Protein AF-A0A5D8YT07-F1 (afdb_monomer)

Secondary structure (DSSP, 8-state):
---------------------EEEEEEEEE--BHHHHHHHHHHHHTT--EEEE-SSS---BT----SSS---TTHHHHHHHHHHHHT-SS-S---HHHHHHHHHHHHTTSTTEEEE-S--EEEEEEETTEEEEEETTS-EEEEEEEEE--TT-HHHHHTT--GGGBS-S--SBSSTTSSGGGGGEEEEEEETTEEEEEEGGGGBBTTSTTEEE--SS-TTSTTHHHHHHHHHHHHHHHHHHT--GGG--HHHHHHHHHHTT--SS-BTT--TTSTTHHHHHHHHTTTSS--EEETTEEE--TTSB-BHHHHHHHHHHH-TTHHHHHHHTTT--B-BHHHHHHHHHHHHT--THHHHHHHHHTTTTT---S---TTSBPBHHHHHHHHHHHT-GGGS-B-TTSPBP-

Radius of gyration: 26.23 Å; Cα contacts (8 Å, |Δi|>4): 842; chains: 1; bounding box: 82×56×104 Å

Solvent-accessible surface area (backbone atoms only — not comparable to full-atom values): 21678 Å² total; per-residue (Å²): 139,88,84,82,86,81,83,78,81,80,77,81,76,76,76,75,74,78,73,65,52,71,47,79,38,27,27,35,26,37,33,32,26,18,20,17,44,28,15,33,53,33,12,12,71,64,70,21,41,23,36,34,32,17,61,46,90,69,40,33,52,30,48,65,95,70,86,92,60,80,76,33,35,66,56,52,54,50,55,56,43,39,27,63,71,70,71,31,91,81,60,89,78,74,51,70,68,54,38,21,52,33,46,48,59,52,50,76,69,41,61,53,48,44,82,39,62,63,38,46,80,66,47,51,41,85,45,88,76,24,34,37,35,32,32,67,90,56,38,33,38,39,23,42,19,41,37,35,38,45,96,81,41,57,61,46,48,60,60,77,36,58,78,92,38,24,68,32,76,71,54,56,35,77,61,44,68,83,53,52,38,42,50,27,22,42,8,35,43,71,57,96,72,32,53,30,26,26,31,54,24,30,27,31,34,67,86,36,68,29,38,30,34,36,48,95,51,65,46,68,32,55,49,17,26,37,27,4,29,40,38,10,40,51,34,14,49,22,43,69,72,73,46,47,61,89,68,68,53,53,58,62,46,39,51,54,40,47,74,58,46,37,54,46,58,76,40,74,79,61,55,78,85,43,92,56,38,64,32,47,44,39,35,53,40,57,48,40,54,72,78,44,75,54,95,62,34,38,39,70,57,50,80,42,70,43,39,41,74,55,30,49,68,40,42,40,74,77,34,68,66,41,49,59,61,52,59,83,43,65,92,54,55,76,28,28,38,47,53,53,54,49,51,45,23,66,57,58,74,48,63,78,65,54,60,57,51,50,56,69,28,34,54,83,72,65,66,47,81,84,76,89,52,54,82,40,71,29,26,39,45,58,49,27,44,52,40,43,73,65,64,37,61,56,77,56,50,47,45,82,66,28,47,77,54,134

Nearest PDB structures (foldseek):
  4k22-assembly1_A-2  TM=6.857E-01  e=3.420E-06  Escherichia coli K-12
  3i6d-assembly1_A  TM=6.743E-01  e=2.033E-05  Bacillus subtilis
  5j5z-assembly1_A  TM=6.014E-01  e=6.416E-06  Homo sapiens
  5nhg-assembly3_F  TM=5.864E-01  e=1.028E-05  Homo sapiens
  7zyt-assembly1_B  TM=5.323E-01  e=2.258E-05  Homo sapiens

Structure (mmCIF, N/CA/C/O backbone):
data_AF-A0A5D8YT07-F1
#
_entry.id   AF-A0A5D8YT07-F1
#
loop_
_atom_site.group_PDB
_atom_site.id
_atom_site.type_symbol
_atom_site.label_atom_id
_atom_site.label_alt_id
_atom_site.label_comp_id
_atom_site.label_asym_id
_atom_site.label_entity_id
_atom_site.label_seq_id
_atom_site.pdbx_PDB_ins_code
_atom_site.Cartn_x
_atom_site.Cartn_y
_atom_site.Cartn_z
_atom_site.occupancy
_atom_site.B_iso_or_equiv
_atom_site.auth_seq_id
_atom_site.auth_comp_id
_atom_site.auth_asym_id
_atom_site.auth_atom_id
_atom_site.pdbx_PDB_model_num
ATOM 1 N N . MET A 1 1 ? -50.003 -30.506 72.556 1.00 40.31 1 MET A N 1
ATOM 2 C CA . MET A 1 1 ? -49.216 -30.945 71.383 1.00 40.31 1 MET A CA 1
ATOM 3 C C . MET A 1 1 ? -49.607 -30.081 70.192 1.00 40.31 1 MET A C 1
ATOM 5 O O . MET A 1 1 ? -50.732 -30.173 69.727 1.00 40.31 1 MET A O 1
ATOM 9 N N . LYS A 1 2 ? -48.719 -29.161 69.796 1.00 39.41 2 LYS A N 1
ATOM 10 C CA . LYS A 1 2 ? -48.886 -28.226 68.672 1.00 39.41 2 LYS A CA 1
ATOM 11 C C . LYS A 1 2 ? -48.333 -28.885 67.403 1.00 39.41 2 LYS A C 1
ATOM 13 O O . LYS A 1 2 ? -47.237 -29.435 67.458 1.00 39.41 2 LYS A O 1
ATOM 18 N N . ARG A 1 3 ? -49.027 -28.785 66.268 1.00 39.03 3 ARG A N 1
ATOM 19 C CA . ARG A 1 3 ? -48.411 -28.959 64.944 1.00 39.03 3 ARG A CA 1
ATOM 20 C C . ARG A 1 3 ? -48.722 -27.727 64.106 1.00 39.03 3 ARG A C 1
ATOM 22 O O . ARG A 1 3 ? -49.841 -27.530 63.651 1.00 39.03 3 ARG A O 1
ATOM 29 N N . LEU A 1 4 ? -47.708 -26.875 64.015 1.00 40.88 4 LEU A N 1
ATOM 30 C CA . LEU A 1 4 ? -47.649 -25.671 63.205 1.00 40.88 4 LEU A CA 1
ATOM 31 C C . LEU A 1 4 ? -47.221 -26.108 61.797 1.00 40.88 4 LEU A C 1
ATOM 33 O O . LEU A 1 4 ? -46.135 -26.661 61.637 1.00 40.88 4 LEU A O 1
ATOM 37 N N . ILE A 1 5 ? -48.079 -25.916 60.797 1.00 45.16 5 ILE A N 1
ATOM 38 C CA . ILE A 1 5 ? -47.724 -26.126 59.390 1.00 45.16 5 ILE A CA 1
ATOM 39 C C . ILE A 1 5 ? -47.014 -24.854 58.925 1.00 45.16 5 ILE A C 1
ATOM 41 O O . ILE A 1 5 ? -47.633 -23.802 58.784 1.00 45.16 5 ILE A O 1
ATOM 45 N N . ILE A 1 6 ? -45.698 -24.948 58.747 1.00 43.75 6 ILE A N 1
ATOM 46 C CA . ILE A 1 6 ? -44.870 -23.897 58.156 1.00 43.75 6 ILE A CA 1
ATOM 47 C C . ILE A 1 6 ? -44.987 -24.041 56.637 1.00 43.75 6 ILE A C 1
ATOM 49 O O . ILE A 1 6 ? -44.482 -24.997 56.054 1.00 43.75 6 ILE A O 1
ATOM 53 N N . VAL A 1 7 ? -45.685 -23.100 56.004 1.00 45.66 7 VAL A N 1
ATOM 54 C CA . VAL A 1 7 ? -45.684 -22.929 54.548 1.00 45.66 7 VAL A CA 1
ATOM 55 C C . VAL A 1 7 ? -44.410 -22.172 54.187 1.00 45.66 7 VAL A C 1
ATOM 57 O O . VAL A 1 7 ? -44.325 -20.956 54.348 1.00 45.66 7 VAL A O 1
ATOM 60 N N . THR A 1 8 ? -43.387 -22.897 53.744 1.00 48.66 8 THR A N 1
ATOM 61 C CA . THR A 1 8 ? -42.140 -22.303 53.256 1.00 48.66 8 THR A CA 1
ATOM 62 C C . THR A 1 8 ? -42.370 -21.763 51.846 1.00 48.66 8 THR A C 1
ATOM 64 O O . THR A 1 8 ? -42.444 -22.518 50.878 1.00 48.66 8 THR A O 1
ATOM 67 N N . LEU A 1 9 ? -42.501 -20.441 51.739 1.00 46.09 9 LEU A N 1
ATOM 68 C CA . LEU A 1 9 ? -42.548 -19.700 50.481 1.00 46.09 9 LEU A CA 1
ATOM 69 C C . LEU A 1 9 ? -41.158 -19.771 49.816 1.00 46.09 9 LEU A C 1
ATOM 71 O O . LEU A 1 9 ? -40.279 -18.955 50.088 1.00 46.09 9 LEU A O 1
ATOM 75 N N . LEU A 1 10 ? -40.925 -20.787 48.983 1.00 47.12 10 LEU A N 1
ATOM 76 C CA . LEU A 1 10 ? -39.697 -20.910 48.197 1.00 47.12 10 LEU A CA 1
ATOM 77 C C . LEU A 1 10 ? -39.785 -19.942 47.008 1.00 47.12 10 LEU A C 1
ATOM 79 O O . LEU A 1 10 ? -40.243 -20.289 45.921 1.00 47.12 10 LEU A O 1
ATOM 83 N N . GLY A 1 11 ? -39.400 -18.688 47.242 1.00 48.44 11 GLY A N 1
ATOM 84 C CA . GLY A 1 11 ? -39.243 -17.694 46.189 1.00 48.44 11 GLY A CA 1
ATOM 85 C C . GLY A 1 11 ? -38.187 -18.158 45.189 1.00 48.44 11 GLY A C 1
ATOM 86 O O . GLY A 1 11 ? -36.992 -18.137 45.483 1.00 48.44 11 GLY A O 1
ATOM 87 N N . CYS A 1 12 ? -38.620 -18.566 43.997 1.00 47.12 12 CYS A N 1
ATOM 88 C CA . CYS A 1 12 ? -37.754 -18.695 42.833 1.00 47.12 12 CYS A CA 1
ATOM 89 C C . CYS A 1 12 ? -37.201 -17.308 42.468 1.00 47.12 12 CYS A C 1
ATOM 91 O O . CYS A 1 12 ? -37.742 -16.623 41.602 1.00 47.12 12 CYS A O 1
ATOM 93 N N . LEU A 1 13 ? -36.094 -16.903 43.098 1.00 48.47 13 LEU A N 1
ATOM 94 C CA . LEU A 1 13 ? -35.171 -15.952 42.489 1.00 48.47 13 LEU A CA 1
ATOM 95 C C . LEU A 1 13 ? -34.617 -16.624 41.229 1.00 48.47 13 LEU A C 1
ATOM 97 O O . LEU A 1 13 ? -33.615 -17.339 41.266 1.00 48.47 13 LEU A O 1
ATOM 101 N N . GLN A 1 14 ? -35.282 -16.407 40.096 1.00 48.31 14 GLN A N 1
ATOM 102 C CA . GLN A 1 14 ? -34.639 -16.583 38.807 1.00 48.31 14 GLN A CA 1
ATOM 103 C C . GLN A 1 14 ? -33.557 -15.511 38.698 1.00 48.31 14 GLN A C 1
ATOM 105 O O . GLN A 1 14 ? -33.791 -14.395 38.245 1.00 48.31 14 GLN A O 1
ATOM 110 N N . LEU A 1 15 ? -32.354 -15.852 39.161 1.00 51.53 15 LEU A N 1
ATOM 111 C CA . LEU A 1 15 ? -31.130 -15.187 38.747 1.00 51.53 15 LEU A CA 1
ATOM 112 C C . LEU A 1 15 ? -31.037 -15.370 37.232 1.00 51.53 15 LEU A C 1
ATOM 114 O O . LEU A 1 15 ? -30.501 -16.367 36.746 1.00 51.53 15 LEU A O 1
ATOM 118 N N . THR A 1 16 ? -31.581 -14.418 36.476 1.00 52.38 16 THR A N 1
ATOM 119 C CA . THR A 1 16 ? -31.260 -14.256 35.065 1.00 52.38 16 THR A CA 1
ATOM 120 C C . THR A 1 16 ? -29.758 -14.021 35.004 1.00 52.38 16 THR A C 1
ATOM 122 O O . THR A 1 16 ? -29.275 -12.906 35.208 1.00 52.38 16 THR A O 1
ATOM 125 N N . ARG A 1 17 ? -28.986 -15.090 34.789 1.00 51.50 17 ARG A N 1
ATOM 126 C CA . ARG A 1 17 ? -27.595 -14.970 34.370 1.00 51.50 17 ARG A CA 1
ATOM 127 C C . ARG A 1 17 ? -27.652 -14.257 33.026 1.00 51.50 17 ARG A C 1
ATOM 129 O O . ARG A 1 17 ? -27.899 -14.899 32.011 1.00 51.50 17 ARG A O 1
ATOM 136 N N . LEU A 1 18 ? -27.472 -12.937 33.034 1.00 52.69 18 LEU A N 1
ATOM 137 C CA . LEU A 1 18 ? -27.116 -12.172 31.847 1.00 52.69 18 LEU A CA 1
ATOM 138 C C . LEU A 1 18 ? -25.853 -12.833 31.292 1.00 52.69 18 LEU A C 1
ATOM 140 O O . LEU A 1 18 ? -24.749 -12.609 31.790 1.00 52.69 18 LEU A O 1
ATOM 144 N N . GLN A 1 19 ? -26.019 -13.742 30.330 1.00 58.69 19 GLN A N 1
ATOM 145 C CA . GLN A 1 19 ? -24.891 -14.281 29.593 1.00 58.69 19 GLN A CA 1
ATOM 146 C C . GLN A 1 19 ? -24.244 -13.098 28.888 1.00 58.69 19 GLN A C 1
ATOM 148 O O . GLN A 1 19 ? -24.890 -12.397 28.112 1.00 58.69 19 GLN A O 1
ATOM 153 N N . ALA A 1 20 ? -22.972 -12.858 29.193 1.00 68.19 20 ALA A N 1
ATOM 154 C CA . ALA A 1 20 ? -22.214 -11.830 28.512 1.00 68.19 20 ALA A CA 1
ATOM 155 C C . ALA A 1 20 ? -22.148 -12.186 27.018 1.00 68.19 20 ALA A C 1
ATOM 157 O O . ALA A 1 20 ? -21.564 -13.205 26.636 1.00 68.19 20 ALA A O 1
ATOM 158 N N . GLU A 1 21 ? -22.781 -11.364 26.181 1.00 84.44 21 GLU A N 1
ATOM 159 C CA . GLU A 1 21 ? -22.788 -11.542 24.732 1.00 84.44 21 GLU A CA 1
ATOM 160 C C . GLU A 1 21 ? -21.341 -11.608 24.222 1.00 84.44 21 GLU A C 1
ATOM 162 O O . GLU A 1 21 ? -20.509 -10.766 24.571 1.00 84.44 21 GLU A O 1
ATOM 167 N N . THR A 1 22 ? -21.027 -12.629 23.423 1.00 93.12 22 THR A N 1
ATOM 168 C CA . THR A 1 22 ? -19.699 -12.797 22.822 1.00 93.12 22 THR A CA 1
ATOM 169 C C . THR A 1 22 ? -19.798 -12.706 21.307 1.00 93.12 22 THR A C 1
ATOM 171 O O . THR A 1 22 ? -20.287 -13.619 20.643 1.00 93.12 22 THR A O 1
ATOM 174 N N . ILE A 1 23 ? -19.267 -11.620 20.757 1.00 96.81 23 ILE A N 1
ATOM 175 C CA . ILE A 1 23 ? -19.197 -11.357 19.321 1.00 96.81 23 ILE A CA 1
ATOM 176 C C . ILE A 1 23 ? -17.876 -11.917 18.782 1.00 96.81 23 ILE A C 1
ATOM 178 O O . ILE A 1 23 ? -16.839 -11.835 19.441 1.00 96.81 23 ILE A O 1
ATOM 182 N N . LYS A 1 24 ? -17.889 -12.488 17.573 1.00 97.62 24 LYS A N 1
ATOM 183 C CA . LYS A 1 24 ? -16.682 -12.978 16.888 1.00 97.62 24 LYS A CA 1
ATOM 184 C C . LYS A 1 24 ? -16.423 -12.169 15.623 1.00 97.62 24 LYS A C 1
ATOM 186 O O . LYS A 1 24 ? -17.343 -11.939 14.844 1.00 97.62 24 LYS A O 1
ATOM 191 N N . THR A 1 25 ? -15.171 -11.795 15.400 1.00 98.44 25 THR A N 1
ATOM 192 C CA . THR A 1 25 ? -14.717 -11.094 14.192 1.00 98.44 25 THR A CA 1
ATOM 193 C C . THR A 1 25 ? -13.323 -11.584 13.793 1.00 98.44 25 THR A C 1
ATOM 195 O O . THR A 1 25 ? -12.636 -12.195 14.607 1.00 98.44 25 THR A O 1
ATOM 198 N N . GLY A 1 26 ? -12.908 -11.374 12.544 1.00 98.56 26 GLY A N 1
ATOM 199 C CA . GLY A 1 26 ? -11.532 -11.664 12.125 1.00 98.56 26 GLY A CA 1
ATOM 200 C C . GLY A 1 26 ? -10.589 -10.537 12.536 1.00 98.56 26 GLY A C 1
ATOM 201 O O . GLY A 1 26 ? -9.526 -10.776 13.107 1.00 98.56 26 GLY A O 1
ATOM 202 N N . VAL A 1 27 ? -11.020 -9.300 12.294 1.00 98.88 27 VAL A N 1
ATOM 203 C CA . VAL A 1 27 ? -10.276 -8.087 12.631 1.00 98.88 27 VAL A CA 1
ATOM 204 C C . VAL A 1 27 ? -11.124 -7.201 13.540 1.00 98.88 27 VAL A C 1
ATOM 206 O O . VAL A 1 27 ? -12.323 -7.008 13.314 1.00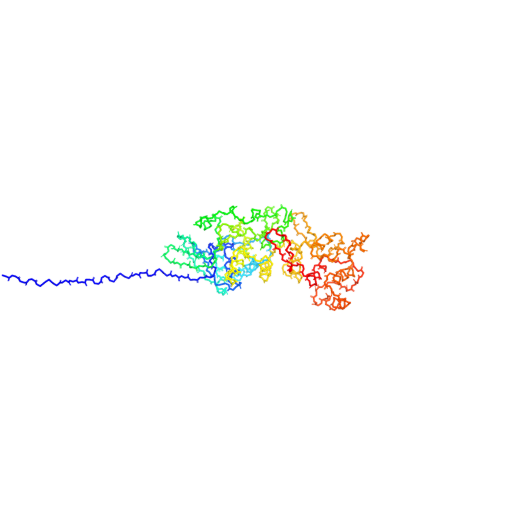 98.88 27 VAL A O 1
ATOM 209 N N . LEU A 1 28 ? -10.494 -6.657 14.578 1.00 98.81 28 LEU A N 1
ATOM 210 C CA . LEU A 1 28 ? -11.039 -5.587 15.404 1.00 98.81 28 LEU A CA 1
ATOM 211 C C . LEU A 1 28 ? -10.133 -4.365 15.265 1.00 98.81 28 LEU A C 1
ATOM 213 O O . LEU A 1 28 ? -8.954 -4.433 15.605 1.00 98.81 28 LEU A O 1
ATOM 217 N N . VAL A 1 29 ? -10.692 -3.258 14.796 1.00 98.75 29 VAL A N 1
ATOM 218 C CA . VAL A 1 29 ? -10.015 -1.962 14.737 1.00 98.75 29 VAL A CA 1
ATOM 219 C C . VAL A 1 29 ? -10.554 -1.083 15.855 1.00 98.75 29 VAL A C 1
ATOM 221 O O . VAL A 1 29 ? -11.768 -1.015 16.061 1.00 98.75 29 VAL A O 1
ATOM 224 N N . ILE A 1 30 ? -9.661 -0.437 16.598 1.00 98.00 30 ILE A N 1
ATOM 225 C CA . ILE A 1 30 ? -10.020 0.422 17.728 1.00 98.00 30 ILE A CA 1
ATOM 226 C C . ILE A 1 30 ? -9.579 1.850 17.421 1.00 98.00 30 ILE A C 1
ATOM 228 O O . ILE A 1 30 ? -8.403 2.060 17.126 1.00 98.00 30 ILE A O 1
ATOM 232 N N . ASN A 1 31 ? -10.516 2.793 17.589 1.00 96.75 31 ASN A N 1
ATOM 233 C CA . ASN A 1 31 ? -10.465 4.213 17.223 1.00 96.75 31 ASN A CA 1
ATOM 234 C C . ASN A 1 31 ? -10.820 4.478 15.751 1.00 96.75 31 ASN A C 1
ATOM 236 O O . ASN A 1 31 ? -10.276 3.857 14.847 1.00 96.75 31 ASN A O 1
ATOM 240 N N . GLY A 1 32 ? -11.731 5.418 15.516 1.00 96.25 32 GLY A N 1
ATOM 241 C CA . GLY A 1 32 ? -12.306 5.803 14.228 1.00 96.25 32 GLY A CA 1
ATOM 242 C C . GLY A 1 32 ? -11.753 7.118 13.678 1.00 96.25 32 GLY A C 1
ATOM 243 O O . GLY A 1 32 ? -12.489 7.870 13.040 1.00 96.25 32 GLY A O 1
ATOM 244 N N . ASN A 1 33 ? -10.474 7.408 13.919 1.00 95.12 33 ASN A N 1
ATOM 245 C CA . ASN A 1 33 ? -9.736 8.493 13.259 1.00 95.12 33 ASN A CA 1
ATOM 246 C C . ASN A 1 33 ? -9.362 8.125 11.805 1.00 95.12 33 ASN A C 1
ATOM 248 O O . ASN A 1 33 ? -9.750 7.068 11.303 1.00 95.12 33 ASN A O 1
ATOM 252 N N . ALA A 1 34 ? -8.593 8.982 11.128 1.00 95.12 34 ALA A N 1
ATOM 253 C CA . ALA A 1 34 ? -8.142 8.773 9.750 1.00 95.12 34 ALA A CA 1
ATOM 254 C C . ALA A 1 34 ? -7.527 7.382 9.498 1.00 95.12 34 ALA A C 1
ATOM 256 O O . ALA A 1 34 ? -7.964 6.667 8.591 1.00 95.12 34 ALA A O 1
ATOM 257 N N . SER A 1 35 ? -6.559 6.958 10.318 1.00 95.75 35 SER A N 1
ATOM 258 C CA . SER A 1 35 ? -5.904 5.657 10.148 1.00 95.75 35 SER A CA 1
ATOM 259 C C . SER A 1 35 ? -6.808 4.483 10.531 1.00 95.75 35 SER A C 1
ATOM 261 O O . SER A 1 35 ? -6.820 3.467 9.838 1.00 95.75 35 SER A O 1
ATOM 263 N N . GLY A 1 36 ? -7.609 4.607 11.588 1.00 97.44 36 GLY A N 1
ATOM 264 C CA . GLY A 1 36 ? -8.514 3.550 12.034 1.00 97.44 36 GLY A CA 1
ATOM 265 C C . GLY A 1 36 ? -9.663 3.286 11.061 1.00 97.44 36 GLY A C 1
ATOM 266 O O . GLY A 1 36 ? -9.938 2.137 10.714 1.00 97.44 36 GLY A O 1
ATOM 267 N N . VAL A 1 37 ? -10.282 4.341 10.526 1.00 97.94 37 VAL A N 1
ATOM 268 C CA . VAL A 1 37 ? -11.285 4.221 9.456 1.00 97.94 37 VAL A CA 1
ATOM 269 C C . VAL A 1 37 ? -10.673 3.548 8.230 1.00 97.94 37 VAL A C 1
ATOM 271 O O . VAL A 1 37 ? -11.252 2.602 7.694 1.00 97.94 37 VAL A O 1
ATOM 274 N N . ALA A 1 38 ? -9.479 3.976 7.816 1.00 98.12 38 ALA A N 1
ATOM 275 C CA . ALA A 1 38 ? -8.789 3.382 6.679 1.00 98.12 38 ALA A CA 1
ATOM 276 C C . ALA A 1 38 ? -8.432 1.902 6.902 1.00 98.12 38 ALA A C 1
ATOM 278 O O . ALA A 1 38 ? -8.636 1.082 6.006 1.00 98.12 38 ALA A O 1
ATOM 279 N N . ALA A 1 39 ? -7.978 1.531 8.103 1.00 98.62 39 ALA A N 1
ATOM 280 C CA . ALA A 1 39 ? -7.699 0.142 8.469 1.00 98.62 39 ALA A CA 1
ATOM 281 C C . ALA A 1 39 ? -8.961 -0.727 8.459 1.00 98.62 39 ALA A C 1
ATOM 283 O O . ALA A 1 39 ? -8.943 -1.864 7.974 1.00 98.62 39 ALA A O 1
ATOM 284 N N . ALA A 1 40 ? -10.072 -0.194 8.965 1.00 98.81 40 ALA A N 1
ATOM 285 C CA . ALA A 1 40 ? -11.345 -0.896 8.991 1.00 98.81 40 ALA A CA 1
ATOM 286 C C . ALA A 1 40 ? -11.889 -1.137 7.576 1.00 98.81 40 ALA A C 1
ATOM 288 O O . ALA A 1 40 ? -12.263 -2.262 7.246 1.00 98.81 40 ALA A O 1
ATOM 289 N N . ILE A 1 41 ? -11.860 -0.109 6.723 1.00 98.81 41 ILE A N 1
ATOM 290 C CA . ILE A 1 41 ? -12.275 -0.211 5.319 1.00 98.81 41 ILE A CA 1
ATOM 291 C C . ILE A 1 41 ? -11.381 -1.198 4.567 1.00 98.81 41 ILE A C 1
ATOM 293 O O . ILE A 1 41 ? -11.895 -2.103 3.910 1.00 98.81 41 ILE A O 1
ATOM 297 N N . GLN A 1 42 ? -10.057 -1.056 4.675 1.00 98.81 42 GLN A N 1
ATOM 298 C CA . GLN A 1 42 ? -9.119 -1.914 3.957 1.00 98.81 42 GLN A CA 1
ATOM 299 C C . GLN A 1 42 ? -9.258 -3.374 4.380 1.00 98.81 42 GLN A C 1
ATOM 301 O O . GLN A 1 42 ? -9.392 -4.236 3.522 1.00 98.81 42 GLN A O 1
ATOM 306 N N . SER A 1 43 ? -9.281 -3.662 5.685 1.00 98.81 43 SER A N 1
ATOM 307 C CA . SER A 1 43 ? -9.392 -5.046 6.165 1.00 98.81 43 SER A CA 1
ATOM 308 C C . SER A 1 43 ? -10.685 -5.729 5.707 1.00 98.81 43 SER A C 1
ATOM 310 O O . SER A 1 43 ? -10.659 -6.893 5.306 1.00 98.81 43 SER A O 1
ATOM 312 N N . ALA A 1 44 ? -11.803 -4.997 5.719 1.00 98.75 44 ALA A N 1
ATOM 313 C CA . ALA A 1 44 ? -13.092 -5.506 5.269 1.00 98.75 44 ALA A CA 1
ATOM 314 C C . ALA A 1 44 ? -13.123 -5.756 3.751 1.00 98.75 44 ALA A C 1
ATOM 316 O O . ALA A 1 44 ? -13.611 -6.797 3.302 1.00 98.75 44 ALA A O 1
ATOM 317 N N . ARG A 1 45 ? -12.545 -4.839 2.959 1.00 98.44 45 ARG A N 1
ATOM 318 C CA . ARG A 1 45 ? -12.384 -4.992 1.503 1.00 98.44 45 ARG A CA 1
ATOM 319 C C . ARG A 1 45 ? -11.472 -6.165 1.143 1.00 98.44 45 ARG A C 1
ATOM 321 O O . ARG A 1 45 ? -11.806 -6.931 0.247 1.00 98.44 45 ARG A O 1
ATOM 328 N N . SER A 1 46 ? -10.417 -6.389 1.921 1.00 98.38 46 SER A N 1
ATOM 329 C CA . SER A 1 46 ? -9.547 -7.571 1.847 1.00 98.38 46 SER A CA 1
ATOM 330 C C . SER A 1 46 ? -10.220 -8.874 2.324 1.00 98.38 46 SER A C 1
ATOM 332 O O . SER A 1 46 ? -9.563 -9.900 2.480 1.00 98.38 46 SER A O 1
ATOM 334 N N . GLY A 1 47 ? -11.536 -8.862 2.574 1.00 97.25 47 GLY A N 1
ATOM 335 C CA . GLY A 1 47 ? -12.348 -10.054 2.821 1.00 97.25 47 GLY A CA 1
ATOM 336 C C . GLY A 1 47 ? -12.475 -10.475 4.285 1.00 97.25 47 GLY A C 1
ATOM 337 O O . GLY A 1 47 ? -13.169 -11.453 4.574 1.00 97.25 47 GLY A O 1
ATOM 338 N N . ALA A 1 48 ? -11.859 -9.761 5.232 1.00 98.44 48 ALA A N 1
ATOM 339 C CA . ALA A 1 48 ? -12.017 -10.076 6.647 1.00 98.44 48 ALA A CA 1
ATOM 340 C C . ALA A 1 48 ? -13.376 -9.594 7.180 1.00 98.44 48 ALA A C 1
ATOM 342 O O . ALA A 1 48 ? -13.850 -8.513 6.843 1.00 98.44 48 ALA A O 1
ATOM 343 N N . LYS A 1 49 ? -13.992 -10.372 8.081 1.00 98.69 49 LYS A N 1
ATOM 344 C CA . LYS A 1 49 ? -15.034 -9.824 8.961 1.00 98.69 49 LYS A CA 1
ATOM 345 C C . LYS A 1 49 ? -14.359 -8.841 9.908 1.00 98.69 49 LYS A C 1
ATOM 347 O O . LYS A 1 49 ? -13.469 -9.256 10.655 1.00 98.69 49 LYS A O 1
ATOM 352 N N . THR A 1 50 ? -14.784 -7.585 9.862 1.00 98.88 50 THR A N 1
ATOM 353 C CA . THR A 1 50 ? -14.156 -6.482 10.583 1.00 98.88 50 THR A CA 1
ATOM 354 C C . THR A 1 50 ? -15.173 -5.764 11.456 1.00 98.88 50 THR A C 1
ATOM 356 O O . THR A 1 50 ? -16.272 -5.426 11.019 1.00 98.88 50 THR A O 1
ATOM 359 N N . ILE A 1 51 ? -14.782 -5.478 12.697 1.00 98.88 51 ILE A N 1
ATOM 360 C CA . ILE A 1 51 ? -15.500 -4.551 13.572 1.00 98.88 51 ILE A CA 1
ATOM 361 C C . ILE A 1 51 ? -14.614 -3.327 13.796 1.00 98.88 51 ILE A C 1
ATOM 363 O O . ILE A 1 51 ? -13.456 -3.477 14.180 1.00 98.88 51 ILE A O 1
ATOM 367 N N . LEU A 1 52 ? -15.164 -2.132 13.592 1.00 98.81 52 LEU A N 1
ATOM 368 C CA . LEU A 1 52 ? -14.574 -0.866 14.023 1.00 98.81 52 LEU A CA 1
ATOM 369 C C . LEU A 1 52 ? -15.275 -0.398 15.297 1.00 98.81 52 LEU A C 1
ATOM 371 O O . LEU A 1 52 ? -16.498 -0.261 15.312 1.00 98.81 52 LEU A O 1
ATOM 375 N N . VAL A 1 53 ? -14.506 -0.138 16.350 1.00 98.31 53 VAL A N 1
ATOM 376 C CA . VAL A 1 53 ? -14.990 0.439 17.607 1.00 98.31 53 VAL A CA 1
ATOM 377 C C . VAL A 1 53 ? -14.485 1.871 17.745 1.00 98.31 53 VAL A C 1
ATOM 379 O O . VAL A 1 53 ? -13.282 2.115 17.682 1.00 98.31 53 VAL A O 1
ATOM 382 N N . GLU A 1 54 ? -15.406 2.798 17.990 1.00 97.38 54 GLU A N 1
ATOM 383 C CA . GLU A 1 54 ? -15.137 4.208 18.263 1.00 97.38 54 GLU A CA 1
ATOM 384 C C . GLU A 1 54 ? -15.812 4.613 19.579 1.00 97.38 54 GLU A C 1
ATOM 386 O O . GLU A 1 54 ? -16.990 4.337 19.810 1.00 97.38 54 GLU A O 1
ATOM 391 N N . SER A 1 55 ? -15.042 5.259 20.453 1.00 95.75 55 SER A N 1
ATOM 392 C CA . SER A 1 55 ? -15.482 5.684 21.786 1.00 95.75 55 SER A CA 1
ATOM 393 C C . SER A 1 55 ? -16.494 6.829 21.768 1.00 95.75 55 SER A C 1
ATOM 395 O O . SER A 1 55 ? -17.284 6.965 22.698 1.00 95.75 55 SER A O 1
ATOM 397 N N . THR A 1 56 ? -16.481 7.638 20.714 1.00 94.31 56 THR A N 1
ATOM 398 C CA . THR A 1 56 ? -17.346 8.801 20.525 1.00 94.31 56 THR A CA 1
ATOM 399 C C . THR A 1 56 ? -18.497 8.500 19.561 1.00 94.31 56 THR A C 1
ATOM 401 O O . THR A 1 56 ? -18.614 7.411 18.996 1.00 94.31 56 THR A O 1
ATOM 404 N N . GLY A 1 57 ? -19.368 9.487 19.354 1.00 93.50 57 GLY A N 1
ATOM 405 C CA . GLY A 1 57 ? -20.480 9.400 18.408 1.00 93.50 57 GLY A CA 1
ATOM 406 C C . GLY A 1 57 ? -20.118 9.720 16.953 1.00 93.50 57 GLY A C 1
ATOM 407 O O . GLY A 1 57 ? -21.028 9.789 16.130 1.00 93.50 57 GLY A O 1
ATOM 408 N N . LYS A 1 58 ? -18.841 9.962 16.617 1.00 93.38 58 LYS A N 1
ATOM 409 C CA . LYS A 1 58 ? -18.425 10.425 15.280 1.00 93.38 58 LYS A CA 1
ATOM 410 C C . LYS A 1 58 ? -17.159 9.728 14.779 1.00 93.38 58 LYS A C 1
ATOM 412 O O . LYS A 1 58 ? -16.266 9.423 15.557 1.00 93.38 58 LYS A O 1
ATOM 417 N N . LEU A 1 59 ? -17.091 9.508 13.466 1.00 95.75 59 LEU A N 1
ATOM 418 C CA . LEU A 1 59 ? -15.915 8.982 12.764 1.00 95.75 59 LEU A CA 1
ATOM 419 C C . LEU A 1 59 ? -15.164 10.102 12.040 1.00 95.75 59 LEU A C 1
ATOM 421 O O . LEU A 1 59 ? -15.729 11.153 11.748 1.00 95.75 59 LEU A O 1
ATOM 425 N N . GLY A 1 60 ? -13.926 9.813 11.649 1.00 93.06 60 GLY A N 1
ATOM 426 C CA . GLY A 1 60 ? -13.170 10.610 10.690 1.00 93.06 60 GLY A CA 1
ATOM 427 C C . GLY A 1 60 ? -12.367 11.752 11.299 1.00 93.06 60 GLY A C 1
ATOM 428 O O . GLY A 1 60 ? -11.924 12.628 10.563 1.00 93.06 60 GLY A O 1
ATOM 429 N N . THR A 1 61 ? -12.137 11.752 12.614 1.00 92.00 61 THR A N 1
ATOM 430 C CA . THR A 1 61 ? -11.209 12.703 13.244 1.00 92.00 61 THR A CA 1
ATOM 431 C C . THR A 1 61 ? -9.848 12.649 12.541 1.00 92.00 61 THR A C 1
ATOM 433 O O . THR A 1 61 ? -9.304 11.563 12.335 1.00 92.00 61 THR A O 1
ATOM 436 N N . GLY A 1 62 ? -9.307 13.810 12.162 1.00 86.12 62 GLY A N 1
ATOM 437 C CA . GLY A 1 62 ? -8.049 13.913 11.410 1.00 86.12 62 GLY A CA 1
ATOM 438 C C . GLY A 1 62 ? -8.182 13.792 9.888 1.00 86.12 62 GLY A C 1
ATOM 439 O O . GLY A 1 62 ? -7.190 13.942 9.180 1.00 86.12 62 GLY A O 1
ATOM 440 N N . ILE A 1 63 ? -9.388 13.542 9.365 1.00 91.94 63 ILE A N 1
ATOM 441 C CA . ILE A 1 63 ? -9.661 13.576 7.926 1.00 91.94 63 ILE A CA 1
ATOM 442 C C . ILE A 1 63 ? -10.159 14.973 7.553 1.00 91.94 63 ILE A C 1
ATOM 444 O O . ILE A 1 63 ? -11.122 15.482 8.120 1.00 91.94 63 ILE A O 1
ATOM 448 N N . SER A 1 64 ? -9.513 15.582 6.567 1.00 91.19 64 SER A N 1
ATOM 449 C CA . SER A 1 64 ? -9.833 16.907 6.044 1.00 91.19 64 SER A CA 1
ATOM 450 C C . SER A 1 64 ? -9.461 16.993 4.563 1.00 91.19 64 SER A C 1
ATOM 452 O O . SER A 1 64 ? -8.804 16.103 4.020 1.00 91.19 64 SER A O 1
ATOM 454 N N . LYS A 1 65 ? -9.882 18.066 3.889 1.00 89.44 65 LYS A N 1
ATOM 455 C CA . LYS A 1 65 ? -9.343 18.415 2.573 1.00 89.44 65 LYS A CA 1
ATOM 456 C C . LYS A 1 65 ? -7.918 18.943 2.765 1.00 89.44 65 LYS A C 1
ATOM 458 O O . LYS A 1 65 ? -7.721 19.923 3.476 1.00 89.44 65 LYS A O 1
ATOM 463 N N . ALA A 1 66 ? -6.952 18.308 2.117 1.00 85.56 66 ALA A N 1
ATOM 464 C CA . ALA A 1 66 ? -5.552 18.714 2.096 1.00 85.56 66 ALA A CA 1
ATOM 465 C C . ALA A 1 66 ? -5.103 19.029 0.661 1.00 85.56 66 ALA A C 1
ATOM 467 O O . ALA A 1 66 ? -5.529 18.368 -0.289 1.00 85.56 66 ALA A O 1
ATOM 468 N N . GLU A 1 67 ? -4.248 20.043 0.514 1.00 76.94 67 GLU A N 1
ATOM 469 C CA . GLU A 1 67 ? -3.711 20.479 -0.784 1.00 76.94 67 GLU A CA 1
ATOM 470 C C . GLU A 1 67 ? -2.438 19.714 -1.173 1.00 76.94 67 GLU A C 1
ATOM 472 O O . GLU A 1 67 ? -2.295 19.296 -2.317 1.00 76.94 67 GLU A O 1
ATOM 477 N N . ASN A 1 68 ? -1.547 19.460 -0.211 1.00 79.75 68 ASN A N 1
ATOM 478 C CA . ASN A 1 68 ? -0.251 18.806 -0.429 1.00 79.75 68 ASN A CA 1
ATOM 479 C C . ASN A 1 68 ? -0.272 17.336 0.011 1.00 79.75 68 ASN A C 1
ATOM 481 O O . ASN A 1 68 ? 0.509 16.926 0.865 1.00 79.75 68 ASN A O 1
ATOM 485 N N . ILE A 1 69 ? -1.198 16.558 -0.546 1.00 86.81 69 ILE A N 1
ATOM 486 C CA . ILE A 1 69 ? -1.371 15.133 -0.244 1.00 86.81 69 ILE A CA 1
ATOM 487 C C . ILE A 1 69 ? -1.245 14.282 -1.503 1.00 86.81 69 ILE A C 1
ATOM 489 O O . ILE A 1 69 ? -1.668 14.683 -2.588 1.00 86.81 69 ILE A O 1
ATOM 493 N N . TYR A 1 70 ? -0.708 13.073 -1.350 1.00 90.56 70 TYR A N 1
ATOM 494 C CA . TYR A 1 70 ? -0.682 12.085 -2.422 1.00 90.56 70 TYR A CA 1
ATOM 495 C C . TYR A 1 70 ? -2.113 11.654 -2.784 1.00 90.56 70 TYR A C 1
ATOM 497 O O . TYR A 1 70 ? -2.825 11.121 -1.929 1.00 90.56 70 TYR A O 1
ATOM 505 N N . PRO A 1 71 ? -2.561 11.831 -4.041 1.00 91.88 71 PRO A N 1
ATOM 506 C CA . PRO A 1 71 ? -3.936 11.551 -4.450 1.00 91.88 71 PRO A CA 1
ATOM 507 C C . PRO A 1 71 ? -4.156 10.050 -4.708 1.00 91.88 71 PRO A C 1
ATOM 509 O O . PRO A 1 71 ? -4.588 9.654 -5.788 1.00 91.88 71 PRO A O 1
ATOM 512 N N . ALA A 1 72 ? -3.849 9.211 -3.719 1.00 94.88 72 ALA A N 1
ATOM 513 C CA . ALA A 1 72 ? -3.882 7.753 -3.791 1.00 94.88 72 ALA A CA 1
ATOM 514 C C . ALA A 1 72 ? -4.628 7.137 -2.595 1.00 94.88 72 ALA A C 1
ATOM 516 O O . ALA A 1 72 ? -4.999 7.814 -1.635 1.00 94.88 72 ALA A O 1
ATOM 517 N N . GLY A 1 73 ? -4.861 5.831 -2.668 1.00 95.12 73 GLY A N 1
ATOM 518 C CA . GLY A 1 73 ? -5.542 5.057 -1.640 1.00 95.12 73 GLY A CA 1
ATOM 519 C C . GLY A 1 73 ? -6.988 5.504 -1.443 1.00 95.12 73 GLY A C 1
ATOM 520 O O . GLY A 1 73 ? -7.725 5.752 -2.399 1.00 95.12 73 GLY A O 1
ATOM 521 N N . LEU A 1 74 ? -7.397 5.609 -0.181 1.00 95.81 74 LEU A N 1
ATOM 522 C CA . LEU A 1 74 ? -8.762 5.979 0.202 1.00 95.81 74 LEU A CA 1
ATOM 523 C C . LEU A 1 74 ? -9.057 7.486 0.124 1.00 95.81 74 LEU A C 1
ATOM 525 O O . LEU A 1 74 ? -10.226 7.873 0.115 1.00 95.81 74 LEU A O 1
ATOM 529 N N . TYR A 1 75 ? -8.043 8.352 0.058 1.00 95.25 75 TYR A N 1
ATOM 530 C CA . TYR A 1 75 ? -8.260 9.802 0.072 1.00 95.25 75 TYR A CA 1
ATOM 531 C C . TYR A 1 75 ? -9.051 10.318 -1.153 1.00 95.25 75 TYR A C 1
ATOM 533 O O . TYR A 1 75 ? -10.021 11.057 -0.963 1.00 95.25 75 TYR A O 1
ATOM 541 N N . PRO A 1 76 ? -8.761 9.901 -2.404 1.00 95.00 76 PRO A N 1
ATOM 542 C CA . PRO A 1 76 ? -9.588 10.264 -3.559 1.00 95.00 76 PRO A CA 1
ATOM 543 C C . PRO A 1 76 ? -11.051 9.821 -3.443 1.00 95.00 76 PRO A C 1
ATOM 545 O O . PRO A 1 76 ? -11.951 10.544 -3.872 1.00 95.00 76 PRO A O 1
ATOM 548 N N . GLU A 1 77 ? -11.305 8.648 -2.854 1.00 95.56 77 GLU A N 1
ATOM 549 C CA . GLU A 1 77 ? -12.666 8.166 -2.598 1.00 95.56 77 GLU A CA 1
ATOM 550 C C . GLU A 1 77 ? -13.379 9.055 -1.578 1.00 95.56 77 GLU A C 1
ATOM 552 O O . GLU A 1 77 ? -14.519 9.459 -1.811 1.00 95.56 77 GLU A O 1
ATOM 557 N N . PHE A 1 78 ? -12.684 9.431 -0.501 1.00 96.25 78 PHE A N 1
ATOM 558 C CA . PHE A 1 78 ? -13.183 10.403 0.463 1.00 96.25 78 PHE A CA 1
ATOM 559 C C . PHE A 1 78 ? -13.544 11.732 -0.205 1.00 96.25 78 PHE A C 1
ATOM 561 O O . PHE A 1 78 ? -14.659 12.207 -0.019 1.00 96.25 78 PHE A O 1
ATOM 568 N N . ILE A 1 79 ? -12.665 12.304 -1.034 1.00 95.81 79 ILE A N 1
ATOM 569 C CA . ILE A 1 79 ? -12.938 13.568 -1.736 1.00 95.81 79 ILE A CA 1
ATOM 570 C C . ILE A 1 79 ? -14.135 13.441 -2.681 1.00 95.81 79 ILE A C 1
ATOM 572 O O . ILE A 1 79 ? -14.993 14.325 -2.713 1.00 95.81 79 ILE A O 1
ATOM 576 N N . LYS A 1 80 ? -14.232 12.338 -3.432 1.00 95.75 80 LYS A N 1
ATOM 577 C CA . LYS A 1 80 ? -15.381 12.072 -4.306 1.00 95.75 80 LYS A CA 1
ATOM 578 C C . LYS A 1 80 ? -16.682 12.008 -3.503 1.00 95.75 80 LYS A C 1
ATOM 580 O O . LYS A 1 80 ? -17.663 12.646 -3.884 1.00 95.75 80 LYS A O 1
ATOM 585 N N . GLN A 1 81 ? -16.685 11.269 -2.395 1.00 96.44 81 GLN A N 1
ATOM 586 C CA . GLN A 1 81 ? -17.873 11.112 -1.564 1.00 96.44 81 GLN A CA 1
ATOM 587 C C . GLN A 1 81 ? -18.219 12.396 -0.808 1.00 96.44 81 GLN A C 1
ATOM 589 O O . GLN A 1 81 ? -19.396 12.714 -0.666 1.00 96.44 81 GLN A O 1
ATOM 594 N N . ALA A 1 82 ? -17.217 13.171 -0.392 1.00 96.31 82 ALA A N 1
ATOM 595 C CA . ALA A 1 82 ? -17.408 14.483 0.203 1.00 96.31 82 ALA A CA 1
ATOM 596 C C . ALA A 1 82 ? -18.206 15.382 -0.738 1.00 96.31 82 ALA A C 1
ATOM 598 O O . ALA A 1 82 ? -19.260 15.859 -0.336 1.00 96.31 82 ALA A O 1
ATOM 599 N N . LYS A 1 83 ? -17.791 15.500 -2.007 1.00 96.00 83 LYS A N 1
ATOM 600 C CA . LYS A 1 83 ? -18.497 16.326 -3.003 1.00 96.00 83 LYS A CA 1
ATOM 601 C C . LYS A 1 83 ? -19.950 15.892 -3.191 1.00 96.00 83 LYS A C 1
ATOM 603 O O . LYS A 1 83 ? -20.837 16.730 -3.323 1.00 96.00 83 LYS A O 1
ATOM 608 N N . ALA A 1 84 ? -20.198 14.582 -3.186 1.00 94.25 84 ALA A N 1
ATOM 609 C CA . ALA A 1 84 ? -21.539 14.028 -3.337 1.00 94.25 84 ALA A CA 1
ATOM 610 C C . ALA A 1 84 ? -22.434 14.304 -2.114 1.00 94.25 84 ALA A C 1
ATOM 612 O O . ALA A 1 84 ? -23.585 14.708 -2.270 1.00 94.25 84 ALA A O 1
ATOM 613 N N . VAL A 1 85 ? -21.912 14.112 -0.899 1.00 92.62 85 VAL A N 1
ATOM 614 C CA . VAL A 1 85 ? -22.670 14.263 0.356 1.00 92.62 85 VAL A CA 1
ATOM 615 C C . VAL A 1 85 ? -22.922 15.728 0.696 1.00 92.62 85 VAL A C 1
ATOM 617 O O . VAL A 1 85 ? -24.013 16.066 1.152 1.00 92.62 85 VAL A O 1
ATOM 620 N N . THR A 1 86 ? -21.938 16.604 0.482 1.00 92.19 86 THR A N 1
ATOM 621 C CA . THR A 1 86 ? -22.089 18.046 0.731 1.00 92.19 86 THR A CA 1
ATOM 622 C C . THR A 1 86 ? -22.819 18.760 -0.401 1.00 92.19 86 THR A C 1
ATOM 624 O O . THR A 1 86 ? -23.270 19.884 -0.205 1.00 92.19 86 THR A O 1
ATOM 627 N N . LYS A 1 87 ? -22.956 18.114 -1.572 1.00 92.31 87 LYS A N 1
ATOM 628 C CA . LYS A 1 87 ? -23.427 18.730 -2.824 1.00 92.31 87 LYS A CA 1
ATOM 629 C C . LYS A 1 87 ? -22.604 19.964 -3.210 1.00 92.31 87 LYS A C 1
ATOM 631 O O . LYS A 1 87 ? -23.107 20.884 -3.848 1.00 92.31 87 LYS A O 1
ATOM 636 N N . ASP A 1 88 ? -21.329 19.961 -2.835 1.00 91.06 88 ASP A N 1
ATOM 637 C CA . ASP A 1 88 ? -20.387 21.043 -3.073 1.00 91.06 88 ASP A CA 1
ATOM 638 C C . ASP A 1 88 ? -19.171 20.497 -3.825 1.00 91.06 88 ASP A C 1
ATOM 640 O O . ASP A 1 88 ? -18.344 19.756 -3.292 1.00 91.06 88 ASP A O 1
ATOM 644 N N . SER A 1 89 ? -19.064 20.877 -5.099 1.00 90.56 89 SER A N 1
ATOM 645 C CA . SER A 1 89 ? -17.997 20.413 -5.991 1.00 90.56 89 SER A CA 1
ATOM 646 C C . SER A 1 89 ? -16.616 20.973 -5.636 1.00 90.56 89 SER A C 1
ATOM 648 O O . SER A 1 89 ? -15.604 20.365 -6.008 1.00 90.56 89 SER A O 1
ATOM 650 N N . LEU A 1 90 ? -16.566 22.109 -4.933 1.00 89.31 90 LEU A N 1
ATOM 651 C CA . LEU A 1 90 ? -15.339 22.801 -4.535 1.00 89.31 90 LEU A CA 1
ATOM 652 C C . LEU A 1 90 ? -14.903 22.440 -3.109 1.00 89.31 90 LEU A C 1
ATOM 654 O O . LEU A 1 90 ? -13.728 22.625 -2.774 1.00 89.31 90 LEU A O 1
ATOM 658 N N . LEU A 1 91 ? -15.803 21.861 -2.307 1.00 90.56 91 LEU A N 1
ATOM 659 C CA . LEU A 1 91 ? -15.582 21.540 -0.895 1.00 90.56 91 LEU A CA 1
ATOM 660 C C . LEU A 1 91 ? -15.118 22.778 -0.111 1.00 90.56 91 LEU A C 1
ATOM 662 O O . LEU A 1 91 ? -14.081 22.739 0.552 1.00 90.56 91 LEU A O 1
ATOM 666 N N . THR A 1 92 ? -15.847 23.887 -0.244 1.00 86.06 92 THR A N 1
ATOM 667 C CA . THR A 1 92 ? -15.623 25.129 0.509 1.00 86.06 92 THR A CA 1
ATOM 668 C C . THR A 1 92 ? -16.011 24.977 1.977 1.00 86.06 92 THR A C 1
ATOM 670 O O . THR A 1 92 ? -15.397 25.612 2.832 1.00 86.06 92 THR A O 1
ATOM 673 N N . HIS A 1 93 ? -16.965 24.092 2.290 1.00 81.62 93 HIS A N 1
ATOM 674 C CA . HIS A 1 93 ? -17.387 23.794 3.660 1.00 81.62 93 HIS A CA 1
ATOM 675 C C . HIS A 1 93 ? -17.332 22.290 3.943 1.00 81.62 93 HIS A C 1
ATOM 677 O O . HIS A 1 93 ? -18.219 21.526 3.560 1.00 81.62 93 HIS A O 1
ATOM 683 N N . LEU A 1 94 ? -16.279 21.861 4.640 1.00 90.38 94 LEU A N 1
ATOM 684 C CA . LEU A 1 94 ? -16.100 20.480 5.087 1.00 90.38 94 LEU A CA 1
ATOM 685 C C . LEU A 1 94 ? -15.757 20.463 6.580 1.00 90.38 94 LEU A C 1
ATOM 687 O O . LEU A 1 94 ? -14.600 20.321 6.966 1.00 90.38 94 LEU A O 1
ATOM 691 N N . ASP A 1 95 ? -16.779 20.667 7.410 1.00 91.56 95 ASP A N 1
ATOM 692 C CA . ASP A 1 95 ? -16.663 20.598 8.867 1.00 91.56 95 ASP A CA 1
ATOM 693 C C . ASP A 1 95 ? -16.616 19.145 9.380 1.00 91.56 95 ASP A C 1
ATOM 695 O O . ASP A 1 95 ? -16.854 18.183 8.644 1.00 91.56 95 ASP A O 1
ATOM 699 N N . GLU A 1 96 ? -16.326 18.965 10.671 1.00 91.00 96 GLU A N 1
ATOM 700 C CA . GLU A 1 96 ? -16.232 17.633 11.282 1.00 91.00 96 GLU A CA 1
ATOM 701 C C . GLU A 1 96 ? -17.529 16.816 11.162 1.00 91.00 96 GLU A C 1
ATOM 703 O O . GLU A 1 96 ? -17.486 15.590 11.041 1.00 91.00 96 GLU A O 1
ATOM 708 N N . ALA A 1 97 ? -18.694 17.471 11.184 1.00 92.88 97 ALA A N 1
ATOM 709 C CA . ALA A 1 97 ? -19.977 16.791 11.058 1.00 92.88 97 ALA A CA 1
ATOM 710 C C . ALA A 1 97 ? -20.195 16.279 9.626 1.00 92.88 97 ALA A C 1
ATOM 712 O O . ALA A 1 97 ? -20.694 15.169 9.430 1.00 92.88 97 ALA A O 1
ATOM 713 N N . ALA A 1 98 ? -19.806 17.063 8.621 1.00 94.06 98 ALA A N 1
ATOM 714 C CA . ALA A 1 98 ? -19.800 16.672 7.223 1.00 94.06 98 ALA A CA 1
ATOM 715 C C . ALA A 1 98 ? -18.818 15.523 6.988 1.00 94.06 98 ALA A C 1
ATOM 717 O O . ALA A 1 98 ? -19.216 14.523 6.394 1.00 94.06 98 ALA A O 1
ATOM 718 N N . VAL A 1 99 ? -17.597 15.600 7.528 1.00 95.81 99 VAL A N 1
ATOM 719 C CA . VAL A 1 99 ? -16.623 14.497 7.481 1.00 95.81 99 VAL A CA 1
ATOM 720 C C . VAL A 1 99 ? -17.219 13.224 8.082 1.00 95.81 99 VAL A C 1
ATOM 722 O O . VAL A 1 99 ? -17.215 12.185 7.425 1.00 95.81 99 VAL A O 1
ATOM 725 N N . ALA A 1 100 ? -17.818 13.294 9.274 1.00 96.25 100 ALA A N 1
ATOM 726 C CA . ALA A 1 100 ? -18.440 12.134 9.909 1.00 96.25 100 ALA A CA 1
ATOM 727 C C . ALA A 1 100 ? -19.565 11.524 9.052 1.00 96.25 100 ALA A C 1
ATOM 729 O O . ALA A 1 100 ? -19.638 10.301 8.922 1.00 96.25 100 ALA A O 1
ATOM 730 N N . ARG A 1 101 ? -20.411 12.352 8.415 1.00 95.62 101 ARG A N 1
ATOM 731 C CA . ARG A 1 101 ? -21.448 11.879 7.474 1.00 95.62 101 ARG A CA 1
ATOM 732 C C . ARG A 1 101 ? -20.846 11.212 6.238 1.00 95.62 101 ARG A C 1
ATOM 734 O O . ARG A 1 101 ? -21.339 10.166 5.821 1.00 95.62 101 ARG A O 1
ATOM 741 N N . VAL A 1 102 ? -19.787 11.788 5.669 1.00 97.31 102 VAL A N 1
ATOM 742 C CA . VAL A 1 102 ? -19.078 11.236 4.505 1.00 97.31 102 VAL A CA 1
ATOM 743 C C . VAL A 1 102 ? -18.477 9.881 4.842 1.00 97.31 102 VAL A C 1
ATOM 745 O O . VAL A 1 102 ? -18.736 8.908 4.141 1.00 97.31 102 VAL A O 1
ATOM 748 N N . ILE A 1 103 ? -17.729 9.791 5.942 1.00 97.75 103 ILE A N 1
ATOM 749 C CA . ILE A 1 103 ? -17.109 8.538 6.366 1.00 97.75 103 ILE A CA 1
ATOM 750 C C . ILE A 1 103 ? -18.162 7.489 6.679 1.00 97.75 103 ILE A C 1
ATOM 752 O O . ILE A 1 103 ? -18.029 6.363 6.207 1.00 97.75 103 ILE A O 1
ATOM 756 N N . LYS A 1 104 ? -19.236 7.857 7.387 1.00 96.25 104 LYS A N 1
ATOM 757 C CA . LYS A 1 104 ? -20.352 6.943 7.626 1.00 96.25 104 LYS A CA 1
ATOM 758 C C . LYS A 1 104 ? -20.925 6.415 6.307 1.00 96.25 104 LYS A C 1
ATOM 760 O O . LYS A 1 104 ? -21.087 5.209 6.156 1.00 96.25 104 LYS A O 1
ATOM 765 N N . SER A 1 105 ? -21.160 7.301 5.337 1.00 96.25 105 SER A N 1
ATOM 766 C CA . SER A 1 105 ? -21.650 6.923 4.009 1.00 96.25 105 SER A CA 1
ATOM 767 C C . SER A 1 105 ? -20.706 5.963 3.284 1.00 96.25 105 SER A C 1
ATOM 769 O O . SER A 1 105 ? -21.196 5.080 2.590 1.00 96.25 105 SER A O 1
ATOM 771 N N . ILE A 1 106 ? -19.385 6.107 3.428 1.00 97.75 106 ILE A N 1
ATOM 772 C CA . ILE A 1 106 ? -18.422 5.148 2.871 1.00 97.75 106 ILE A CA 1
ATOM 773 C C . ILE A 1 106 ? -18.538 3.821 3.621 1.00 97.75 106 ILE A C 1
ATOM 775 O O . ILE A 1 106 ? -18.765 2.787 2.995 1.00 97.75 106 ILE A O 1
ATOM 779 N N . THR A 1 107 ? -18.436 3.834 4.954 1.00 97.88 107 THR A N 1
ATOM 780 C CA . THR A 1 107 ? -18.424 2.610 5.768 1.00 97.88 107 THR A CA 1
ATOM 781 C C . THR A 1 107 ? -19.706 1.793 5.639 1.00 97.88 107 THR A C 1
ATOM 783 O O . THR A 1 107 ? -19.623 0.570 5.628 1.00 97.88 107 THR A O 1
ATOM 786 N N . ASP A 1 108 ? -20.865 2.437 5.464 1.00 96.56 108 ASP A N 1
ATOM 787 C CA . ASP A 1 108 ? -22.156 1.762 5.269 1.00 96.56 108 ASP A CA 1
ATOM 788 C C . ASP A 1 108 ? -22.194 0.927 3.968 1.00 96.56 108 ASP A C 1
ATOM 790 O O . ASP A 1 108 ? -22.968 -0.023 3.861 1.00 96.56 108 ASP A O 1
ATOM 794 N N . THR A 1 109 ? -21.354 1.250 2.976 1.00 96.88 109 THR A N 1
ATOM 795 C CA . THR A 1 109 ? -21.266 0.507 1.701 1.00 96.88 109 THR A CA 1
ATOM 796 C C . THR A 1 109 ? -20.234 -0.622 1.722 1.00 96.88 109 THR A C 1
ATOM 798 O O . THR A 1 109 ? -20.216 -1.471 0.825 1.00 96.88 109 THR A O 1
ATOM 801 N N . VAL A 1 110 ? -19.359 -0.656 2.731 1.00 98.31 110 VAL A N 1
ATOM 802 C CA . VAL A 1 110 ? -18.281 -1.642 2.817 1.00 98.31 110 VAL A CA 1
ATOM 803 C C . VAL A 1 110 ? -18.824 -2.941 3.406 1.00 98.31 110 VAL A C 1
ATOM 805 O O . VAL A 1 110 ? -19.106 -3.050 4.598 1.00 98.31 110 VAL A O 1
ATOM 808 N N . LYS A 1 111 ? -18.938 -3.969 2.560 1.00 97.56 111 LYS A N 1
ATOM 809 C CA . LYS A 1 111 ? -19.304 -5.324 2.997 1.00 97.56 111 LYS A CA 1
ATOM 810 C C . LYS A 1 111 ? -18.310 -5.835 4.045 1.00 97.56 111 LYS A C 1
ATOM 812 O O . LYS A 1 111 ? -17.126 -5.530 3.975 1.00 97.56 111 LYS A O 1
ATOM 817 N N . ASN A 1 112 ? -18.793 -6.659 4.975 1.00 97.81 112 ASN A N 1
ATOM 818 C CA . ASN A 1 112 ? -18.026 -7.238 6.088 1.00 97.81 112 ASN A CA 1
ATOM 819 C C . ASN A 1 112 ? -17.533 -6.249 7.161 1.00 97.81 112 ASN A C 1
ATOM 821 O O . ASN A 1 112 ? -16.850 -6.689 8.086 1.00 97.81 112 ASN A O 1
ATOM 825 N N . LEU A 1 113 ? -17.898 -4.964 7.086 1.00 98.81 113 LEU A N 1
ATOM 826 C CA . LEU A 1 113 ? -17.576 -3.972 8.109 1.00 98.81 113 LEU A CA 1
ATOM 827 C C . LEU A 1 113 ? -18.785 -3.685 9.008 1.00 98.81 113 LEU A C 1
ATOM 829 O O . LEU A 1 113 ? -19.840 -3.271 8.539 1.00 98.81 113 LEU A O 1
ATOM 833 N N . THR A 1 114 ? -18.596 -3.834 10.317 1.00 98.62 114 THR A N 1
ATOM 834 C CA . THR A 1 114 ? -19.547 -3.382 11.339 1.00 98.62 114 THR A CA 1
ATOM 835 C C . THR A 1 114 ? -18.934 -2.239 12.140 1.00 98.62 114 THR A C 1
ATOM 837 O O . THR A 1 114 ? -17.892 -2.415 12.770 1.00 98.62 114 THR A O 1
ATOM 840 N N . VAL A 1 115 ? -19.596 -1.083 12.178 1.00 98.56 115 VAL A N 1
ATOM 841 C CA . VAL A 1 115 ? -19.172 0.071 12.988 1.00 98.56 115 VAL A CA 1
ATOM 842 C C . VAL A 1 115 ? -19.951 0.107 14.305 1.00 98.56 115 VAL A C 1
ATOM 844 O O . VAL A 1 115 ? -21.177 0.008 14.313 1.00 98.56 115 VAL A O 1
ATOM 847 N N . LYS A 1 116 ? -19.244 0.279 15.425 1.00 97.81 116 LYS A N 1
ATOM 848 C CA . LYS A 1 116 ? -19.806 0.470 16.768 1.00 97.81 116 LYS A CA 1
ATOM 849 C C . LYS A 1 116 ? -19.305 1.788 17.362 1.00 97.81 116 LYS A C 1
ATOM 851 O O . LYS A 1 116 ? -18.160 1.878 17.795 1.00 97.81 116 LYS A O 1
ATOM 856 N N . LEU A 1 117 ? -20.176 2.794 17.362 1.00 97.62 117 LEU A N 1
ATOM 857 C CA . LEU A 1 117 ? -19.944 4.105 17.981 1.00 97.62 117 LEU A CA 1
ATOM 858 C C . LEU A 1 117 ? -20.270 4.071 19.480 1.00 97.62 117 LEU A C 1
ATOM 860 O O . LEU A 1 117 ? -20.903 3.123 19.952 1.00 97.62 117 LEU A O 1
ATOM 864 N N . ASN A 1 118 ? -19.868 5.107 20.220 1.00 97.44 118 ASN A N 1
ATOM 865 C CA . ASN A 1 118 ? -20.085 5.240 21.667 1.00 97.44 118 ASN A CA 1
ATOM 866 C C . ASN A 1 118 ? -19.662 3.986 22.452 1.00 97.44 118 ASN A C 1
ATOM 868 O O . ASN A 1 118 ? -20.319 3.566 23.405 1.00 97.44 118 ASN A O 1
ATOM 872 N N . THR A 1 119 ? -18.596 3.329 21.996 1.00 97.25 119 THR A N 1
ATOM 873 C CA . THR A 1 119 ? -18.180 2.019 22.487 1.00 97.25 119 THR A CA 1
ATOM 874 C C . THR A 1 119 ? -16.772 2.108 23.061 1.00 97.25 119 THR A C 1
ATOM 876 O O . THR A 1 119 ? -15.790 2.262 22.338 1.00 97.25 119 THR A O 1
ATOM 879 N N . SER A 1 120 ? -16.669 1.975 24.382 1.00 95.31 120 SER A N 1
ATOM 880 C CA . SER A 1 120 ? -15.394 2.022 25.106 1.00 95.31 120 SER A CA 1
ATOM 881 C C . SER A 1 120 ? -14.858 0.628 25.418 1.00 95.31 120 SER A C 1
ATOM 883 O O . SER A 1 120 ? -15.613 -0.306 25.707 1.00 95.31 120 SER A O 1
ATOM 885 N N . ILE A 1 121 ? -13.532 0.497 25.404 1.00 96.31 121 ILE A N 1
ATOM 886 C CA . ILE A 1 121 ? -12.823 -0.733 25.762 1.00 96.31 121 ILE A CA 1
ATOM 887 C C . ILE A 1 121 ? -12.527 -0.735 27.264 1.00 96.31 121 ILE A C 1
ATOM 889 O O . ILE A 1 121 ? -11.947 0.217 27.775 1.00 96.31 121 ILE A O 1
ATOM 893 N N . ALA A 1 122 ? -12.898 -1.811 27.959 1.00 95.25 122 ALA A N 1
ATOM 894 C CA . ALA A 1 122 ? -12.611 -1.999 29.381 1.00 95.25 122 ALA A CA 1
ATOM 895 C C . ALA A 1 122 ? -11.320 -2.795 29.618 1.00 95.25 122 ALA A C 1
ATOM 897 O O . ALA A 1 122 ? -10.557 -2.488 30.527 1.00 95.25 122 ALA A O 1
ATOM 898 N N . SER A 1 123 ? -11.066 -3.840 28.824 1.00 94.88 123 SER A N 1
ATOM 899 C CA . SER A 1 123 ? -9.824 -4.616 28.936 1.00 94.88 123 SER A CA 1
ATOM 900 C C . SER A 1 123 ? -9.512 -5.388 27.663 1.00 94.88 123 SER A C 1
ATOM 902 O O . SER A 1 123 ? -10.432 -5.828 26.968 1.00 94.88 123 SER A O 1
ATOM 904 N N . VAL A 1 124 ? -8.227 -5.641 27.425 1.00 96.00 124 VAL A N 1
ATOM 905 C CA . VAL A 1 124 ? -7.731 -6.473 26.325 1.00 96.00 124 VAL A CA 1
ATOM 906 C C . VAL A 1 124 ? -6.891 -7.599 26.907 1.00 96.00 124 VAL A C 1
ATOM 908 O O . VAL A 1 124 ? -5.987 -7.361 27.700 1.00 96.00 124 VAL A O 1
ATOM 911 N N . LYS A 1 125 ? -7.217 -8.843 26.552 1.00 95.69 125 LYS A N 1
ATOM 912 C CA . LYS A 1 125 ? -6.508 -10.034 27.033 1.00 95.69 125 LYS A CA 1
ATOM 913 C C . LYS A 1 125 ? -6.170 -10.957 25.876 1.00 95.69 125 LYS A C 1
ATOM 915 O O . LYS A 1 125 ? -6.948 -11.096 24.929 1.00 95.69 125 LYS A O 1
ATOM 920 N N . LYS A 1 126 ? -5.018 -11.619 25.960 1.00 95.06 126 LYS A N 1
ATOM 921 C CA . LYS A 1 126 ? -4.628 -12.631 24.976 1.00 95.06 126 LYS A CA 1
ATOM 922 C C . LYS A 1 126 ? -5.597 -13.817 25.022 1.00 95.06 126 LYS A C 1
ATOM 924 O O . LYS A 1 126 ? -6.066 -14.196 26.092 1.00 95.06 126 LYS A O 1
ATOM 929 N N . ASN A 1 127 ? -5.909 -14.395 23.862 1.00 94.44 127 ASN A N 1
ATOM 930 C CA . ASN A 1 127 ? -6.783 -15.563 23.748 1.00 94.44 127 ASN A CA 1
ATOM 931 C C . ASN A 1 127 ? -6.286 -16.501 22.637 1.00 94.44 127 ASN A C 1
ATOM 933 O O . ASN A 1 127 ? -6.624 -16.328 21.463 1.00 94.44 127 ASN A O 1
ATOM 937 N N . GLY A 1 128 ? -5.447 -17.477 22.997 1.00 92.12 128 GLY A N 1
ATOM 938 C CA . GLY A 1 128 ? -4.746 -18.321 22.026 1.00 92.12 128 GLY A CA 1
ATOM 939 C C . GLY A 1 128 ? -3.862 -17.479 21.100 1.00 92.12 128 GLY A C 1
ATOM 940 O O . GLY A 1 128 ? -3.101 -16.635 21.568 1.00 92.12 128 GLY A O 1
ATOM 941 N N . LYS A 1 129 ? -3.991 -17.663 19.778 1.00 91.00 129 LYS A N 1
ATOM 942 C CA . LYS A 1 129 ? -3.304 -16.817 18.780 1.00 91.00 129 LYS A CA 1
ATOM 943 C C . LYS A 1 129 ? -3.929 -15.416 18.645 1.00 91.00 129 LYS A C 1
ATOM 945 O O . LYS A 1 129 ? -3.226 -14.489 18.249 1.00 91.00 129 LYS A O 1
ATOM 950 N N . GLY A 1 130 ? -5.195 -15.243 19.033 1.00 96.12 130 GLY A N 1
ATOM 951 C CA . GLY A 1 130 ? -5.953 -13.993 18.920 1.00 96.12 130 GLY A CA 1
ATOM 952 C C . GLY A 1 130 ? -6.097 -13.228 20.237 1.00 96.12 130 GLY A C 1
ATOM 953 O O . GLY A 1 130 ? -5.233 -13.301 21.121 1.00 96.12 130 GLY A O 1
ATOM 954 N N . TRP A 1 131 ? -7.195 -12.483 20.357 1.00 97.81 131 TRP A N 1
ATOM 955 C CA . TRP A 1 131 ? -7.476 -11.573 21.467 1.00 97.81 131 TRP A CA 1
ATOM 956 C C . TRP A 1 131 ? -8.937 -11.652 21.921 1.00 97.81 131 TRP A C 1
ATOM 958 O O . TRP A 1 131 ? -9.845 -11.937 21.139 1.00 97.81 131 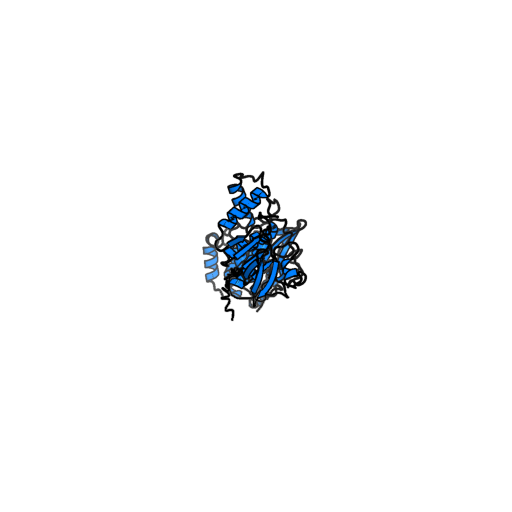TRP A O 1
ATOM 968 N N . MET A 1 132 ? -9.152 -11.400 23.210 1.00 97.62 132 MET A N 1
ATOM 969 C CA . MET A 1 132 ? -10.456 -11.203 23.832 1.00 97.62 132 MET A CA 1
ATOM 970 C C . MET A 1 132 ? -10.530 -9.771 24.363 1.00 97.62 132 MET A C 1
ATOM 972 O O . MET A 1 132 ? -9.729 -9.372 25.209 1.00 97.62 132 MET A O 1
ATOM 976 N N . ILE A 1 133 ? -11.502 -9.011 23.876 1.00 97.75 133 ILE A N 1
ATOM 977 C CA . ILE A 1 133 ? -11.722 -7.618 24.243 1.00 97.75 133 ILE A CA 1
ATOM 978 C C . ILE A 1 133 ? -13.019 -7.546 25.032 1.00 97.75 133 ILE A C 1
ATOM 980 O O . ILE A 1 133 ? -14.055 -7.999 24.557 1.00 97.75 133 ILE A O 1
ATOM 984 N N . ARG A 1 134 ? -12.970 -6.978 26.235 1.00 97.00 134 ARG A N 1
ATOM 985 C CA . ARG A 1 134 ? -14.168 -6.672 27.019 1.00 97.00 134 ARG A CA 1
ATOM 986 C C . ARG A 1 134 ? -14.532 -5.214 26.786 1.00 97.00 134 ARG A C 1
ATOM 988 O O . ARG A 1 134 ? -13.703 -4.336 27.026 1.00 97.00 134 ARG A O 1
ATOM 995 N N . LEU A 1 135 ? -15.753 -4.965 26.336 1.00 96.62 135 LEU A N 1
ATOM 996 C CA . LEU A 1 135 ? -16.321 -3.626 26.223 1.00 96.62 135 LEU A CA 1
ATOM 997 C C . LEU A 1 135 ? -16.794 -3.129 27.595 1.00 96.62 135 LEU A C 1
ATOM 999 O O . LEU A 1 135 ? -17.081 -3.930 28.487 1.00 96.62 135 LEU A O 1
ATOM 1003 N N . ALA A 1 136 ? -16.922 -1.813 27.756 1.00 94.88 136 ALA A N 1
ATOM 1004 C CA . ALA A 1 136 ? -17.456 -1.201 28.977 1.00 94.88 136 ALA A CA 1
ATOM 1005 C C . ALA A 1 136 ? -18.898 -1.646 29.291 1.00 94.88 136 ALA A C 1
ATOM 1007 O O . ALA A 1 136 ? -19.272 -1.723 30.455 1.00 94.88 136 ALA A O 1
ATOM 1008 N N . SER A 1 137 ? -19.673 -2.031 28.269 1.00 92.81 137 SER A N 1
ATOM 1009 C CA . SER A 1 137 ? -21.008 -2.628 28.420 1.00 92.81 137 SER A CA 1
ATOM 1010 C C . SER A 1 137 ? -21.003 -4.021 29.064 1.00 92.81 137 SER A C 1
ATOM 1012 O O . SER A 1 137 ? -22.055 -4.533 29.429 1.00 92.81 137 SER A O 1
ATOM 1014 N N . GLY A 1 138 ? -19.840 -4.675 29.157 1.00 93.19 138 GLY A N 1
ATOM 1015 C CA . GLY A 1 138 ? -19.707 -6.068 29.587 1.00 93.19 138 GLY A CA 1
ATOM 1016 C C . GLY A 1 138 ? -19.697 -7.093 28.446 1.00 93.19 138 GLY A C 1
ATOM 1017 O O . GLY A 1 138 ? -19.314 -8.235 28.690 1.00 93.19 138 GLY A O 1
ATOM 1018 N N . THR A 1 139 ? -20.034 -6.696 27.214 1.00 95.69 139 THR A N 1
ATOM 1019 C CA . THR A 1 139 ? -19.935 -7.533 26.003 1.00 95.69 139 THR A CA 1
ATOM 1020 C C . THR A 1 139 ? -18.481 -7.919 25.719 1.00 95.69 139 THR A C 1
ATOM 1022 O O . THR A 1 139 ? -17.567 -7.106 25.881 1.00 95.69 139 THR A O 1
ATOM 1025 N N . TYR A 1 140 ? -18.263 -9.139 25.233 1.00 97.25 140 TYR A N 1
ATOM 1026 C CA . TYR A 1 140 ? -16.956 -9.615 24.791 1.00 97.25 140 TYR A CA 1
ATOM 1027 C C . TYR A 1 140 ? -16.862 -9.655 23.264 1.00 97.25 140 TYR A C 1
ATOM 1029 O O . TYR A 1 140 ? -17.798 -10.055 22.577 1.00 97.25 140 TYR A O 1
ATOM 1037 N N . ILE A 1 141 ? -15.702 -9.290 22.723 1.00 98.25 141 ILE A N 1
ATOM 1038 C CA . ILE A 1 141 ? -15.343 -9.483 21.318 1.00 98.25 141 ILE A CA 1
ATOM 1039 C C . ILE A 1 141 ? -14.130 -10.409 21.257 1.00 98.25 141 ILE A C 1
ATOM 1041 O O . ILE A 1 141 ? -13.055 -10.074 21.758 1.00 98.25 141 ILE A O 1
ATOM 1045 N N . LYS A 1 142 ? -14.286 -11.568 20.617 1.00 98.38 142 LYS A N 1
ATOM 1046 C CA . LYS A 1 142 ? -13.179 -12.453 20.245 1.00 98.38 142 LYS A CA 1
ATOM 1047 C C . LYS A 1 142 ? -12.736 -12.127 18.820 1.00 98.38 142 LYS A C 1
ATOM 1049 O O . LYS A 1 142 ? -13.561 -12.140 17.907 1.00 98.38 142 LYS A O 1
ATOM 1054 N N . THR A 1 143 ? -11.446 -11.865 18.637 1.00 98.56 143 THR A N 1
ATOM 1055 C CA . THR A 1 143 ? -10.868 -11.497 17.338 1.00 98.56 143 THR A CA 1
ATOM 1056 C C . THR A 1 143 ? -9.560 -12.228 17.060 1.00 98.56 143 THR A C 1
ATOM 1058 O O . THR A 1 143 ? -8.816 -12.538 17.996 1.00 98.56 143 THR A O 1
ATOM 1061 N N . ASP A 1 144 ? -9.266 -12.490 15.785 1.00 98.38 144 ASP A N 1
ATOM 1062 C CA . ASP A 1 144 ? -7.982 -13.069 15.373 1.00 98.38 144 ASP A CA 1
ATOM 1063 C C . ASP A 1 144 ? -6.868 -12.015 15.457 1.00 98.38 144 ASP A C 1
ATOM 1065 O O . ASP A 1 144 ? -5.769 -12.329 15.921 1.00 98.38 144 ASP A O 1
ATOM 1069 N N . VAL A 1 145 ? -7.166 -10.769 15.065 1.00 98.56 145 VAL A N 1
ATOM 1070 C CA . VAL A 1 145 ? -6.221 -9.639 15.038 1.00 98.56 145 VAL A CA 1
ATOM 1071 C C . VAL A 1 145 ? -6.846 -8.370 15.618 1.00 98.56 145 VAL A C 1
ATOM 1073 O O . VAL A 1 145 ? -8.041 -8.116 15.443 1.00 98.56 145 VAL A O 1
ATOM 1076 N N . VAL A 1 146 ? -6.028 -7.568 16.301 1.00 98.50 146 VAL A N 1
ATOM 1077 C CA . VAL A 1 146 ? -6.369 -6.213 16.757 1.00 98.50 146 VAL A CA 1
ATOM 1078 C C . VAL A 1 146 ? -5.490 -5.193 16.038 1.00 98.50 146 VAL A C 1
ATOM 1080 O O . VAL A 1 146 ? -4.272 -5.368 15.981 1.00 98.50 146 VAL A O 1
ATOM 1083 N N . VAL A 1 147 ? -6.101 -4.124 15.531 1.00 98.31 147 VAL A N 1
ATOM 1084 C CA . VAL A 1 147 ? -5.409 -2.920 15.056 1.00 98.31 147 VAL A CA 1
ATOM 1085 C C . VAL A 1 147 ? -5.673 -1.790 16.050 1.00 98.31 147 VAL A C 1
ATOM 1087 O O . VAL A 1 147 ? -6.817 -1.365 16.222 1.00 98.31 147 VAL A O 1
ATOM 1090 N N . ASP A 1 148 ? -4.615 -1.327 16.711 1.00 96.12 148 ASP A N 1
ATOM 1091 C CA . ASP A 1 148 ? -4.628 -0.154 17.583 1.00 96.12 148 ASP A CA 1
ATOM 1092 C C . ASP A 1 148 ? -4.362 1.108 16.753 1.00 96.12 148 ASP A C 1
ATOM 1094 O O . ASP A 1 148 ? -3.231 1.355 16.328 1.00 96.12 148 ASP A O 1
ATOM 1098 N N . ALA A 1 149 ? -5.413 1.892 16.511 1.00 95.06 149 ALA A N 1
ATOM 1099 C CA . ALA A 1 149 ? -5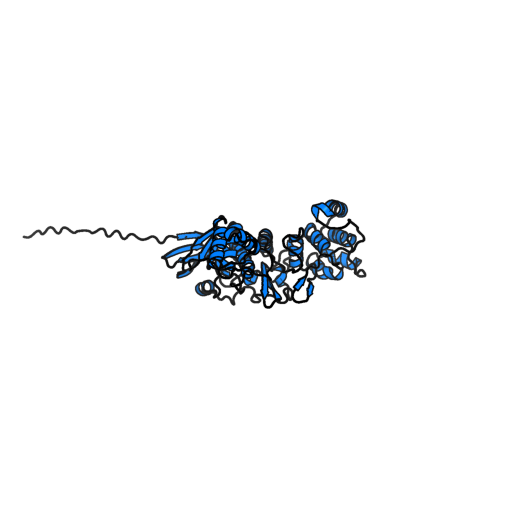.325 3.186 15.843 1.00 95.06 149 ALA A CA 1
ATOM 1100 C C . ALA A 1 149 ? -5.432 4.360 16.835 1.00 95.06 149 ALA A C 1
ATOM 1102 O O . ALA A 1 149 ? -5.734 5.489 16.434 1.00 95.06 149 ALA A O 1
ATOM 1103 N N . THR A 1 150 ? -5.229 4.141 18.142 1.00 92.31 150 THR A N 1
ATOM 1104 C CA . THR A 1 150 ? -5.217 5.247 19.108 1.00 92.31 150 THR A CA 1
ATOM 1105 C C . THR A 1 150 ? -3.889 6.000 19.050 1.00 92.31 150 THR A C 1
ATOM 1107 O O . THR A 1 150 ? -2.819 5.402 18.965 1.00 92.31 150 THR A O 1
ATOM 1110 N N . ALA A 1 151 ? -3.949 7.334 19.127 1.00 87.12 151 ALA A N 1
ATOM 1111 C CA . ALA A 1 151 ? -2.761 8.196 19.067 1.00 87.12 151 ALA A CA 1
ATOM 1112 C C . ALA A 1 151 ? -1.763 7.929 20.210 1.00 87.12 151 ALA A C 1
ATOM 1114 O O . ALA A 1 151 ? -0.562 8.112 20.065 1.00 87.12 151 ALA A O 1
ATOM 1115 N N . ASP A 1 152 ? -2.274 7.497 21.361 1.00 87.31 152 ASP A N 1
ATOM 1116 C CA . ASP A 1 152 ? -1.510 7.196 22.570 1.00 87.31 152 ASP A CA 1
ATOM 1117 C C . ASP A 1 152 ? -1.121 5.715 22.697 1.00 87.31 152 ASP A C 1
ATOM 1119 O O . ASP A 1 152 ? -0.516 5.330 23.705 1.00 87.31 152 ASP A O 1
ATOM 1123 N N . HIS A 1 153 ? -1.489 4.888 21.712 1.00 89.06 153 HIS A N 1
ATOM 1124 C CA . HIS A 1 153 ? -1.286 3.439 21.690 1.00 89.06 153 HIS A CA 1
ATOM 1125 C C . HIS A 1 153 ? -1.746 2.727 22.969 1.00 89.06 153 HIS A C 1
ATOM 1127 O O . HIS A 1 153 ? -1.077 1.839 23.517 1.00 89.06 153 HIS A O 1
ATOM 1133 N N . ARG A 1 154 ? -2.883 3.170 23.514 1.00 90.88 154 ARG A N 1
ATOM 1134 C CA . ARG A 1 154 ? -3.400 2.688 24.797 1.00 90.88 154 ARG A CA 1
ATOM 1135 C C . ARG A 1 154 ? -3.760 1.210 24.750 1.00 90.88 154 ARG A C 1
ATOM 1137 O O . ARG A 1 154 ? -3.697 0.555 25.789 1.00 90.88 154 ARG A O 1
ATOM 1144 N N . ILE A 1 155 ? -4.136 0.670 23.588 1.00 93.94 155 ILE A N 1
ATOM 1145 C CA . ILE A 1 155 ? -4.495 -0.746 23.472 1.00 93.94 155 ILE A CA 1
ATOM 1146 C C . ILE A 1 155 ? -3.243 -1.609 23.516 1.00 93.94 155 ILE A C 1
ATOM 1148 O O . ILE A 1 155 ? -3.231 -2.614 24.225 1.00 93.94 155 ILE A O 1
ATOM 1152 N N . ILE A 1 156 ? -2.171 -1.183 22.849 1.00 92.19 156 ILE A N 1
ATOM 1153 C CA . ILE A 1 156 ? -0.867 -1.845 22.936 1.00 92.19 156 ILE A CA 1
ATOM 1154 C C . ILE A 1 156 ? -0.346 -1.850 24.374 1.00 92.19 156 ILE A C 1
ATOM 1156 O O . ILE A 1 156 ? 0.006 -2.914 24.889 1.00 92.19 156 ILE A O 1
ATOM 1160 N N . LYS A 1 157 ? -0.412 -0.703 25.062 1.00 91.19 157 LYS A N 1
ATOM 1161 C CA . LYS A 1 157 ? -0.053 -0.594 26.486 1.00 91.19 157 LYS A CA 1
ATOM 1162 C C . LYS A 1 157 ? -0.916 -1.504 27.368 1.00 91.19 157 LYS A C 1
ATOM 1164 O O . LYS A 1 157 ? -0.386 -2.251 28.185 1.00 91.19 157 LYS A O 1
ATOM 1169 N N . SER A 1 158 ? -2.235 -1.506 27.162 1.00 91.25 158 SER A N 1
ATOM 1170 C CA . SER A 1 158 ? -3.176 -2.351 27.921 1.00 91.25 158 SER A CA 1
ATOM 1171 C C . SER A 1 158 ? -2.965 -3.848 27.680 1.00 91.25 158 SER A C 1
ATOM 1173 O O . SER A 1 158 ? -3.286 -4.662 28.541 1.00 91.25 158 SER A O 1
ATOM 1175 N N . ALA A 1 159 ? -2.424 -4.218 26.519 1.00 91.12 159 ALA A N 1
ATOM 1176 C CA . ALA A 1 159 ? -2.055 -5.587 26.183 1.00 91.12 159 ALA A CA 1
ATOM 1177 C C . ALA A 1 159 ? -0.710 -6.028 26.801 1.00 91.12 159 ALA A C 1
ATOM 1179 O O . ALA A 1 159 ? -0.309 -7.174 26.601 1.00 91.12 159 ALA A O 1
ATOM 1180 N N . GLY A 1 160 ? -0.022 -5.147 27.540 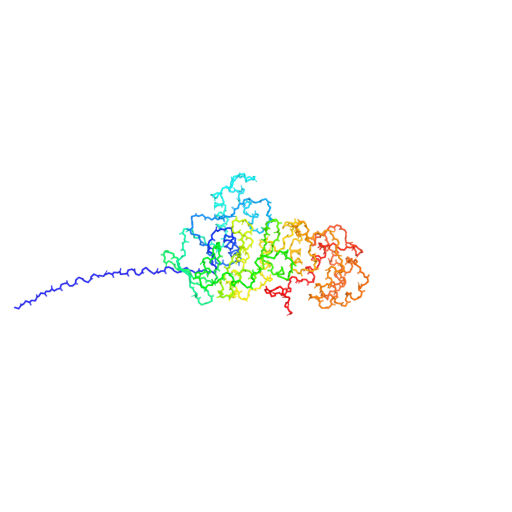1.00 88.62 160 GLY A N 1
ATOM 1181 C CA . GLY A 1 160 ? 1.279 -5.422 28.156 1.00 88.62 160 GLY A CA 1
ATOM 1182 C C . GLY A 1 160 ? 2.465 -5.300 27.195 1.00 88.62 160 GLY A C 1
ATOM 1183 O O . GLY A 1 160 ? 3.527 -5.854 27.471 1.00 88.62 160 GLY A O 1
ATOM 1184 N N . ALA A 1 161 ? 2.300 -4.607 26.065 1.00 86.75 161 ALA A N 1
ATOM 1185 C CA . ALA A 1 161 ? 3.356 -4.378 25.082 1.00 86.75 161 ALA A CA 1
ATOM 1186 C C . ALA A 1 161 ? 3.748 -2.891 24.997 1.00 86.75 161 ALA A C 1
ATOM 1188 O O . ALA A 1 161 ? 2.998 -2.008 25.409 1.00 86.75 161 ALA A O 1
ATOM 1189 N N . ASN A 1 162 ? 4.937 -2.608 24.453 1.00 77.88 162 ASN A N 1
ATOM 1190 C CA . ASN A 1 162 ? 5.434 -1.245 24.235 1.00 77.88 162 ASN A CA 1
ATOM 1191 C C . ASN A 1 162 ? 5.485 -0.932 22.728 1.00 77.88 162 ASN A C 1
ATOM 1193 O O . ASN A 1 162 ? 5.909 -1.771 21.939 1.00 77.88 162 ASN A O 1
ATOM 1197 N N . VAL A 1 163 ? 5.102 0.269 22.304 1.00 64.88 163 VAL A N 1
ATOM 1198 C CA . VAL A 1 163 ? 5.237 0.702 20.902 1.00 64.88 163 VAL A CA 1
ATOM 1199 C C . VAL A 1 163 ? 6.688 0.903 20.480 1.00 64.88 163 VAL A C 1
ATOM 1201 O O . VAL A 1 163 ? 7.014 0.634 19.330 1.00 64.88 163 VAL A O 1
ATOM 1204 N N . ASP A 1 164 ? 7.602 1.191 21.409 1.00 67.81 164 ASP A N 1
ATOM 1205 C CA . ASP A 1 164 ? 9.049 1.170 21.119 1.00 67.81 164 ASP A CA 1
ATOM 1206 C C . ASP A 1 164 ? 9.568 -0.242 20.770 1.00 67.81 164 ASP A C 1
ATOM 1208 O O . ASP A 1 164 ? 10.740 -0.436 20.429 1.00 67.81 164 ASP A O 1
ATOM 1212 N N . SER A 1 165 ? 8.698 -1.254 20.871 1.00 68.06 165 SER A N 1
ATOM 1213 C CA . SER A 1 165 ? 8.949 -2.632 20.460 1.00 68.06 165 SER A CA 1
ATOM 1214 C C . SER A 1 165 ? 8.390 -2.963 19.068 1.00 68.06 165 SER A C 1
ATOM 1216 O O . SER A 1 165 ? 8.135 -4.135 18.782 1.00 68.06 165 SER A O 1
ATOM 1218 N N . THR A 1 166 ? 8.202 -1.988 18.169 1.00 78.69 166 THR A N 1
ATOM 1219 C CA . THR A 1 166 ? 7.974 -2.322 16.753 1.00 78.69 166 THR A CA 1
ATOM 1220 C C . THR A 1 166 ? 9.176 -3.065 16.165 1.00 78.69 166 THR A C 1
ATOM 1222 O O . THR A 1 166 ? 10.320 -2.846 16.569 1.00 78.69 166 THR A O 1
ATOM 1225 N N . LEU A 1 167 ? 8.930 -3.962 15.201 1.00 73.44 167 LEU A N 1
ATOM 1226 C CA . LEU A 1 167 ? 9.988 -4.763 14.566 1.00 73.44 167 LEU A CA 1
ATOM 1227 C C . LEU A 1 167 ? 11.035 -3.879 13.876 1.00 73.44 167 LEU A C 1
ATOM 1229 O O . LEU A 1 167 ? 12.220 -4.209 13.879 1.00 73.44 167 LEU A O 1
ATOM 1233 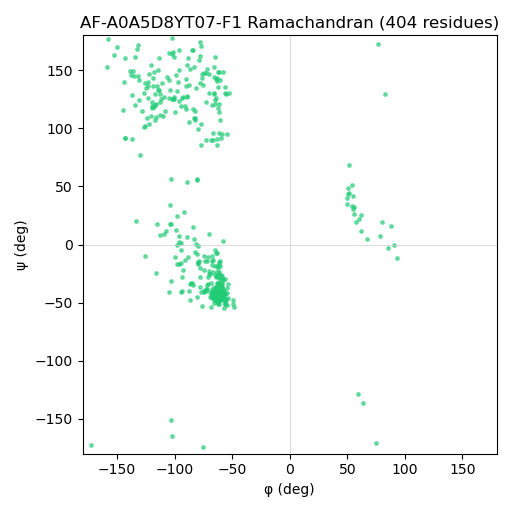N N . ILE A 1 168 ? 10.601 -2.744 13.328 1.00 72.56 168 ILE A N 1
ATOM 1234 C CA . ILE A 1 168 ? 11.475 -1.683 12.835 1.00 72.56 168 ILE A CA 1
ATOM 1235 C C . ILE A 1 168 ? 11.171 -0.402 13.612 1.00 72.56 168 ILE A C 1
ATOM 1237 O O . ILE A 1 168 ? 10.042 0.092 13.603 1.00 72.56 168 ILE A O 1
ATOM 1241 N N . ARG A 1 169 ? 12.192 0.112 14.308 1.00 59.88 169 ARG A N 1
ATOM 1242 C CA . ARG A 1 169 ? 12.117 1.340 15.118 1.00 59.88 169 ARG A CA 1
ATOM 1243 C C . ARG A 1 169 ? 12.184 2.615 14.283 1.00 59.88 169 ARG A C 1
ATOM 1245 O O . ARG A 1 169 ? 11.628 3.629 14.687 1.00 59.88 169 ARG A O 1
ATOM 1252 N N . THR A 1 170 ? 12.842 2.567 13.123 1.00 57.78 170 THR A N 1
ATOM 1253 C CA . THR A 1 170 ? 12.846 3.663 12.145 1.00 57.78 170 THR A CA 1
ATOM 1254 C C . THR A 1 170 ? 11.476 3.719 11.479 1.00 57.78 170 THR A C 1
ATOM 1256 O O . THR A 1 170 ? 11.203 3.009 10.515 1.00 57.78 170 THR A O 1
ATOM 1259 N N . GLN A 1 171 ? 10.579 4.503 12.070 1.00 56.62 171 GLN A N 1
ATOM 1260 C CA . GLN A 1 171 ? 9.167 4.553 11.686 1.00 56.62 171 GLN A CA 1
ATOM 1261 C C . GLN A 1 171 ? 8.929 5.384 10.416 1.00 56.62 171 GLN A C 1
ATOM 1263 O O . GLN A 1 171 ? 7.936 5.167 9.727 1.00 56.62 171 GLN A O 1
ATOM 1268 N N . THR A 1 172 ? 9.875 6.262 10.070 1.00 58.59 172 THR A N 1
ATOM 1269 C CA . THR A 1 172 ? 9.936 7.002 8.808 1.00 58.59 172 THR A CA 1
ATOM 1270 C C . THR A 1 172 ? 11.378 7.002 8.296 1.00 58.59 172 THR A C 1
ATOM 1272 O O . THR A 1 172 ? 12.316 7.301 9.035 1.00 58.59 172 THR A O 1
ATOM 1275 N N . VAL A 1 173 ? 11.588 6.611 7.038 1.00 55.88 173 VAL A N 1
ATOM 1276 C CA . VAL A 1 173 ? 12.909 6.700 6.394 1.00 55.88 173 VAL A CA 1
ATOM 1277 C C . VAL A 1 173 ? 12.986 8.060 5.696 1.00 55.88 173 VAL A C 1
ATOM 1279 O O . VAL A 1 173 ? 12.152 8.354 4.840 1.00 55.88 173 VAL A O 1
ATOM 1282 N N . VAL A 1 174 ? 13.946 8.901 6.090 1.00 59.72 174 VAL A N 1
ATOM 1283 C CA . VAL A 1 174 ? 14.188 10.231 5.503 1.00 59.72 174 VAL A CA 1
ATOM 1284 C C . VAL A 1 174 ? 15.697 10.394 5.255 1.00 59.72 174 VAL A C 1
ATOM 1286 O O . VAL A 1 174 ? 16.463 10.306 6.215 1.00 59.72 174 VAL A O 1
ATOM 1289 N N . PRO A 1 175 ? 16.152 10.605 4.003 1.00 61.09 175 PRO A N 1
ATOM 1290 C CA . PRO A 1 175 ? 15.379 10.463 2.768 1.00 61.09 175 PRO A CA 1
ATOM 1291 C C . PRO A 1 175 ? 14.906 9.005 2.609 1.00 61.09 175 PRO A C 1
ATOM 1293 O O . PRO A 1 175 ? 15.632 8.114 3.047 1.00 61.09 175 PRO A O 1
ATOM 1296 N N . PRO A 1 176 ? 13.742 8.733 1.988 1.00 57.66 176 PRO A N 1
ATOM 1297 C CA . PRO A 1 176 ? 13.078 7.419 1.985 1.00 57.66 176 PRO A CA 1
ATOM 1298 C C . PRO A 1 176 ? 13.862 6.218 1.433 1.00 57.66 176 PRO A C 1
ATOM 1300 O O . PRO A 1 176 ? 13.340 5.110 1.434 1.00 57.66 176 PRO A O 1
ATOM 1303 N N . PHE A 1 177 ? 15.123 6.408 1.042 1.00 66.75 177 PHE A N 1
ATOM 1304 C CA . PHE A 1 177 ? 16.004 5.429 0.404 1.00 66.75 177 PHE A CA 1
ATOM 1305 C C . PHE A 1 177 ? 17.404 5.384 1.023 1.00 66.75 177 PHE A C 1
ATOM 1307 O O . PHE A 1 177 ? 18.339 4.910 0.388 1.00 66.75 177 PHE A O 1
ATOM 1314 N N . SER A 1 178 ? 17.570 5.873 2.256 1.00 68.06 178 SER A N 1
ATOM 1315 C CA . SER A 1 178 ? 18.860 5.821 2.961 1.00 68.06 178 SER A CA 1
ATOM 1316 C C . SER A 1 178 ? 19.322 4.399 3.311 1.00 68.06 178 SER A C 1
ATOM 1318 O O . SER A 1 178 ? 20.475 4.211 3.688 1.00 68.06 178 SER A O 1
ATOM 1320 N N . ASN A 1 179 ? 18.439 3.403 3.203 1.00 82.62 179 ASN A N 1
ATOM 1321 C CA . ASN A 1 179 ? 18.718 1.986 3.433 1.00 82.62 179 ASN A CA 1
ATOM 1322 C C . ASN A 1 179 ? 17.681 1.108 2.710 1.00 82.62 179 ASN A C 1
ATOM 1324 O O . ASN A 1 179 ? 16.718 1.613 2.142 1.00 82.62 179 ASN A O 1
ATOM 1328 N N . GLU A 1 180 ? 17.833 -0.211 2.773 1.00 88.00 180 GLU A N 1
ATOM 1329 C CA . GLU A 1 180 ? 17.018 -1.197 2.058 1.00 88.00 180 GLU A CA 1
ATOM 1330 C C . GLU A 1 180 ? 15.550 -1.287 2.521 1.00 88.00 180 GLU A C 1
ATOM 1332 O O . GLU A 1 180 ? 14.740 -1.923 1.839 1.00 88.00 180 GLU A O 1
ATOM 1337 N N . LEU A 1 181 ? 15.156 -0.641 3.629 1.00 90.19 181 LEU A N 1
ATOM 1338 C CA . LEU A 1 181 ? 13.796 -0.734 4.181 1.00 90.19 181 LEU A CA 1
ATOM 1339 C C . LEU A 1 181 ? 12.717 -0.220 3.225 1.00 90.19 181 LEU A C 1
ATOM 1341 O O . LEU A 1 181 ? 11.574 -0.678 3.321 1.00 90.19 181 LEU A O 1
ATOM 1345 N N . TYR A 1 182 ? 13.051 0.655 2.268 1.00 90.38 182 TYR A N 1
ATOM 1346 C CA . TYR A 1 182 ? 12.098 1.105 1.244 1.00 90.38 182 TYR A CA 1
ATOM 1347 C C . TYR A 1 182 ? 11.487 -0.057 0.456 1.00 90.38 182 TYR A C 1
ATOM 1349 O O . TYR A 1 182 ? 10.332 0.020 0.042 1.00 90.38 182 TYR A O 1
ATOM 1357 N N . ARG A 1 183 ? 12.221 -1.170 0.304 1.00 93.50 183 ARG A N 1
ATOM 1358 C CA . ARG A 1 183 ? 11.742 -2.383 -0.379 1.00 93.50 183 ARG A CA 1
ATOM 1359 C C . ARG A 1 183 ? 10.535 -2.999 0.327 1.00 93.50 183 ARG A C 1
ATOM 1361 O O . ARG A 1 183 ? 9.773 -3.741 -0.288 1.00 93.50 183 ARG A O 1
ATOM 1368 N N . THR A 1 184 ? 10.353 -2.662 1.603 1.00 95.38 184 THR A N 1
ATOM 1369 C CA . THR A 1 184 ? 9.250 -3.093 2.470 1.00 95.38 184 THR A CA 1
ATOM 1370 C C . THR A 1 184 ? 8.235 -1.993 2.763 1.00 95.38 184 THR A C 1
ATOM 1372 O O . THR A 1 184 ? 7.402 -2.168 3.652 1.00 95.38 184 THR A O 1
ATOM 1375 N N . SER A 1 185 ? 8.297 -0.864 2.050 1.00 95.12 185 SER A N 1
ATOM 1376 C CA . SER A 1 185 ? 7.331 0.225 2.199 1.00 95.12 185 SER A CA 1
ATOM 1377 C C . SER A 1 185 ? 5.904 -0.278 1.981 1.00 95.12 185 SER A C 1
ATOM 1379 O O . SER A 1 185 ? 5.625 -0.963 0.995 1.00 95.12 185 SER A O 1
ATOM 1381 N N . VAL A 1 186 ? 5.011 0.054 2.910 1.00 96.31 186 VAL A N 1
ATOM 1382 C CA . VAL A 1 186 ? 3.572 -0.257 2.847 1.00 96.31 186 VAL A CA 1
ATOM 1383 C C . VAL A 1 186 ? 2.694 0.984 3.004 1.00 96.31 186 VAL A C 1
ATOM 1385 O O . VAL A 1 186 ? 1.492 0.923 2.773 1.00 96.31 186 VAL A O 1
ATOM 1388 N N . ALA A 1 187 ? 3.277 2.119 3.374 1.00 94.31 187 ALA A N 1
ATOM 1389 C CA . ALA A 1 187 ? 2.589 3.397 3.427 1.00 94.31 187 ALA A CA 1
ATOM 1390 C C . ALA A 1 187 ? 3.582 4.538 3.212 1.00 94.31 187 ALA A C 1
ATOM 1392 O O . ALA A 1 187 ? 4.794 4.364 3.355 1.00 94.31 187 ALA A O 1
ATOM 1393 N N . ILE A 1 188 ? 3.050 5.707 2.885 1.00 92.25 188 ILE A N 1
ATOM 1394 C CA . ILE A 1 188 ? 3.811 6.929 2.646 1.00 92.25 188 ILE A CA 1
ATOM 1395 C C . ILE A 1 188 ? 3.182 8.096 3.402 1.00 92.25 188 ILE A C 1
ATOM 1397 O O . ILE A 1 188 ? 2.044 8.007 3.862 1.00 92.25 188 ILE A O 1
ATOM 1401 N N . GLY A 1 189 ? 3.907 9.203 3.476 1.00 87.81 189 GLY A N 1
ATOM 1402 C CA . GLY A 1 189 ? 3.362 10.492 3.880 1.00 87.81 189 GLY A CA 1
ATOM 1403 C C . GLY A 1 189 ? 4.389 11.599 3.696 1.00 87.81 189 GLY A C 1
ATOM 1404 O O . GLY A 1 189 ? 5.465 11.370 3.131 1.00 87.81 189 GLY A O 1
ATOM 1405 N N . ALA A 1 190 ? 4.062 12.796 4.175 1.00 83.44 190 ALA A N 1
ATOM 1406 C CA . ALA A 1 190 ? 4.995 13.913 4.211 1.00 83.44 190 ALA A CA 1
ATOM 1407 C C . ALA A 1 190 ? 5.129 14.508 5.622 1.00 83.44 190 ALA A C 1
ATOM 1409 O O . ALA A 1 190 ? 4.151 14.665 6.350 1.00 83.44 190 ALA A O 1
ATOM 1410 N N . ALA A 1 191 ? 6.355 14.854 6.018 1.00 78.75 191 ALA A N 1
ATOM 1411 C CA . ALA A 1 191 ? 6.652 15.569 7.258 1.00 78.75 191 ALA A CA 1
ATOM 1412 C C . ALA A 1 191 ? 7.585 16.741 6.946 1.00 78.75 191 ALA A C 1
ATOM 1414 O O . ALA A 1 191 ? 8.638 16.543 6.349 1.00 78.75 191 ALA A O 1
ATOM 1415 N N . SER A 1 192 ? 7.200 17.969 7.308 1.00 79.31 192 SER A N 1
ATOM 1416 C CA . SER A 1 192 ? 7.974 19.185 6.991 1.00 79.31 192 SER A CA 1
ATOM 1417 C C . SER A 1 192 ? 8.348 19.293 5.501 1.00 79.31 192 SER A C 1
ATOM 1419 O O . SER A 1 192 ? 9.491 19.583 5.157 1.00 79.31 192 SER A O 1
ATOM 1421 N N . ASN A 1 193 ? 7.384 19.011 4.614 1.00 78.06 193 ASN A N 1
ATOM 1422 C CA . ASN A 1 193 ? 7.552 18.913 3.155 1.00 78.06 193 ASN A CA 1
ATOM 1423 C C . ASN A 1 193 ? 8.518 17.821 2.667 1.00 78.06 193 ASN A C 1
ATOM 1425 O O . ASN A 1 193 ? 8.851 17.807 1.487 1.00 78.06 193 ASN A O 1
ATOM 1429 N N . GLN A 1 194 ? 8.941 16.898 3.534 1.00 83.12 194 GLN A N 1
ATOM 1430 C CA . GLN A 1 194 ? 9.777 15.764 3.158 1.00 83.12 194 GLN A CA 1
ATOM 1431 C C . GLN A 1 194 ? 8.957 14.485 3.016 1.00 83.12 194 GLN A C 1
ATOM 1433 O O . GLN A 1 194 ? 8.259 14.120 3.968 1.00 83.12 194 GLN A O 1
ATOM 1438 N N . PRO A 1 195 ? 9.047 13.769 1.880 1.00 87.56 195 PRO A N 1
ATOM 1439 C CA . PRO A 1 195 ? 8.425 12.466 1.742 1.00 87.56 195 PRO A CA 1
ATOM 1440 C C . PRO A 1 195 ? 9.089 11.468 2.687 1.00 87.56 195 PRO A C 1
ATOM 1442 O O . PRO A 1 195 ? 10.309 11.468 2.859 1.00 87.56 195 PRO A O 1
ATOM 1445 N N . TYR A 1 196 ? 8.290 10.566 3.237 1.00 87.38 196 TYR A N 1
ATOM 1446 C CA . TYR A 1 196 ? 8.776 9.392 3.944 1.00 87.38 196 TYR A CA 1
ATOM 1447 C C . TYR A 1 196 ? 8.016 8.143 3.510 1.00 87.38 196 TYR A C 1
ATOM 1449 O O . TYR A 1 196 ? 6.912 8.209 2.966 1.00 87.38 196 TYR A O 1
ATOM 1457 N N . VAL A 1 197 ? 8.620 6.994 3.795 1.00 90.31 197 VAL A N 1
ATOM 1458 C CA . VAL A 1 197 ? 7.989 5.676 3.688 1.00 90.31 197 VAL A CA 1
ATOM 1459 C C . VAL A 1 197 ? 7.868 5.043 5.068 1.00 90.31 197 VAL A C 1
ATOM 1461 O O . VAL A 1 197 ? 8.704 5.281 5.944 1.00 90.31 197 VAL A O 1
ATOM 1464 N N . VAL A 1 198 ? 6.846 4.210 5.239 1.00 91.62 198 VAL A N 1
ATOM 1465 C CA . VAL A 1 198 ? 6.613 3.390 6.428 1.00 91.62 198 VAL A CA 1
ATOM 1466 C C . VAL A 1 198 ? 6.850 1.928 6.042 1.00 91.62 198 VAL A C 1
ATOM 1468 O O . VAL A 1 198 ? 6.065 1.370 5.266 1.00 91.62 198 VAL A O 1
ATOM 1471 N N . PRO A 1 199 ? 7.919 1.283 6.539 1.00 93.69 199 PRO A N 1
ATOM 1472 C CA . PRO A 1 199 ? 8.167 -0.128 6.270 1.00 93.69 199 PRO A CA 1
ATOM 1473 C C . PRO A 1 199 ? 7.166 -1.012 7.023 1.00 93.69 199 PRO A C 1
ATOM 1475 O O . PRO A 1 199 ? 6.737 -0.674 8.125 1.00 93.69 199 PRO A O 1
ATOM 1478 N N . LEU A 1 200 ? 6.844 -2.194 6.489 1.00 95.19 200 LEU A N 1
ATOM 1479 C CA . LEU A 1 200 ? 5.874 -3.114 7.105 1.00 95.19 200 LEU A CA 1
ATOM 1480 C C . LEU A 1 200 ? 6.210 -3.448 8.567 1.00 95.19 200 LEU A C 1
ATOM 1482 O O . LEU A 1 200 ? 5.327 -3.519 9.420 1.00 95.19 200 LEU A O 1
ATOM 1486 N N . GLY A 1 201 ? 7.499 -3.596 8.879 1.00 93.25 201 GLY A N 1
ATOM 1487 C CA . GLY A 1 201 ? 7.956 -3.866 10.241 1.00 93.25 201 GLY A CA 1
ATOM 1488 C C . GLY A 1 201 ? 7.649 -2.753 11.253 1.00 93.25 201 GLY A C 1
ATOM 1489 O O . GLY A 1 201 ? 7.621 -3.030 12.451 1.00 93.25 201 GLY A O 1
ATOM 1490 N N . ALA A 1 202 ? 7.365 -1.523 10.813 1.00 91.75 202 ALA A N 1
ATOM 1491 C CA . ALA A 1 202 ? 6.939 -0.435 11.697 1.00 91.75 202 ALA A CA 1
ATOM 1492 C C . ALA A 1 202 ? 5.500 -0.615 12.222 1.00 91.75 202 ALA A C 1
ATOM 1494 O O . ALA A 1 202 ? 5.114 0.044 13.182 1.00 91.75 202 ALA A O 1
ATOM 1495 N N . LEU A 1 203 ? 4.712 -1.521 11.630 1.00 93.50 203 LEU A N 1
ATOM 1496 C CA . LEU A 1 203 ? 3.342 -1.824 12.065 1.00 93.50 203 LEU A CA 1
ATOM 1497 C C . LEU A 1 203 ? 3.272 -3.015 13.037 1.00 93.50 203 LEU A C 1
ATOM 1499 O O . LEU A 1 203 ? 2.256 -3.216 13.705 1.00 93.50 203 LEU A O 1
ATOM 1503 N N . ILE A 1 204 ? 4.340 -3.818 13.114 1.00 94.12 204 ILE A N 1
ATOM 1504 C CA . ILE A 1 204 ? 4.376 -5.103 13.825 1.00 94.12 204 ILE A CA 1
ATOM 1505 C C . ILE A 1 204 ? 4.905 -4.916 15.246 1.00 94.12 204 ILE A C 1
ATOM 1507 O O . ILE A 1 204 ? 6.068 -4.559 15.424 1.00 94.12 204 ILE A O 1
ATOM 1511 N N . ILE A 1 205 ? 4.098 -5.255 16.254 1.00 92.25 205 ILE A N 1
ATOM 1512 C CA . ILE A 1 205 ? 4.519 -5.266 17.663 1.00 92.25 205 ILE A CA 1
ATOM 1513 C C . ILE A 1 205 ? 5.247 -6.583 17.978 1.00 92.25 205 ILE A C 1
ATOM 1515 O O . ILE A 1 205 ? 4.652 -7.661 17.940 1.00 92.25 205 ILE A O 1
ATOM 1519 N N . THR A 1 206 ? 6.544 -6.518 18.296 1.00 86.06 206 THR A N 1
ATOM 1520 C CA . THR A 1 206 ? 7.411 -7.712 18.427 1.00 86.06 206 THR A CA 1
ATOM 1521 C C . THR A 1 206 ? 7.004 -8.645 19.564 1.00 86.06 206 THR A C 1
ATOM 1523 O O . THR A 1 206 ? 7.019 -9.867 19.397 1.00 86.06 206 THR A O 1
ATOM 1526 N N . ASN A 1 207 ? 6.565 -8.081 20.690 1.00 86.62 207 ASN A N 1
ATOM 1527 C CA . ASN A 1 207 ? 6.213 -8.838 21.893 1.00 86.62 207 ASN A CA 1
ATOM 1528 C C . ASN A 1 207 ? 4.710 -9.147 22.007 1.00 86.62 207 ASN A C 1
ATOM 1530 O O . ASN A 1 207 ? 4.264 -9.670 23.025 1.00 86.62 207 ASN A O 1
ATOM 1534 N N . ALA A 1 208 ? 3.919 -8.856 20.969 1.00 90.94 208 ALA A N 1
ATOM 1535 C CA . ALA A 1 208 ? 2.483 -9.123 20.951 1.00 90.94 208 ALA A CA 1
ATOM 1536 C C . ALA A 1 208 ? 2.015 -9.567 19.558 1.00 90.94 208 ALA A C 1
ATOM 1538 O O . ALA A 1 208 ? 1.634 -8.763 18.711 1.00 90.94 208 ALA A O 1
ATOM 1539 N N . SER A 1 209 ? 2.001 -10.880 19.311 1.00 93.31 209 SER A N 1
ATOM 1540 C CA . SER A 1 209 ? 1.495 -11.418 18.042 1.00 93.31 209 SER A CA 1
ATOM 1541 C C . SER A 1 209 ? 0.025 -11.058 17.814 1.00 93.31 209 SER A C 1
ATOM 1543 O O . SER A 1 209 ? -0.788 -11.108 18.744 1.00 93.31 209 SER A O 1
ATOM 1545 N N . ASN A 1 210 ? -0.319 -10.759 16.560 1.00 96.44 210 ASN A N 1
ATOM 1546 C CA . ASN A 1 210 ? -1.661 -10.358 16.115 1.00 96.44 210 ASN A CA 1
ATOM 1547 C C . ASN A 1 210 ? -2.174 -9.063 16.745 1.00 96.44 210 ASN A C 1
ATOM 1549 O O . ASN A 1 210 ? -3.383 -8.860 16.861 1.00 96.44 210 ASN A O 1
ATOM 1553 N N . LEU A 1 211 ? -1.256 -8.204 17.170 1.00 95.81 211 LEU A N 1
ATOM 1554 C CA . LEU A 1 211 ? -1.524 -6.829 17.541 1.00 95.81 211 LEU A CA 1
ATOM 1555 C C . LEU A 1 211 ? -0.696 -5.932 16.623 1.00 95.81 211 LEU A C 1
ATOM 1557 O O . LEU A 1 211 ? 0.522 -6.094 16.523 1.00 95.81 211 LEU A O 1
ATOM 1561 N N . LEU A 1 212 ? -1.375 -5.040 15.915 1.00 95.88 212 LEU A N 1
ATOM 1562 C CA . LEU A 1 212 ? -0.780 -4.101 14.972 1.00 95.88 212 LEU A CA 1
ATOM 1563 C C . LEU A 1 212 ? -1.036 -2.672 15.440 1.00 95.88 212 LEU A C 1
ATOM 1565 O O . LEU A 1 212 ? -2.076 -2.388 16.030 1.00 95.88 212 LEU A O 1
ATOM 1569 N N . THR A 1 213 ? -0.101 -1.780 15.136 1.00 94.19 213 THR A N 1
ATOM 1570 C CA . THR A 1 213 ? -0.304 -0.327 15.197 1.00 94.19 213 THR A CA 1
ATOM 1571 C C . THR A 1 213 ? -0.555 0.212 13.789 1.00 94.19 213 THR A C 1
ATOM 1573 O O . THR A 1 213 ? -0.190 -0.434 12.806 1.00 94.19 213 THR A O 1
ATOM 1576 N N . THR A 1 214 ? -1.121 1.412 13.666 1.00 90.69 214 THR A N 1
ATOM 1577 C CA . THR A 1 214 ? -1.102 2.175 12.404 1.00 90.69 214 THR A CA 1
ATOM 1578 C C . THR A 1 214 ? 0.190 2.984 12.218 1.00 90.69 214 THR A C 1
ATOM 1580 O O . THR A 1 214 ? 0.231 3.891 11.397 1.00 90.69 214 THR A O 1
ATOM 1583 N N . GLY A 1 215 ? 1.236 2.682 12.993 1.00 78.25 215 GLY A N 1
ATOM 1584 C CA . GLY A 1 215 ? 2.499 3.421 13.018 1.00 78.25 215 GLY A CA 1
ATOM 1585 C C . GLY A 1 215 ? 2.389 4.738 13.793 1.00 78.25 215 GLY A C 1
ATOM 1586 O O . GLY A 1 215 ? 1.301 5.154 14.188 1.00 78.25 215 GLY A O 1
ATOM 1587 N N . ASN A 1 216 ? 3.522 5.411 13.996 1.00 70.44 216 ASN A N 1
ATOM 1588 C CA . ASN A 1 216 ? 3.576 6.753 14.585 1.00 70.44 216 ASN A CA 1
ATOM 1589 C C . ASN A 1 216 ? 3.459 7.820 13.488 1.00 70.44 216 ASN A C 1
ATOM 1591 O O . ASN A 1 216 ? 4.330 8.667 13.293 1.00 70.44 216 ASN A O 1
ATOM 1595 N N . VAL A 1 217 ? 2.406 7.697 12.686 1.00 71.00 217 VAL A N 1
ATOM 1596 C CA . VAL A 1 217 ? 2.020 8.734 11.732 1.00 71.00 217 VAL A CA 1
ATOM 1597 C C . VAL A 1 217 ? 1.202 9.784 12.469 1.00 71.00 217 VAL A C 1
ATOM 1599 O O . VAL A 1 217 ? 0.524 9.477 13.451 1.00 71.00 217 VAL A O 1
ATOM 1602 N N . ASN A 1 218 ? 1.224 11.026 11.990 1.00 73.19 218 ASN A N 1
ATOM 1603 C CA . ASN A 1 218 ? 0.320 12.038 12.515 1.00 73.19 218 ASN A CA 1
ATOM 1604 C C . ASN A 1 218 ? -1.124 11.655 12.151 1.00 73.19 218 ASN A C 1
ATOM 1606 O O . ASN A 1 218 ? -1.595 11.952 11.059 1.00 73.19 218 ASN A O 1
ATOM 1610 N N . VAL A 1 219 ? -1.831 10.990 13.070 1.00 68.56 219 VAL A N 1
ATOM 1611 C CA . VAL A 1 219 ? -3.208 10.504 12.862 1.00 68.56 219 VAL A CA 1
ATOM 1612 C C . VAL A 1 219 ? -4.234 11.621 12.638 1.00 68.56 219 VAL A C 1
ATOM 1614 O O . VAL A 1 219 ? -5.387 11.336 12.315 1.00 68.56 219 VAL A O 1
ATOM 1617 N N . SER A 1 220 ? -3.817 12.878 12.808 1.00 67.50 220 SER A N 1
ATOM 1618 C CA . SER A 1 220 ? -4.608 14.079 12.548 1.00 67.50 220 SER A CA 1
ATOM 1619 C C . SER A 1 220 ? -4.477 14.595 11.111 1.00 67.50 220 SER A C 1
ATOM 1621 O O . SER A 1 220 ? -4.975 15.682 10.824 1.00 67.50 220 SER A O 1
ATOM 1623 N N . THR A 1 221 ? -3.800 13.865 10.217 1.00 80.06 221 THR A N 1
ATOM 1624 C CA . THR A 1 221 ? -3.716 14.206 8.791 1.00 80.06 221 THR A CA 1
ATOM 1625 C C . THR A 1 221 ? -4.280 13.088 7.913 1.00 80.06 221 THR A C 1
ATOM 1627 O O . THR A 1 221 ? -4.238 11.913 8.297 1.00 80.06 221 THR A O 1
ATOM 1630 N N . PRO A 1 222 ? -4.766 13.402 6.696 1.00 82.00 222 PRO A N 1
ATOM 1631 C CA . PRO A 1 222 ? -5.299 12.367 5.817 1.00 82.00 222 PRO A CA 1
ATOM 1632 C C . PRO A 1 222 ? -4.220 11.392 5.303 1.00 82.00 222 PRO A C 1
ATOM 1634 O O . PRO A 1 222 ? -4.557 10.272 4.929 1.00 82.00 222 PRO A O 1
ATOM 1637 N N . ASP A 1 223 ? -2.926 11.738 5.380 1.00 86.44 223 ASP A N 1
ATOM 1638 C CA . ASP A 1 223 ? -1.810 10.811 5.102 1.00 86.44 223 ASP A CA 1
ATOM 1639 C C . ASP A 1 223 ? -1.840 9.569 6.006 1.00 86.44 223 ASP A C 1
ATOM 1641 O O . ASP A 1 223 ? -1.449 8.475 5.594 1.00 86.44 223 ASP A O 1
ATOM 1645 N N . ALA A 1 224 ? -2.370 9.695 7.229 1.00 91.75 224 ALA A N 1
ATOM 1646 C CA . ALA A 1 224 ? -2.510 8.567 8.143 1.00 91.75 224 ALA A CA 1
ATOM 1647 C C . ALA A 1 224 ? -3.400 7.446 7.579 1.00 91.75 224 ALA A C 1
ATOM 1649 O O . ALA A 1 224 ? -3.309 6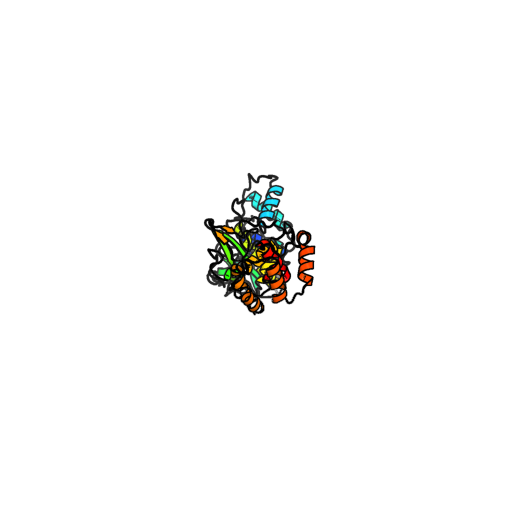.298 8.024 1.00 91.75 224 ALA A O 1
ATOM 1650 N N . MET A 1 225 ? -4.229 7.745 6.571 1.00 95.62 225 MET A N 1
ATOM 1651 C CA . MET A 1 225 ? -5.031 6.749 5.867 1.00 95.62 225 MET A CA 1
ATOM 1652 C C . MET A 1 225 ? -4.155 5.707 5.159 1.00 95.62 225 MET A C 1
ATOM 1654 O O . MET A 1 225 ? -4.535 4.539 5.152 1.00 95.62 225 MET A O 1
ATOM 1658 N N . PHE A 1 226 ? -2.964 6.057 4.650 1.00 95.88 226 PHE A N 1
ATOM 1659 C CA . PHE A 1 226 ? -2.053 5.075 4.040 1.00 95.88 226 PHE A CA 1
ATOM 1660 C C . PHE A 1 226 ? -1.589 4.032 5.057 1.00 95.88 226 PHE A C 1
ATOM 1662 O O . PHE A 1 226 ? -1.679 2.828 4.810 1.00 95.88 226 PHE A O 1
ATOM 1669 N N . ALA A 1 227 ? -1.141 4.479 6.232 1.00 95.19 227 ALA A N 1
ATOM 1670 C CA . ALA A 1 227 ? -0.694 3.575 7.289 1.00 95.19 227 ALA A CA 1
ATOM 1671 C C . ALA A 1 227 ? -1.861 2.770 7.887 1.00 95.19 227 ALA A C 1
ATOM 1673 O O . ALA A 1 227 ? -1.709 1.593 8.216 1.00 95.19 227 ALA A O 1
ATOM 1674 N N . GLY A 1 228 ? -3.050 3.376 7.940 1.00 97.31 228 GLY A N 1
ATOM 1675 C CA . GLY A 1 228 ? -4.301 2.684 8.219 1.00 97.31 228 GLY A CA 1
ATOM 1676 C C . GLY A 1 228 ? -4.571 1.542 7.240 1.00 97.31 228 GLY A C 1
ATOM 1677 O O . GLY A 1 228 ? -4.729 0.400 7.669 1.00 97.31 228 GLY A O 1
ATOM 1678 N N . GLN A 1 229 ? -4.557 1.810 5.928 1.00 98.12 229 GLN A N 1
ATOM 1679 C CA . GLN A 1 229 ? -4.716 0.770 4.905 1.00 98.12 229 GLN A CA 1
ATOM 1680 C C . GLN A 1 229 ? -3.673 -0.339 5.090 1.00 98.12 229 GLN A C 1
ATOM 1682 O O . GLN A 1 229 ? -4.032 -1.513 5.153 1.00 98.12 229 GLN A O 1
ATOM 1687 N N . ALA A 1 230 ? -2.401 0.009 5.282 1.00 98.12 230 ALA A N 1
ATOM 1688 C CA . ALA A 1 230 ? -1.339 -0.969 5.506 1.00 98.12 230 ALA A CA 1
ATOM 1689 C C . ALA A 1 230 ? -1.605 -1.891 6.711 1.00 98.12 230 ALA A C 1
ATOM 1691 O O . ALA A 1 230 ? -1.483 -3.117 6.601 1.00 98.12 230 ALA A O 1
ATOM 1692 N N . ALA A 1 231 ? -2.029 -1.326 7.846 1.00 98.12 231 ALA A N 1
ATOM 1693 C CA . ALA A 1 231 ? -2.387 -2.097 9.034 1.00 98.12 231 ALA A CA 1
ATOM 1694 C C . ALA A 1 231 ? -3.634 -2.968 8.799 1.00 98.12 231 ALA A C 1
ATOM 1696 O O . ALA A 1 231 ? -3.664 -4.128 9.212 1.00 98.12 231 ALA A O 1
ATOM 1697 N N . GLY A 1 232 ? -4.638 -2.443 8.090 1.00 98.69 232 GLY A N 1
ATOM 1698 C CA . GLY A 1 232 ? -5.856 -3.167 7.725 1.00 98.69 232 GLY A CA 1
ATOM 1699 C C . GLY A 1 232 ? -5.597 -4.365 6.809 1.00 98.69 232 GLY A C 1
ATOM 1700 O O . GLY A 1 232 ? -6.065 -5.466 7.101 1.00 98.69 232 GLY A O 1
ATOM 1701 N N . ALA A 1 233 ? -4.808 -4.183 5.747 1.00 98.81 233 ALA A N 1
ATOM 1702 C CA . ALA A 1 233 ? -4.405 -5.261 4.839 1.00 98.81 233 ALA A CA 1
ATOM 1703 C C . ALA A 1 233 ? -3.597 -6.338 5.582 1.00 98.81 233 ALA A C 1
ATOM 1705 O O . ALA A 1 233 ? -3.869 -7.532 5.452 1.00 98.81 233 ALA A O 1
ATOM 1706 N N . SER A 1 234 ? -2.666 -5.919 6.445 1.00 98.69 234 SER A N 1
ATOM 1707 C CA . SER A 1 234 ? -1.873 -6.827 7.286 1.00 98.69 234 SER A CA 1
ATOM 1708 C C . SER A 1 234 ? -2.742 -7.627 8.262 1.00 98.69 234 SER A C 1
ATOM 1710 O O . SER A 1 234 ? -2.543 -8.829 8.452 1.00 98.69 234 SER A O 1
ATOM 1712 N N . ALA A 1 235 ? -3.744 -6.988 8.871 1.00 98.75 235 ALA A N 1
ATOM 1713 C CA . ALA A 1 235 ? -4.676 -7.663 9.764 1.00 98.75 235 ALA A CA 1
ATOM 1714 C C . ALA A 1 235 ? -5.559 -8.671 9.018 1.00 98.75 235 ALA A C 1
ATOM 1716 O O . ALA A 1 235 ? -5.734 -9.799 9.487 1.00 98.75 235 ALA A O 1
ATOM 1717 N N . ALA A 1 236 ? -6.074 -8.288 7.848 1.00 98.69 236 ALA A N 1
ATOM 1718 C CA . ALA A 1 236 ? -6.875 -9.169 7.009 1.00 98.69 236 ALA A CA 1
ATOM 1719 C C . ALA A 1 236 ? -6.074 -10.381 6.529 1.00 98.69 236 ALA A C 1
ATOM 1721 O O . ALA A 1 236 ? -6.578 -11.496 6.622 1.00 98.69 236 ALA A O 1
ATOM 1722 N N . PHE A 1 237 ? -4.813 -10.197 6.129 1.00 98.56 237 PHE A N 1
ATOM 1723 C CA . PHE A 1 237 ? -3.915 -11.296 5.775 1.00 98.56 237 PHE A CA 1
ATOM 1724 C C . PHE A 1 237 ? -3.808 -12.331 6.902 1.00 98.56 237 PHE A C 1
ATOM 1726 O O . PHE A 1 237 ? -4.051 -13.518 6.688 1.00 98.56 237 PHE A O 1
ATOM 1733 N N . CYS A 1 238 ? -3.505 -11.889 8.125 1.00 98.31 238 CYS A N 1
ATOM 1734 C CA . CYS A 1 238 ? -3.404 -12.782 9.281 1.00 98.31 238 CYS A CA 1
ATOM 1735 C C . CYS A 1 238 ? -4.733 -13.506 9.563 1.00 98.31 238 CYS A C 1
ATOM 1737 O O . CYS A 1 238 ? -4.748 -14.721 9.775 1.00 98.31 238 CYS A O 1
ATOM 1739 N N . ALA A 1 239 ? -5.858 -12.783 9.523 1.00 97.56 239 ALA A N 1
ATOM 1740 C CA . ALA A 1 239 ? -7.183 -13.349 9.774 1.00 97.56 239 ALA A CA 1
ATOM 1741 C C . ALA A 1 239 ? -7.629 -14.344 8.685 1.00 97.56 239 ALA A C 1
ATOM 1743 O O . ALA A 1 239 ? -8.245 -15.365 9.006 1.00 97.56 239 ALA A O 1
ATOM 1744 N N . PHE A 1 240 ? -7.315 -14.069 7.418 1.00 95.50 240 PHE A N 1
ATOM 1745 C CA . PHE A 1 240 ? -7.694 -14.886 6.266 1.00 95.50 240 PHE A CA 1
ATOM 1746 C C . PHE A 1 240 ? -6.826 -16.143 6.157 1.00 95.50 240 PHE A C 1
ATOM 1748 O O . PHE A 1 240 ? -7.349 -17.255 6.173 1.00 95.50 240 PHE A O 1
ATOM 1755 N N . PHE A 1 241 ? -5.498 -15.987 6.153 1.00 95.56 241 PHE A N 1
ATOM 1756 C CA . PHE A 1 241 ? -4.551 -17.101 6.018 1.00 95.56 241 PHE A CA 1
ATOM 1757 C C . PHE A 1 241 ? -4.295 -17.862 7.325 1.00 95.56 241 PHE A C 1
ATOM 1759 O O . PHE A 1 241 ? -3.494 -18.795 7.343 1.00 95.56 241 PHE A O 1
ATOM 1766 N N . LYS A 1 242 ? -4.939 -17.464 8.433 1.00 94.81 242 LYS A N 1
ATOM 1767 C CA . LYS A 1 242 ? -4.721 -18.025 9.782 1.00 94.81 242 LYS A CA 1
ATOM 1768 C C . LYS A 1 242 ? -3.252 -17.996 10.216 1.00 94.81 242 LYS A C 1
ATOM 1770 O O . LYS A 1 242 ? -2.791 -18.852 10.975 1.00 94.81 242 LYS A O 1
ATOM 1775 N N . LYS A 1 243 ? -2.552 -16.957 9.762 1.00 95.88 243 LYS A N 1
ATOM 1776 C CA . LYS A 1 243 ? -1.158 -16.644 10.073 1.00 95.88 243 LYS A CA 1
ATOM 1777 C C . LYS A 1 243 ? -1.060 -15.641 11.211 1.00 95.88 243 LYS A C 1
ATOM 1779 O O . LYS A 1 243 ? -2.047 -15.017 11.611 1.00 95.88 243 LYS A O 1
ATOM 1784 N N . THR A 1 244 ? 0.145 -15.497 11.744 1.00 95.56 244 THR A N 1
ATOM 1785 C CA . THR A 1 244 ? 0.455 -14.468 12.731 1.00 95.56 244 THR A CA 1
ATOM 1786 C C . THR A 1 244 ? 1.185 -13.276 12.125 1.00 95.56 244 THR A C 1
ATOM 1788 O O . THR A 1 244 ? 1.749 -13.360 11.038 1.00 95.56 244 THR A O 1
ATOM 1791 N N . THR A 1 245 ? 1.254 -12.167 12.866 1.00 94.62 245 THR A N 1
ATOM 1792 C CA . THR A 1 245 ? 2.014 -10.971 12.450 1.00 94.62 245 THR A CA 1
ATOM 1793 C C . THR A 1 245 ? 3.513 -11.216 12.243 1.00 94.62 245 THR A C 1
ATOM 1795 O O . THR A 1 245 ? 4.174 -10.385 11.635 1.00 94.62 245 THR A O 1
ATOM 1798 N N . LYS A 1 246 ? 4.058 -12.350 12.706 1.00 92.00 246 LYS A N 1
ATOM 1799 C CA . LYS A 1 246 ? 5.447 -12.769 12.444 1.00 92.00 246 LYS A CA 1
ATOM 1800 C C . LYS A 1 246 ? 5.645 -13.386 11.054 1.00 92.00 246 LYS A C 1
ATOM 1802 O O . LYS A 1 246 ? 6.777 -13.573 10.632 1.00 92.00 246 LYS A O 1
ATOM 1807 N N . GLU A 1 247 ? 4.554 -13.733 10.379 1.00 95.00 247 GLU A N 1
ATOM 1808 C CA . GLU A 1 247 ? 4.526 -14.464 9.106 1.00 95.00 247 GLU A CA 1
ATOM 1809 C C . GLU A 1 247 ? 3.951 -13.599 7.973 1.00 95.00 247 GLU A C 1
ATOM 1811 O O . GLU A 1 247 ? 3.489 -14.123 6.955 1.00 95.00 247 GLU A O 1
ATOM 1816 N N . LEU A 1 248 ? 3.912 -12.277 8.175 1.00 96.69 248 LEU A N 1
ATOM 1817 C CA . LEU A 1 248 ? 3.436 -11.327 7.178 1.00 96.69 248 LEU A CA 1
ATOM 1818 C C . LEU A 1 248 ? 4.352 -11.348 5.953 1.00 96.69 248 LEU A C 1
ATOM 1820 O O . LEU A 1 248 ? 5.560 -11.143 6.060 1.00 96.69 248 LEU A O 1
ATOM 1824 N N . ASP A 1 249 ? 3.756 -11.550 4.784 1.00 96.75 249 ASP A N 1
ATOM 1825 C CA . ASP A 1 249 ? 4.470 -11.530 3.514 1.00 96.75 249 ASP A CA 1
ATOM 1826 C C . ASP A 1 249 ? 4.474 -10.112 2.937 1.00 96.75 249 ASP A C 1
ATOM 1828 O O . ASP A 1 249 ? 3.424 -9.552 2.619 1.00 96.75 249 ASP A O 1
ATOM 1832 N N . VAL A 1 250 ? 5.663 -9.524 2.800 1.00 97.50 250 VAL A N 1
ATOM 1833 C CA . VAL A 1 250 ? 5.816 -8.147 2.318 1.00 97.50 250 VAL A CA 1
ATOM 1834 C C . VAL A 1 250 ? 5.196 -7.965 0.929 1.00 97.50 250 VAL A C 1
ATOM 1836 O O . VAL A 1 250 ? 4.473 -6.993 0.722 1.00 97.50 250 VAL A O 1
ATOM 1839 N N . ARG A 1 251 ? 5.441 -8.882 -0.015 1.00 97.19 251 ARG A N 1
ATOM 1840 C CA . ARG A 1 251 ? 5.000 -8.720 -1.409 1.00 97.19 251 ARG A CA 1
ATOM 1841 C C . ARG A 1 251 ? 3.501 -8.911 -1.550 1.00 97.19 251 ARG A C 1
ATOM 1843 O O . ARG A 1 251 ? 2.871 -8.143 -2.271 1.00 97.19 251 ARG A O 1
ATOM 1850 N N . LEU A 1 252 ? 2.919 -9.862 -0.820 1.00 97.75 252 LEU A N 1
ATOM 1851 C CA . LEU A 1 252 ? 1.467 -10.044 -0.814 1.00 97.75 252 LEU A CA 1
ATOM 1852 C C . LEU A 1 252 ? 0.748 -8.832 -0.214 1.00 97.75 252 LEU A C 1
ATOM 1854 O O . LEU A 1 252 ? -0.236 -8.373 -0.787 1.00 97.75 252 LEU A O 1
ATOM 1858 N N . ILE A 1 253 ? 1.257 -8.264 0.886 1.00 98.50 253 ILE A N 1
ATOM 1859 C CA . ILE A 1 253 ? 0.674 -7.048 1.473 1.00 98.50 253 ILE A CA 1
ATOM 1860 C C . ILE A 1 253 ? 0.815 -5.848 0.530 1.00 98.50 253 ILE A C 1
ATOM 1862 O O . ILE A 1 253 ? -0.148 -5.113 0.332 1.00 98.50 253 ILE A O 1
ATOM 1866 N N . GLN A 1 254 ? 1.985 -5.650 -0.080 1.00 98.56 254 GLN A N 1
ATOM 1867 C CA . GLN A 1 254 ? 2.197 -4.568 -1.046 1.00 98.56 254 GLN A CA 1
ATOM 1868 C C . GLN A 1 254 ? 1.281 -4.712 -2.271 1.00 98.56 254 GLN A C 1
ATOM 1870 O O . GLN A 1 254 ? 0.656 -3.735 -2.675 1.00 98.56 254 GLN A O 1
ATOM 1875 N N . GLY A 1 255 ? 1.148 -5.923 -2.822 1.00 98.19 255 GLY A N 1
ATOM 1876 C CA . GLY A 1 255 ? 0.241 -6.205 -3.936 1.00 98.19 255 GLY A CA 1
ATOM 1877 C C . GLY A 1 255 ? -1.221 -5.922 -3.586 1.00 98.19 255 GLY A C 1
ATOM 1878 O O . GLY A 1 255 ? -1.921 -5.270 -4.358 1.00 98.19 255 GLY A O 1
ATOM 1879 N N . GLU A 1 256 ? -1.661 -6.323 -2.391 1.00 98.31 256 GLU A N 1
ATOM 1880 C CA . GLU A 1 256 ? -3.004 -6.019 -1.889 1.00 98.31 256 GLU A CA 1
ATOM 1881 C C . GLU A 1 256 ? -3.235 -4.503 -1.791 1.00 98.31 256 GLU A C 1
ATOM 1883 O O . GLU A 1 256 ? -4.244 -3.984 -2.262 1.00 98.31 256 GLU A O 1
ATOM 1888 N N . LEU A 1 257 ? -2.277 -3.756 -1.241 1.00 98.50 257 LEU A N 1
ATOM 1889 C CA . LEU A 1 257 ? -2.382 -2.302 -1.114 1.00 98.50 257 LEU A CA 1
ATOM 1890 C C . LEU A 1 257 ? -2.444 -1.597 -2.474 1.00 98.50 257 LEU A C 1
ATOM 1892 O O . LEU A 1 257 ? -3.258 -0.689 -2.653 1.00 98.50 257 LEU A O 1
ATOM 1896 N N . LEU A 1 258 ? -1.625 -2.025 -3.437 1.00 97.81 258 LEU A N 1
ATOM 1897 C CA . LEU A 1 258 ? -1.638 -1.494 -4.802 1.00 97.81 258 LEU A CA 1
ATOM 1898 C C . LEU A 1 258 ? -2.952 -1.822 -5.531 1.00 97.81 258 LEU A C 1
ATOM 1900 O O . LEU A 1 258 ? -3.482 -0.966 -6.239 1.00 97.81 258 LEU A O 1
ATOM 1904 N N . ASN A 1 259 ? -3.537 -3.003 -5.299 1.00 96.75 259 ASN A N 1
ATOM 1905 C CA . ASN A 1 259 ? -4.857 -3.370 -5.825 1.00 96.75 259 ASN A CA 1
ATOM 1906 C C . ASN A 1 259 ? -5.967 -2.430 -5.309 1.00 96.75 259 ASN A C 1
ATOM 1908 O O . ASN A 1 259 ? -6.892 -2.074 -6.039 1.00 96.75 259 ASN A O 1
ATOM 1912 N N . TYR A 1 260 ? -5.824 -1.932 -4.076 1.00 96.00 260 TYR A N 1
ATOM 1913 C CA . TYR A 1 260 ? -6.678 -0.888 -3.495 1.00 96.00 260 TYR A CA 1
ATOM 1914 C C . TYR A 1 260 ? -6.141 0.536 -3.705 1.00 96.00 260 TYR A C 1
ATOM 1916 O O . TYR A 1 260 ? -6.443 1.448 -2.930 1.00 96.00 260 TYR A O 1
ATOM 1924 N N . ARG A 1 261 ? -5.381 0.732 -4.793 1.00 93.25 261 ARG A N 1
ATOM 1925 C CA . ARG A 1 261 ? -4.876 2.018 -5.300 1.00 93.25 261 ARG A CA 1
ATOM 1926 C C . ARG A 1 261 ? -4.019 2.806 -4.310 1.00 93.25 261 ARG A C 1
ATOM 1928 O O . ARG A 1 261 ? -3.880 4.015 -4.474 1.00 93.25 261 ARG A O 1
ATOM 1935 N N . SER A 1 262 ? -3.468 2.160 -3.283 1.00 95.56 262 SER A N 1
ATOM 1936 C CA . SER A 1 262 ? -2.508 2.791 -2.375 1.00 95.56 262 SER A CA 1
ATOM 1937 C C . SER A 1 262 ? -1.218 3.151 -3.116 1.00 95.56 262 SER A C 1
ATOM 1939 O O . SER A 1 262 ? -0.929 2.601 -4.178 1.00 95.56 262 SER A O 1
ATOM 1941 N N . MET A 1 263 ? -0.429 4.053 -2.537 1.00 95.44 263 MET A N 1
ATOM 1942 C CA . MET A 1 263 ? 0.896 4.417 -3.030 1.00 95.44 263 MET A CA 1
ATOM 1943 C C . MET A 1 263 ? 1.948 3.974 -2.020 1.00 95.44 263 MET A C 1
ATOM 1945 O O . MET A 1 263 ? 1.799 4.202 -0.821 1.00 95.44 263 MET A O 1
ATOM 1949 N N . LEU A 1 264 ? 3.006 3.334 -2.512 1.00 95.81 264 LEU A N 1
ATOM 1950 C CA . LEU A 1 264 ? 4.051 2.732 -1.682 1.00 95.81 264 LEU A CA 1
ATOM 1951 C C . LEU A 1 264 ? 5.411 3.406 -1.891 1.00 95.81 264 LEU A C 1
ATOM 1953 O O . LEU A 1 264 ? 6.256 3.397 -0.997 1.00 95.81 264 LEU A O 1
ATOM 1957 N N . VAL A 1 265 ? 5.607 4.025 -3.054 1.00 95.12 265 VAL A N 1
ATOM 1958 C CA . VAL A 1 265 ? 6.753 4.870 -3.388 1.00 95.12 265 VAL A CA 1
ATOM 1959 C C . VAL A 1 265 ? 6.224 6.270 -3.710 1.00 95.12 265 VAL A C 1
ATOM 1961 O O . VAL A 1 265 ? 5.445 6.401 -4.661 1.00 95.12 265 VAL A O 1
ATOM 1964 N N . PRO A 1 266 ? 6.608 7.307 -2.940 1.00 93.12 266 PRO A N 1
ATOM 1965 C CA . PRO A 1 266 ? 5.991 8.633 -2.993 1.00 93.12 266 PRO A CA 1
ATOM 1966 C C . PRO A 1 266 ? 6.514 9.484 -4.162 1.00 93.12 266 PRO A C 1
ATOM 1968 O O . PRO A 1 266 ? 7.053 10.569 -3.956 1.00 93.12 266 PRO A O 1
ATOM 1971 N N . TYR A 1 267 ? 6.403 8.986 -5.397 1.00 94.25 267 TYR A N 1
ATOM 1972 C CA . TYR A 1 267 ? 6.779 9.752 -6.585 1.00 94.25 267 TYR A CA 1
ATOM 1973 C C . TYR A 1 267 ? 5.867 10.970 -6.753 1.00 94.25 267 TYR A C 1
ATOM 1975 O O . TYR A 1 267 ? 4.647 10.839 -6.830 1.00 94.25 267 TYR A O 1
ATOM 1983 N N . ALA A 1 268 ? 6.462 12.156 -6.832 1.00 92.62 268 ALA A N 1
ATOM 1984 C CA . ALA A 1 268 ? 5.748 13.419 -6.979 1.00 92.62 268 ALA A CA 1
ATOM 1985 C C . ALA A 1 268 ? 5.298 13.694 -8.426 1.00 92.62 268 ALA A C 1
ATOM 1987 O O . ALA A 1 268 ? 4.461 14.563 -8.647 1.00 92.62 268 ALA A O 1
ATOM 1988 N N . ASP A 1 269 ? 5.857 12.977 -9.402 1.00 95.12 269 ASP A N 1
ATOM 1989 C CA . ASP A 1 269 ? 5.653 13.165 -10.842 1.00 95.12 269 ASP A CA 1
ATOM 1990 C C . ASP A 1 269 ? 4.894 12.009 -11.518 1.00 95.12 269 ASP A C 1
ATOM 1992 O O . ASP A 1 269 ? 4.768 11.991 -12.740 1.00 95.12 269 ASP A O 1
ATOM 1996 N N . ILE A 1 270 ? 4.353 11.063 -10.740 1.00 95.50 270 ILE A N 1
ATOM 1997 C CA . ILE A 1 270 ? 3.549 9.942 -11.246 1.00 95.50 270 ILE A CA 1
ATOM 1998 C C . ILE A 1 270 ? 2.226 9.862 -10.483 1.00 95.50 270 ILE A C 1
ATOM 2000 O O . ILE A 1 270 ? 2.186 9.572 -9.287 1.00 95.50 270 ILE A O 1
ATOM 2004 N N . LEU A 1 271 ? 1.121 10.088 -11.194 1.00 94.00 271 LEU A N 1
ATOM 2005 C CA . LEU A 1 271 ? -0.228 10.018 -10.630 1.00 94.00 271 LEU A CA 1
ATOM 2006 C C . LEU A 1 271 ? -0.781 8.583 -10.669 1.00 94.00 271 LEU A C 1
ATOM 2008 O O . LEU A 1 271 ? -0.491 7.850 -11.611 1.00 94.00 271 LEU A O 1
ATOM 2012 N N . PRO A 1 272 ? -1.667 8.187 -9.733 1.00 93.62 272 PRO A N 1
ATOM 2013 C CA . PRO A 1 272 ? -2.328 6.875 -9.773 1.00 93.62 272 PRO A CA 1
ATOM 2014 C C . PRO A 1 272 ? -3.198 6.608 -11.007 1.00 93.62 272 PRO A C 1
ATOM 2016 O O . PRO A 1 272 ? -3.593 5.470 -11.241 1.00 93.62 272 PRO A O 1
ATOM 2019 N N . SER A 1 273 ? -3.536 7.644 -11.779 1.00 93.88 273 SER A N 1
ATOM 2020 C CA . SER A 1 273 ? -4.240 7.525 -13.061 1.00 93.88 273 SER A CA 1
ATOM 2021 C C . SER A 1 273 ? -3.320 7.190 -14.239 1.00 93.88 273 SER A C 1
ATOM 2023 O O . SER A 1 273 ? -3.816 6.996 -15.344 1.00 93.88 273 SER A O 1
ATOM 2025 N N . ASP A 1 274 ? -2.002 7.176 -14.036 1.00 95.81 274 ASP A N 1
ATOM 2026 C CA . ASP A 1 274 ? -1.031 6.796 -15.058 1.00 95.81 274 ASP A CA 1
ATOM 2027 C C . ASP A 1 274 ? -1.195 5.311 -15.425 1.00 95.81 274 ASP A C 1
ATOM 2029 O O . ASP A 1 274 ? -1.237 4.443 -14.551 1.00 95.81 274 ASP A O 1
ATOM 2033 N N . THR A 1 275 ? -1.268 5.001 -16.721 1.00 95.62 275 THR A N 1
ATOM 2034 C CA . THR A 1 275 ? -1.470 3.630 -17.217 1.00 95.62 275 THR A CA 1
ATOM 2035 C C . THR A 1 275 ? -0.381 2.660 -16.750 1.00 95.62 275 THR A C 1
ATOM 2037 O O . THR A 1 275 ? -0.653 1.480 -16.543 1.00 95.62 275 THR A O 1
ATOM 2040 N N . ASN A 1 276 ? 0.848 3.138 -16.538 1.00 97.56 276 ASN A N 1
ATOM 2041 C CA . ASN A 1 276 ? 1.969 2.322 -16.074 1.00 97.56 276 ASN A CA 1
ATOM 2042 C C . ASN A 1 276 ? 2.217 2.440 -14.560 1.00 97.56 276 ASN A C 1
ATOM 2044 O O . ASN A 1 276 ? 3.252 1.976 -14.079 1.00 97.56 276 ASN A O 1
ATOM 2048 N N . TYR A 1 277 ? 1.288 3.033 -13.799 1.00 97.38 277 TYR A N 1
ATOM 2049 C CA . TYR A 1 277 ? 1.442 3.306 -12.366 1.00 97.38 277 TYR A CA 1
ATOM 2050 C C . TYR A 1 277 ? 1.931 2.093 -11.562 1.00 97.38 277 TYR A C 1
ATOM 2052 O O . TYR A 1 277 ? 2.881 2.203 -10.787 1.00 97.38 277 TYR A O 1
ATOM 2060 N N . ILE A 1 278 ? 1.316 0.925 -11.772 1.00 97.50 278 ILE A N 1
ATOM 2061 C CA . ILE A 1 278 ? 1.641 -0.301 -11.030 1.00 97.50 278 ILE A CA 1
ATOM 2062 C C . ILE A 1 278 ? 3.071 -0.767 -11.316 1.00 97.50 278 ILE A C 1
ATOM 2064 O O . ILE A 1 278 ? 3.832 -0.981 -10.373 1.00 97.50 278 ILE A O 1
ATOM 2068 N N . ALA A 1 279 ? 3.467 -0.842 -12.590 1.00 98.00 279 ALA A N 1
ATOM 2069 C CA . ALA A 1 279 ? 4.824 -1.234 -12.972 1.00 98.00 279 ALA A CA 1
ATOM 2070 C C . ALA A 1 279 ? 5.872 -0.271 -12.388 1.00 98.00 279 ALA A C 1
ATOM 2072 O O . ALA A 1 279 ? 6.908 -0.695 -11.879 1.00 98.00 279 ALA A O 1
ATOM 2073 N N . ILE A 1 280 ? 5.577 1.031 -12.383 1.00 97.94 280 ILE A N 1
ATOM 2074 C CA . ILE A 1 280 ? 6.453 2.048 -11.793 1.00 97.94 280 ILE A CA 1
ATOM 2075 C C . ILE A 1 280 ? 6.586 1.855 -10.273 1.00 97.94 280 ILE A C 1
ATOM 2077 O O . ILE A 1 280 ? 7.701 1.886 -9.749 1.00 97.94 280 ILE A O 1
ATOM 2081 N N . GLN A 1 281 ? 5.485 1.609 -9.553 1.00 97.81 281 GLN A N 1
ATOM 2082 C CA . GLN A 1 281 ? 5.519 1.337 -8.108 1.00 97.81 281 GLN A CA 1
ATOM 2083 C C . GLN A 1 281 ? 6.295 0.049 -7.789 1.00 97.81 281 GLN A C 1
ATOM 2085 O O . GLN A 1 281 ? 7.148 0.052 -6.900 1.00 97.81 281 GLN A O 1
ATOM 2090 N N . HIS A 1 282 ? 6.056 -1.032 -8.536 1.00 97.75 282 HIS A N 1
ATOM 2091 C CA . HIS A 1 282 ? 6.789 -2.293 -8.406 1.00 97.75 282 HIS A CA 1
ATOM 2092 C C . HIS A 1 282 ? 8.296 -2.091 -8.562 1.00 97.75 282 HIS A C 1
ATOM 2094 O O . HIS A 1 282 ? 9.079 -2.494 -7.698 1.00 97.75 282 HIS A O 1
ATOM 2100 N N . ILE A 1 283 ? 8.708 -1.422 -9.638 1.00 97.44 283 ILE A N 1
ATOM 2101 C CA . ILE A 1 283 ? 10.119 -1.181 -9.932 1.00 97.44 283 ILE A CA 1
ATOM 2102 C C . ILE A 1 283 ? 10.749 -0.259 -8.891 1.00 97.44 283 ILE A C 1
ATOM 2104 O O . ILE A 1 283 ? 11.849 -0.557 -8.416 1.00 97.44 283 ILE A O 1
ATOM 2108 N N . GLY A 1 284 ? 10.038 0.772 -8.432 1.00 95.50 284 GLY A N 1
ATOM 2109 C CA . GLY A 1 284 ? 10.485 1.618 -7.327 1.00 95.50 284 GLY A CA 1
ATOM 2110 C C . GLY A 1 284 ? 10.777 0.827 -6.045 1.00 95.50 284 GLY A C 1
ATOM 2111 O O . GLY A 1 284 ? 11.829 1.007 -5.436 1.00 95.50 284 GLY A O 1
ATOM 2112 N N . LEU A 1 285 ? 9.921 -0.136 -5.685 1.00 95.69 285 LEU A N 1
ATOM 2113 C CA . LEU A 1 285 ? 10.111 -1.018 -4.520 1.00 95.69 285 LEU A CA 1
ATOM 2114 C C . LEU A 1 285 ? 11.243 -2.043 -4.687 1.00 95.69 285 LEU A C 1
ATOM 2116 O O . LEU A 1 285 ? 11.621 -2.718 -3.727 1.00 95.69 285 LEU A O 1
ATOM 2120 N N . THR A 1 286 ? 11.778 -2.201 -5.896 1.00 94.69 286 THR A N 1
ATOM 2121 C CA . THR A 1 286 ? 12.932 -3.073 -6.170 1.00 94.69 286 THR A CA 1
ATOM 2122 C C . THR A 1 286 ? 14.245 -2.302 -6.224 1.00 94.69 286 THR A C 1
ATOM 2124 O O . THR A 1 286 ? 15.310 -2.917 -6.161 1.00 94.69 286 THR A O 1
ATOM 2127 N N . GLY A 1 287 ? 14.188 -0.976 -6.373 1.00 91.75 287 GLY A N 1
ATOM 2128 C CA . GLY A 1 287 ? 15.359 -0.130 -6.607 1.00 91.75 287 GLY A CA 1
ATOM 2129 C C . GLY A 1 287 ? 16.187 -0.545 -7.821 1.00 91.75 287 GLY A C 1
ATOM 2130 O O . GLY A 1 287 ? 17.397 -0.325 -7.839 1.00 91.75 287 GLY A O 1
ATOM 2131 N N . LEU A 1 288 ? 15.563 -1.198 -8.807 1.00 92.94 288 LEU A N 1
ATOM 2132 C CA . LEU A 1 288 ? 16.208 -1.509 -10.082 1.00 92.94 288 LEU A CA 1
ATOM 2133 C C . LEU A 1 288 ? 16.596 -0.255 -10.845 1.00 92.94 288 LEU A C 1
ATOM 2135 O O . LEU A 1 288 ? 17.627 -0.241 -11.502 1.00 92.94 288 LEU A O 1
ATOM 2139 N N . ILE A 1 289 ? 15.770 0.781 -10.735 1.00 92.06 289 ILE A N 1
ATOM 2140 C CA . ILE A 1 289 ? 16.093 2.107 -11.224 1.00 92.06 289 ILE A CA 1
ATOM 2141 C C . ILE A 1 289 ? 16.428 2.972 -10.001 1.00 92.06 289 ILE A C 1
ATOM 2143 O O . ILE A 1 289 ? 15.599 3.056 -9.086 1.00 92.06 289 ILE A O 1
ATOM 2147 N N . PRO A 1 290 ? 17.595 3.640 -9.969 1.00 86.50 290 PRO A N 1
ATOM 2148 C CA . PRO A 1 290 ? 17.933 4.590 -8.923 1.00 86.50 290 PRO A CA 1
ATOM 2149 C C . PRO A 1 290 ? 16.879 5.686 -8.829 1.00 86.50 290 PRO A C 1
ATOM 2151 O O . PRO A 1 290 ? 16.416 6.236 -9.835 1.00 86.50 290 PRO A O 1
ATOM 2154 N N . LEU A 1 291 ? 16.490 5.994 -7.603 1.00 82.12 291 LEU A N 1
ATOM 2155 C CA . LEU A 1 291 ? 15.446 6.961 -7.318 1.00 82.12 291 LEU A CA 1
ATOM 2156 C C . LEU A 1 291 ? 16.051 8.357 -7.239 1.00 82.12 291 LEU A C 1
ATOM 2158 O O . LEU A 1 291 ? 17.120 8.538 -6.660 1.00 82.12 291 LEU A O 1
ATOM 2162 N N . GLN A 1 292 ? 15.375 9.341 -7.826 1.00 87.62 292 GLN A N 1
ATOM 2163 C CA . GLN A 1 292 ? 15.885 10.706 -7.886 1.00 87.62 292 GLN A CA 1
ATOM 2164 C C . GLN A 1 292 ? 15.214 11.534 -6.801 1.00 87.62 292 GLN A C 1
ATOM 2166 O O . GLN A 1 292 ? 14.008 11.747 -6.835 1.00 87.62 292 GLN A O 1
ATOM 2171 N N . TYR A 1 293 ? 15.985 11.984 -5.818 1.00 88.00 293 TYR A N 1
ATOM 2172 C CA . TYR A 1 293 ? 15.479 12.829 -4.747 1.00 88.00 293 TYR A CA 1
ATOM 2173 C C . TYR A 1 293 ? 16.087 14.224 -4.869 1.00 88.00 293 TYR A C 1
ATOM 2175 O O . TYR A 1 293 ? 17.295 14.401 -4.719 1.00 88.00 293 TYR A O 1
ATOM 2183 N N . GLN A 1 294 ? 15.250 15.201 -5.207 1.00 88.06 294 GLN A N 1
ATOM 2184 C CA . GLN A 1 294 ? 15.654 16.576 -5.495 1.00 88.06 294 GLN A CA 1
ATOM 2185 C C . GLN A 1 294 ? 14.579 17.533 -4.986 1.00 88.06 294 GLN A C 1
ATOM 2187 O O . GLN A 1 294 ? 13.389 17.259 -5.130 1.00 88.06 294 GLN A O 1
ATOM 2192 N N . ASN A 1 295 ? 14.981 18.664 -4.401 1.00 87.69 295 ASN A N 1
ATOM 2193 C CA . ASN A 1 295 ? 14.057 19.702 -3.920 1.00 87.69 295 ASN A CA 1
ATOM 2194 C C . ASN A 1 295 ? 12.931 19.148 -3.026 1.00 87.69 295 ASN A C 1
ATOM 2196 O O . ASN A 1 295 ? 11.765 19.508 -3.191 1.00 87.69 295 ASN A O 1
ATOM 2200 N N . ASN A 1 296 ? 13.278 18.237 -2.109 1.00 86.62 296 ASN A N 1
ATOM 2201 C CA . ASN A 1 296 ? 12.343 17.569 -1.196 1.00 86.62 296 ASN A CA 1
ATOM 2202 C C . ASN A 1 296 ? 11.241 16.760 -1.898 1.00 86.62 296 ASN A C 1
ATOM 2204 O O . ASN A 1 296 ? 10.198 16.477 -1.318 1.00 86.62 296 ASN A O 1
ATOM 2208 N N . LYS A 1 297 ? 11.462 16.363 -3.152 1.00 89.12 297 LYS A N 1
ATOM 2209 C CA . LYS A 1 297 ? 10.556 15.518 -3.924 1.00 89.12 297 LYS A CA 1
ATOM 2210 C C . LYS A 1 297 ? 11.290 14.278 -4.383 1.00 89.12 297 LYS A C 1
ATOM 2212 O O . LYS A 1 297 ? 12.448 14.334 -4.794 1.00 89.12 297 LYS A O 1
ATOM 2217 N N . LEU A 1 298 ? 10.589 13.156 -4.326 1.00 91.25 298 LEU A N 1
ATOM 2218 C CA . LEU A 1 298 ? 11.023 11.952 -5.002 1.00 91.25 298 LEU A CA 1
ATOM 2219 C C . LEU A 1 298 ? 10.450 11.956 -6.416 1.00 91.25 298 LEU A C 1
ATOM 2221 O O . LEU A 1 298 ? 9.245 12.106 -6.585 1.00 91.25 298 LEU A O 1
ATOM 2225 N N . LEU A 1 299 ? 11.302 11.781 -7.415 1.00 94.00 299 LEU A N 1
ATOM 2226 C CA . LEU A 1 299 ? 10.945 11.818 -8.824 1.00 94.00 299 LEU A CA 1
ATOM 2227 C C . LEU A 1 299 ? 11.253 10.471 -9.471 1.00 94.00 299 LEU A C 1
ATOM 2229 O O . LEU A 1 299 ? 12.303 9.858 -9.237 1.00 94.00 299 LEU A O 1
ATOM 2233 N N . PHE A 1 300 ? 10.312 10.004 -10.284 1.00 96.12 300 PHE A N 1
ATOM 2234 C CA . PHE A 1 300 ? 10.535 8.879 -11.173 1.00 96.12 300 PHE A CA 1
ATOM 2235 C C . PHE A 1 300 ? 11.190 9.331 -12.475 1.00 96.12 300 PHE A C 1
ATOM 2237 O O . PHE A 1 300 ? 12.016 8.592 -12.992 1.00 96.12 300 PHE A O 1
ATOM 2244 N N . SER A 1 301 ? 10.858 10.523 -12.974 1.00 96.44 301 SER A N 1
ATOM 2245 C CA . SER A 1 301 ? 11.311 11.109 -14.240 1.00 96.44 301 SER A CA 1
ATOM 2246 C C . SER A 1 301 ? 11.099 10.158 -15.424 1.00 96.44 301 SER A C 1
ATOM 2248 O O . SER A 1 301 ? 12.068 9.627 -15.969 1.00 96.44 301 SER A O 1
ATOM 2250 N N . PRO A 1 302 ? 9.833 9.896 -15.804 1.00 96.62 302 PRO A N 1
ATOM 2251 C CA . PRO A 1 302 ? 9.465 8.782 -16.679 1.00 96.62 302 PRO A CA 1
ATOM 2252 C C . PRO A 1 302 ? 10.135 8.806 -18.053 1.00 96.62 302 PRO A C 1
ATOM 2254 O O . PRO A 1 302 ? 10.485 7.741 -18.561 1.00 96.62 302 PRO A O 1
ATOM 2257 N N . ASP A 1 303 ? 10.332 9.995 -18.620 1.00 95.56 303 ASP A N 1
ATOM 2258 C CA . ASP A 1 303 ? 10.839 10.177 -19.985 1.00 95.56 303 ASP A CA 1
ATOM 2259 C C . ASP A 1 303 ? 12.363 10.367 -20.039 1.00 95.56 303 ASP A C 1
ATOM 2261 O O . ASP A 1 303 ? 12.952 10.413 -21.119 1.00 95.56 303 ASP A O 1
ATOM 2265 N N . SER A 1 304 ? 13.027 10.441 -18.881 1.00 96.19 304 SER A N 1
ATOM 2266 C CA . SER A 1 304 ? 14.487 10.482 -18.816 1.00 96.19 304 SER A CA 1
ATOM 2267 C C . SER A 1 304 ? 15.079 9.126 -19.214 1.00 96.19 304 SER A C 1
ATOM 2269 O O . SER A 1 304 ? 14.485 8.085 -18.905 1.00 96.19 304 SER A O 1
ATOM 2271 N N . PRO A 1 305 ? 16.260 9.099 -19.857 1.00 96.19 305 PRO A N 1
ATOM 2272 C CA . PRO A 1 305 ? 16.933 7.850 -20.180 1.00 96.19 305 PRO A CA 1
ATOM 2273 C C . PRO A 1 305 ? 17.379 7.122 -18.907 1.00 96.19 305 PRO A C 1
ATOM 2275 O O . PRO A 1 305 ? 17.647 7.741 -17.873 1.00 96.19 305 PRO A O 1
ATOM 2278 N N . VAL A 1 306 ? 17.484 5.800 -19.000 1.00 95.75 306 VAL A N 1
ATOM 2279 C CA . VAL A 1 306 ? 18.183 4.968 -18.015 1.00 95.75 306 VAL A CA 1
ATOM 2280 C C . VAL A 1 306 ? 19.512 4.495 -18.608 1.00 95.75 306 VAL A C 1
ATOM 2282 O O . VAL A 1 306 ? 19.610 4.250 -19.809 1.00 95.75 306 VAL A O 1
ATOM 2285 N N . THR A 1 307 ? 20.555 4.398 -17.788 1.00 96.00 307 THR A N 1
ATOM 2286 C CA . THR A 1 307 ? 21.892 3.968 -18.221 1.00 96.00 307 THR A CA 1
ATOM 2287 C C . THR A 1 307 ? 22.204 2.542 -17.776 1.00 96.00 307 THR A C 1
ATOM 2289 O O . THR A 1 307 ? 21.568 1.989 -16.876 1.00 96.00 307 THR A O 1
ATOM 2292 N N . ILE A 1 308 ? 23.237 1.939 -18.370 1.00 95.56 308 ILE A N 1
ATOM 2293 C CA . ILE A 1 308 ? 23.756 0.640 -17.915 1.00 95.56 308 ILE A CA 1
ATOM 2294 C C . ILE A 1 308 ? 24.211 0.727 -16.451 1.00 95.56 308 ILE A C 1
ATOM 2296 O O . ILE A 1 308 ? 23.949 -0.184 -15.662 1.00 95.56 308 ILE A O 1
ATOM 2300 N N . ALA A 1 309 ? 24.871 1.827 -16.076 1.00 94.12 309 ALA A N 1
ATOM 2301 C CA . ALA A 1 309 ? 25.380 2.043 -14.724 1.00 94.12 309 ALA A CA 1
ATOM 2302 C C . ALA A 1 309 ? 24.256 2.104 -13.679 1.00 94.12 309 ALA A C 1
ATOM 2304 O O . ALA A 1 309 ? 24.418 1.548 -12.594 1.00 94.12 309 ALA A O 1
ATOM 2305 N N . ASP A 1 310 ? 23.115 2.705 -14.029 1.00 93.75 310 ASP A N 1
ATOM 2306 C CA . ASP A 1 310 ? 21.955 2.833 -13.142 1.00 93.75 310 ASP A CA 1
ATOM 2307 C C . ASP A 1 310 ? 21.423 1.471 -12.680 1.00 93.75 310 ASP A C 1
ATOM 2309 O O . ASP A 1 310 ? 21.152 1.268 -11.497 1.00 93.75 310 ASP A O 1
ATOM 2313 N N . ILE A 1 311 ? 21.280 0.526 -13.613 1.00 95.50 311 ILE A N 1
ATOM 2314 C CA . ILE A 1 311 ? 20.589 -0.745 -13.351 1.00 95.50 311 ILE A CA 1
ATOM 2315 C C . ILE A 1 311 ? 21.537 -1.865 -12.915 1.00 95.50 311 ILE A C 1
ATOM 2317 O O . ILE A 1 311 ? 21.108 -2.837 -12.288 1.00 95.50 311 ILE A O 1
ATOM 2321 N N . LYS A 1 312 ? 22.833 -1.756 -13.236 1.00 94.38 312 LYS A N 1
ATOM 2322 C CA . LYS A 1 312 ? 23.826 -2.826 -13.057 1.00 94.38 312 LYS A CA 1
ATOM 2323 C C . LYS A 1 312 ? 23.921 -3.362 -11.623 1.00 94.38 312 LYS A C 1
ATOM 2325 O O . LYS A 1 312 ? 23.908 -4.588 -11.483 1.00 94.38 312 LYS A O 1
ATOM 2330 N N . PRO A 1 313 ? 24.006 -2.539 -10.557 1.00 91.31 313 PRO A N 1
ATOM 2331 C CA . PRO A 1 313 ? 24.156 -3.055 -9.195 1.00 91.31 313 PRO A CA 1
ATOM 2332 C C . PRO A 1 313 ? 22.961 -3.916 -8.774 1.00 91.31 313 PRO A C 1
ATOM 2334 O O . PRO A 1 313 ? 23.126 -5.051 -8.325 1.00 91.31 313 PRO A O 1
ATOM 2337 N N . THR A 1 314 ? 21.750 -3.400 -8.985 1.00 90.62 314 THR A N 1
ATOM 2338 C CA . THR A 1 314 ? 20.523 -4.043 -8.513 1.00 90.62 314 THR A CA 1
ATOM 2339 C C . THR A 1 314 ? 20.130 -5.217 -9.413 1.00 90.62 314 THR A C 1
ATOM 2341 O O . THR A 1 314 ? 19.734 -6.261 -8.900 1.00 90.62 314 THR A O 1
ATOM 2344 N N . MET A 1 315 ? 20.339 -5.138 -10.734 1.00 93.75 315 MET A N 1
ATOM 2345 C CA . MET A 1 315 ? 20.142 -6.285 -11.631 1.00 93.75 315 MET A CA 1
ATOM 2346 C C . MET A 1 315 ? 21.002 -7.483 -11.220 1.00 93.75 315 MET A C 1
ATOM 2348 O O . MET A 1 315 ? 20.481 -8.591 -11.136 1.00 93.75 315 MET A O 1
ATOM 2352 N N . LYS A 1 316 ? 22.281 -7.270 -10.875 1.00 91.81 316 LYS A N 1
ATOM 2353 C CA . LYS A 1 316 ? 23.170 -8.350 -10.408 1.00 91.81 316 LYS A CA 1
ATOM 2354 C C . LYS A 1 316 ? 22.709 -8.987 -9.095 1.00 91.81 316 LYS A C 1
ATOM 2356 O O . LYS A 1 316 ? 22.919 -10.184 -8.911 1.00 91.81 316 LYS A O 1
ATOM 2361 N N . ALA A 1 317 ? 22.100 -8.205 -8.202 1.00 89.88 317 ALA A N 1
ATOM 2362 C CA . ALA A 1 317 ? 21.552 -8.704 -6.942 1.00 89.88 317 ALA A CA 1
ATOM 2363 C C . ALA A 1 317 ? 20.283 -9.547 -7.152 1.00 89.88 317 ALA A C 1
ATOM 2365 O O . ALA A 1 317 ? 20.065 -10.524 -6.443 1.00 89.88 317 ALA A O 1
ATOM 2366 N N . TYR A 1 318 ? 19.458 -9.193 -8.140 1.00 91.56 318 TYR A N 1
ATOM 2367 C CA . TYR A 1 318 ? 18.211 -9.897 -8.439 1.00 91.56 318 TYR A CA 1
ATOM 2368 C C . TYR A 1 318 ? 18.387 -11.091 -9.382 1.00 91.56 318 TYR A C 1
ATOM 2370 O O . TYR A 1 318 ? 17.663 -12.081 -9.258 1.00 91.56 318 TYR A O 1
ATOM 2378 N N . TYR A 1 319 ? 19.317 -11.004 -10.331 1.00 91.81 319 TYR A N 1
ATOM 2379 C CA . TYR A 1 319 ? 19.495 -11.956 -11.424 1.00 91.81 319 TYR A CA 1
ATOM 2380 C C . TYR A 1 319 ? 20.984 -12.243 -11.607 1.00 91.81 319 TYR A C 1
ATOM 2382 O O . TYR A 1 319 ? 21.667 -11.585 -12.383 1.00 91.81 319 TYR A O 1
ATOM 2390 N N . SER A 1 320 ? 21.504 -13.265 -10.924 1.00 87.88 320 SER A N 1
ATOM 2391 C CA . SER A 1 320 ? 22.933 -13.620 -10.985 1.00 87.88 320 SER A CA 1
ATOM 2392 C C . SER A 1 320 ? 23.451 -13.819 -12.416 1.00 87.88 320 SER A C 1
ATOM 2394 O O . SER A 1 320 ? 24.578 -13.433 -12.723 1.00 87.88 320 SER A O 1
ATOM 2396 N N . ARG A 1 321 ? 22.608 -14.335 -13.323 1.00 86.56 321 ARG A N 1
ATOM 2397 C CA . ARG A 1 321 ? 22.927 -14.494 -14.750 1.00 86.56 321 ARG A CA 1
ATOM 2398 C C . ARG A 1 321 ? 23.269 -13.168 -15.434 1.00 86.56 321 ARG A C 1
ATOM 2400 O O . ARG A 1 321 ? 24.178 -13.147 -16.255 1.00 86.56 321 ARG A O 1
ATOM 2407 N N . SER A 1 322 ? 22.647 -12.049 -15.061 1.00 91.31 322 SER A N 1
ATOM 2408 C CA . SER A 1 322 ? 22.897 -10.758 -15.717 1.00 91.31 322 SER A CA 1
ATOM 2409 C C . SER A 1 322 ? 24.352 -10.289 -15.595 1.00 91.31 322 SER A C 1
ATOM 2411 O O . SER A 1 322 ? 24.773 -9.401 -16.330 1.00 91.31 322 SER A O 1
ATOM 2413 N N . GLN A 1 323 ? 25.142 -10.860 -14.676 1.00 91.56 323 GLN A N 1
ATOM 2414 C CA . GLN A 1 323 ? 26.546 -10.501 -14.490 1.00 91.56 323 GLN A CA 1
ATOM 2415 C C . GLN A 1 323 ? 27.376 -10.647 -15.764 1.00 91.56 323 GLN A C 1
ATOM 2417 O O . GLN A 1 323 ? 28.176 -9.756 -16.031 1.00 91.56 323 GLN A O 1
ATOM 2422 N N . ILE A 1 324 ? 27.156 -11.720 -16.530 1.00 90.62 324 ILE A N 1
ATOM 2423 C CA . ILE A 1 324 ? 27.884 -11.998 -17.776 1.00 90.62 324 ILE A CA 1
ATOM 2424 C C . ILE A 1 324 ? 27.509 -10.959 -18.834 1.00 90.62 324 ILE A C 1
ATOM 2426 O O . ILE A 1 324 ? 28.389 -10.319 -19.394 1.00 90.62 324 ILE A O 1
ATOM 2430 N N . TRP A 1 325 ? 26.212 -10.681 -18.987 1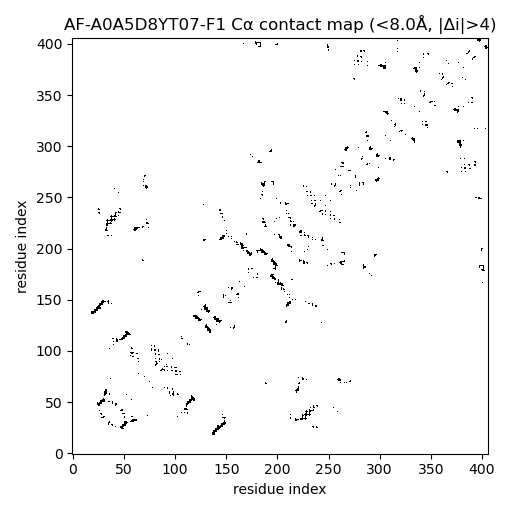.00 94.50 325 TRP A N 1
ATOM 2431 C CA . TRP A 1 325 ? 25.722 -9.648 -19.901 1.00 94.50 325 TRP A CA 1
ATOM 2432 C C . TRP A 1 325 ? 26.376 -8.277 -19.642 1.00 94.50 325 TRP A C 1
ATOM 2434 O O . TRP A 1 325 ? 26.802 -7.588 -20.563 1.00 94.50 325 TRP A O 1
ATOM 2444 N N . PHE A 1 326 ? 26.542 -7.891 -18.371 1.00 94.62 326 PHE A N 1
ATOM 2445 C CA . PHE A 1 326 ? 27.209 -6.632 -18.012 1.00 94.62 326 PHE A CA 1
ATOM 2446 C C . PHE A 1 326 ? 28.737 -6.632 -18.196 1.00 94.62 326 PHE A C 1
ATOM 2448 O O . PHE A 1 326 ? 29.337 -5.558 -18.085 1.00 94.62 326 PHE A O 1
ATOM 2455 N N . LEU A 1 327 ? 29.382 -7.789 -18.383 1.00 91.56 327 LEU A N 1
ATOM 2456 C CA . LEU A 1 327 ? 30.807 -7.861 -18.735 1.00 91.56 327 LEU A CA 1
ATOM 2457 C C . LEU A 1 327 ? 31.007 -7.543 -20.216 1.00 91.56 327 LEU A C 1
ATOM 2459 O O . LEU A 1 327 ? 31.910 -6.775 -20.543 1.00 91.56 327 LEU A O 1
ATOM 2463 N N . ASP A 1 328 ? 30.117 -8.045 -21.071 1.00 90.31 328 ASP A N 1
ATOM 2464 C CA . ASP A 1 328 ? 30.135 -7.785 -22.517 1.00 90.31 328 ASP A CA 1
ATOM 2465 C C . ASP A 1 328 ? 29.833 -6.313 -22.839 1.00 90.31 328 ASP A C 1
ATOM 2467 O O . ASP A 1 328 ? 30.258 -5.785 -23.860 1.00 90.31 328 ASP A O 1
ATOM 2471 N N . LYS A 1 329 ? 29.140 -5.630 -21.922 1.00 89.62 329 LYS A N 1
ATOM 2472 C CA . LYS A 1 329 ? 28.713 -4.229 -22.020 1.00 89.62 329 LYS A CA 1
ATOM 2473 C C . LYS A 1 329 ? 29.538 -3.258 -21.168 1.00 89.62 329 LYS A C 1
ATOM 2475 O O . LYS A 1 329 ? 29.078 -2.165 -20.850 1.00 89.62 329 LYS A O 1
ATOM 2480 N N . LYS A 1 330 ? 30.735 -3.655 -20.721 1.00 84.50 330 LYS A N 1
ATOM 2481 C CA . LYS A 1 330 ? 31.525 -2.901 -19.724 1.00 84.50 330 LYS A CA 1
ATOM 2482 C C . LYS A 1 330 ? 31.942 -1.490 -20.169 1.00 84.50 330 LYS A C 1
ATOM 2484 O O . LYS A 1 330 ? 32.088 -0.632 -19.303 1.00 84.50 330 LYS A O 1
ATOM 2489 N N . ASP A 1 331 ? 32.113 -1.280 -21.473 1.00 87.75 331 ASP A N 1
ATOM 2490 C CA . ASP A 1 331 ? 32.582 -0.019 -22.061 1.00 87.75 331 ASP A CA 1
ATOM 2491 C C . ASP A 1 331 ? 31.418 0.853 -22.581 1.00 87.75 331 ASP A C 1
ATOM 2493 O O . ASP A 1 331 ? 31.629 1.963 -23.069 1.00 87.75 331 ASP A O 1
ATOM 2497 N N . GLU A 1 332 ? 30.174 0.377 -22.453 1.00 89.56 332 GLU A N 1
ATOM 2498 C CA . GLU A 1 332 ? 28.968 1.082 -22.886 1.00 89.56 332 GLU A CA 1
ATOM 2499 C C . GLU A 1 332 ? 28.306 1.823 -21.712 1.00 89.56 332 GLU A C 1
ATOM 2501 O O . GLU A 1 332 ? 28.212 1.319 -20.590 1.00 89.56 332 GLU A O 1
ATOM 2506 N N . GLN A 1 333 ? 27.818 3.038 -21.973 1.00 91.25 333 GLN A N 1
ATOM 2507 C CA . GLN A 1 333 ? 27.091 3.842 -20.980 1.00 91.25 333 GLN A CA 1
ATOM 2508 C C . GLN A 1 333 ? 25.585 3.873 -21.247 1.00 91.25 333 GLN A C 1
ATOM 2510 O O . GLN A 1 333 ? 24.775 3.799 -20.319 1.00 91.25 333 GLN A O 1
ATOM 2515 N N . GLN A 1 334 ? 25.215 4.000 -22.520 1.00 95.06 334 GLN A N 1
ATOM 2516 C CA . GLN A 1 334 ? 23.827 4.079 -22.953 1.00 95.06 334 GLN A CA 1
ATOM 2517 C C . GLN A 1 334 ? 23.161 2.709 -22.874 1.00 95.06 334 GLN A C 1
ATOM 2519 O O . GLN A 1 334 ? 23.809 1.687 -23.070 1.00 95.06 334 GLN A O 1
ATOM 2524 N N . LEU A 1 335 ? 21.863 2.702 -22.582 1.00 96.94 335 LEU A N 1
ATOM 2525 C CA . LEU A 1 335 ? 21.050 1.497 -22.598 1.00 96.94 335 LEU A CA 1
ATOM 2526 C C . LEU A 1 335 ? 19.973 1.657 -23.671 1.00 96.94 335 LEU A C 1
ATOM 2528 O O . LEU A 1 335 ? 19.027 2.432 -23.503 1.00 96.94 335 LEU A O 1
ATOM 2532 N N . THR A 1 336 ? 20.127 0.947 -24.786 1.00 97.88 336 THR A N 1
ATOM 2533 C CA . THR A 1 336 ? 19.145 0.981 -25.874 1.00 97.88 336 THR A CA 1
ATOM 2534 C C . THR A 1 336 ? 18.007 -0.011 -25.644 1.00 97.88 336 THR A C 1
ATOM 2536 O O . THR A 1 336 ? 18.098 -0.912 -24.804 1.00 97.88 336 THR A O 1
ATOM 2539 N N . LEU A 1 337 ? 16.922 0.105 -26.414 1.00 98.25 337 LEU A N 1
ATOM 2540 C CA . LEU A 1 337 ? 15.863 -0.906 -26.406 1.00 98.25 337 LEU A CA 1
ATOM 2541 C C . LEU A 1 337 ? 16.407 -2.295 -26.788 1.00 98.25 337 LEU A C 1
ATOM 2543 O O . LEU A 1 337 ? 16.055 -3.279 -26.140 1.00 98.25 337 LEU A O 1
ATOM 2547 N N . ALA A 1 338 ? 17.299 -2.387 -27.782 1.00 97.81 338 ALA A N 1
ATOM 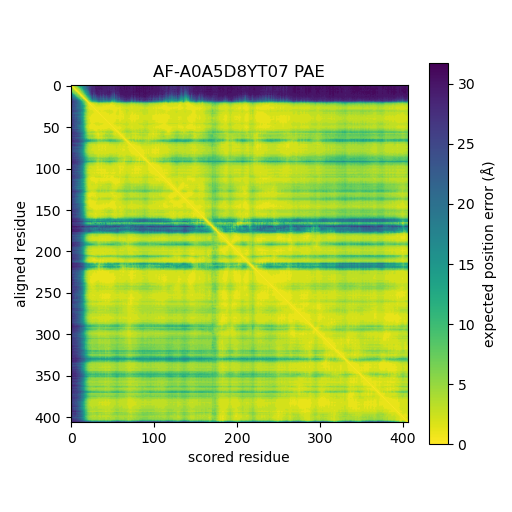2548 C CA . ALA A 1 338 ? 17.946 -3.649 -28.148 1.00 97.81 338 ALA A CA 1
ATOM 2549 C C . ALA A 1 338 ? 18.697 -4.280 -26.966 1.00 97.81 338 ALA A C 1
ATOM 2551 O O . ALA A 1 338 ? 18.594 -5.490 -26.742 1.00 97.81 338 ALA A O 1
ATOM 2552 N N . ASP A 1 339 ? 19.400 -3.461 -26.184 1.00 97.62 339 ASP A N 1
ATOM 2553 C CA . ASP A 1 339 ? 20.137 -3.917 -25.007 1.00 97.62 339 ASP A CA 1
ATOM 2554 C C . ASP A 1 339 ? 19.198 -4.451 -23.928 1.00 97.62 339 ASP A C 1
ATOM 2556 O O . ASP A 1 339 ? 19.446 -5.519 -23.373 1.00 97.62 339 ASP A O 1
ATOM 2560 N N . VAL A 1 340 ? 18.080 -3.768 -23.668 1.00 97.69 340 VAL A N 1
ATOM 2561 C CA . VAL A 1 340 ? 17.086 -4.223 -22.683 1.00 97.69 340 VAL A CA 1
ATOM 2562 C C . VAL A 1 340 ? 16.445 -5.539 -23.105 1.00 97.69 340 VAL A C 1
ATOM 2564 O O . VAL A 1 340 ? 16.331 -6.448 -22.283 1.00 97.69 340 VAL A O 1
ATOM 2567 N N . LEU A 1 341 ? 16.074 -5.689 -24.378 1.00 98.25 341 LEU A N 1
ATOM 2568 C CA . LEU A 1 341 ? 15.521 -6.949 -24.882 1.00 98.25 341 LEU A CA 1
ATOM 2569 C C . LEU A 1 341 ? 16.550 -8.082 -24.790 1.00 98.25 341 LEU A C 1
ATOM 2571 O O . LEU A 1 341 ? 16.212 -9.177 -24.344 1.00 98.25 341 LEU A O 1
ATOM 2575 N N . SER A 1 342 ? 17.813 -7.816 -25.135 1.00 96.50 342 SER A N 1
ATOM 2576 C CA . SER A 1 342 ? 18.920 -8.766 -24.968 1.00 96.50 342 SER A CA 1
ATOM 2577 C C . SER A 1 342 ? 19.119 -9.166 -23.500 1.00 96.50 342 SER A C 1
ATOM 2579 O O . SER A 1 342 ? 19.187 -10.354 -23.177 1.00 96.50 342 SER A O 1
ATOM 2581 N N . LEU A 1 343 ? 19.115 -8.195 -22.584 1.00 96.19 343 LEU A N 1
ATOM 2582 C CA . LEU A 1 343 ? 19.239 -8.423 -21.146 1.00 96.19 343 LEU A CA 1
ATOM 2583 C C . LEU A 1 343 ? 18.083 -9.271 -20.598 1.00 96.19 343 LEU A C 1
ATOM 2585 O O . LEU A 1 343 ? 18.310 -10.155 -19.765 1.00 96.19 343 LEU A O 1
ATOM 2589 N N . ILE A 1 344 ? 16.855 -9.031 -21.066 1.00 96.69 344 ILE A N 1
ATOM 2590 C CA . ILE A 1 344 ? 15.673 -9.819 -20.697 1.00 96.69 344 ILE A CA 1
ATOM 2591 C C . ILE A 1 344 ? 15.795 -11.250 -21.216 1.00 96.69 344 ILE A C 1
ATOM 2593 O O . ILE A 1 344 ? 15.613 -12.183 -20.434 1.00 96.69 344 ILE A O 1
ATOM 2597 N N . LYS A 1 345 ? 16.154 -11.447 -22.491 1.00 95.12 345 LYS A N 1
ATOM 2598 C CA . LYS A 1 345 ? 16.410 -12.782 -23.062 1.00 95.12 345 LYS A CA 1
ATOM 2599 C C . LYS A 1 345 ? 17.429 -13.552 -22.235 1.00 95.12 345 LYS A C 1
ATOM 2601 O O . LYS A 1 345 ? 17.174 -14.689 -21.839 1.00 95.12 345 LYS A O 1
ATOM 2606 N N . TYR A 1 346 ? 18.522 -12.887 -21.876 1.00 91.38 346 TYR A N 1
ATOM 2607 C CA . TYR A 1 346 ? 19.585 -13.468 -21.069 1.00 91.38 346 TYR A CA 1
ATOM 2608 C C . TYR A 1 346 ? 19.121 -13.840 -19.650 1.00 91.38 346 TYR A C 1
ATOM 2610 O O . TYR A 1 346 ? 19.408 -14.927 -19.144 1.00 91.38 346 TYR A O 1
ATOM 2618 N N . SER A 1 347 ? 18.394 -12.937 -18.988 1.00 91.12 347 SER A N 1
ATOM 2619 C CA . SER A 1 347 ? 18.061 -13.061 -17.562 1.00 91.12 347 SER A CA 1
ATOM 2620 C C . SER A 1 347 ? 16.822 -13.920 -17.298 1.00 91.12 347 SER A C 1
ATOM 2622 O O . SER A 1 347 ? 16.774 -14.612 -16.282 1.00 91.12 347 SER A O 1
ATOM 2624 N N . ALA A 1 348 ? 15.842 -13.897 -18.204 1.00 89.06 348 ALA A N 1
ATOM 2625 C CA . ALA A 1 348 ? 14.566 -14.606 -18.094 1.00 89.06 348 ALA A CA 1
ATOM 2626 C C . ALA A 1 348 ? 14.430 -15.790 -19.071 1.00 89.06 348 ALA A C 1
ATOM 2628 O O . ALA A 1 348 ? 13.347 -16.357 -19.186 1.00 89.06 348 ALA A O 1
ATOM 2629 N N . SER A 1 349 ? 15.510 -16.173 -19.766 1.00 87.19 349 SER A N 1
ATOM 2630 C CA . SER A 1 349 ? 15.529 -17.293 -20.723 1.00 87.19 349 SER A CA 1
ATOM 2631 C C . SER A 1 349 ? 14.455 -17.180 -21.817 1.00 87.19 349 SER A C 1
ATOM 2633 O O . SER A 1 349 ? 13.810 -18.164 -22.173 1.00 87.19 349 SER A O 1
ATOM 2635 N N . ARG A 1 350 ? 14.265 -15.964 -22.342 1.00 92.00 350 ARG A N 1
ATOM 2636 C CA . ARG A 1 350 ? 13.395 -15.675 -23.498 1.00 92.00 350 ARG A CA 1
ATOM 2637 C C . ARG A 1 350 ? 14.178 -15.796 -24.807 1.00 92.00 350 ARG A C 1
ATOM 2639 O O . ARG A 1 350 ? 15.395 -15.618 -24.802 1.00 92.00 350 ARG A O 1
ATOM 2646 N N . GLY A 1 351 ? 13.489 -16.078 -25.910 1.00 93.56 351 GLY A N 1
ATOM 2647 C CA . GLY A 1 351 ? 14.086 -16.144 -27.244 1.00 93.56 351 GLY A CA 1
ATOM 2648 C C . GLY A 1 351 ? 13.802 -14.899 -28.088 1.00 93.56 351 GLY A C 1
ATOM 2649 O O . GLY A 1 351 ? 13.385 -13.847 -27.592 1.00 93.56 351 GLY A O 1
ATOM 2650 N N . GLU A 1 352 ? 14.032 -15.014 -29.397 1.00 93.06 352 GLU A N 1
ATOM 2651 C CA . GLU A 1 352 ? 13.821 -13.927 -30.364 1.00 93.06 352 GLU A CA 1
ATOM 2652 C C . GLU A 1 352 ? 12.355 -13.499 -30.509 1.00 93.06 352 GLU A C 1
ATOM 2654 O O . GLU A 1 352 ? 12.083 -12.379 -30.946 1.00 93.06 352 GLU A O 1
ATOM 2659 N N . GLU A 1 353 ? 11.403 -14.333 -30.078 1.00 96.19 353 GLU A N 1
ATOM 2660 C CA . GLU A 1 353 ? 9.981 -13.990 -30.072 1.00 96.19 353 GLU A CA 1
ATOM 2661 C C . GLU A 1 353 ? 9.679 -12.742 -29.234 1.00 96.19 353 GLU A C 1
ATOM 2663 O O . GLU A 1 353 ? 8.736 -12.014 -29.547 1.00 96.19 353 GLU A O 1
ATOM 2668 N N . LEU A 1 354 ? 10.510 -12.454 -28.222 1.00 97.56 354 LEU A N 1
ATOM 2669 C CA . LEU A 1 354 ? 10.353 -11.290 -27.353 1.00 97.56 354 LEU A CA 1
ATOM 2670 C C . LEU A 1 354 ? 10.334 -9.975 -28.142 1.00 97.56 354 LEU A C 1
ATOM 2672 O O . LEU A 1 354 ? 9.551 -9.088 -27.819 1.00 97.56 354 LEU A O 1
ATOM 2676 N N . ASN A 1 355 ? 11.165 -9.835 -29.179 1.00 97.62 355 ASN A N 1
ATOM 2677 C CA . ASN A 1 355 ? 11.216 -8.591 -29.951 1.00 97.62 355 ASN A CA 1
ATOM 2678 C C . ASN A 1 355 ? 9.875 -8.322 -30.636 1.00 97.62 355 ASN A C 1
ATOM 2680 O O . ASN A 1 355 ? 9.360 -7.210 -30.562 1.00 97.62 355 ASN A O 1
ATOM 2684 N N . ARG A 1 356 ? 9.299 -9.360 -31.256 1.00 97.12 356 ARG A N 1
ATOM 2685 C CA . ARG A 1 356 ? 8.003 -9.273 -31.933 1.00 97.12 356 ARG A CA 1
ATOM 2686 C C . ARG A 1 356 ? 6.875 -9.014 -30.938 1.00 97.12 356 ARG A C 1
ATOM 2688 O O . ARG A 1 356 ? 5.996 -8.213 -31.228 1.00 97.12 356 ARG A O 1
ATOM 2695 N N . GLU A 1 357 ? 6.907 -9.666 -29.778 1.00 97.44 357 GLU A N 1
ATOM 2696 C CA . GLU A 1 357 ? 5.925 -9.450 -28.712 1.00 97.44 357 GLU A CA 1
ATOM 2697 C C . GLU A 1 357 ? 5.950 -7.9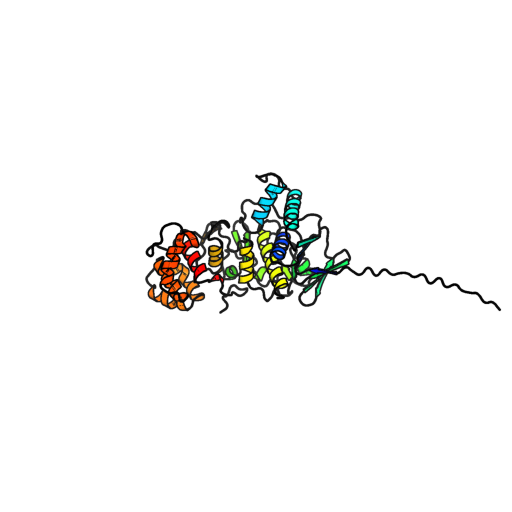96 -28.216 1.00 97.44 357 GLU A C 1
ATOM 2699 O O . GLU A 1 357 ? 4.904 -7.357 -28.116 1.00 97.44 357 GLU A O 1
ATOM 2704 N N . VAL A 1 358 ? 7.146 -7.446 -27.975 1.00 98.06 358 VAL A N 1
ATOM 2705 C CA . VAL A 1 358 ? 7.301 -6.059 -27.520 1.00 98.06 358 VAL A CA 1
ATOM 2706 C C . VAL A 1 358 ? 6.890 -5.058 -28.595 1.00 98.06 358 VAL A C 1
ATOM 2708 O O . VAL A 1 358 ? 6.232 -4.068 -28.282 1.00 98.06 358 VAL A O 1
ATOM 2711 N N . GLU A 1 359 ? 7.230 -5.315 -29.857 1.00 98.06 359 GLU A N 1
ATOM 2712 C CA . GLU A 1 359 ? 6.822 -4.477 -30.987 1.00 98.06 359 GLU A CA 1
ATOM 2713 C C . GLU A 1 359 ? 5.296 -4.458 -31.163 1.00 98.06 359 GLU A C 1
ATOM 2715 O O . GLU A 1 359 ? 4.700 -3.385 -31.253 1.00 98.06 359 GLU A O 1
ATOM 2720 N N . GLN A 1 360 ? 4.649 -5.628 -31.139 1.00 97.50 360 GLN A N 1
ATOM 2721 C CA . GLN A 1 360 ? 3.191 -5.747 -31.244 1.00 97.50 360 GLN A CA 1
ATOM 2722 C C . GLN A 1 360 ? 2.477 -5.112 -30.046 1.00 97.50 360 GLN A C 1
ATOM 2724 O O . GLN A 1 360 ? 1.452 -4.454 -30.209 1.00 97.50 360 GLN A O 1
ATOM 2729 N N . GLY A 1 361 ? 3.028 -5.279 -28.843 1.00 97.69 361 GLY A N 1
ATOM 2730 C CA . GLY A 1 361 ? 2.469 -4.725 -27.615 1.00 97.69 361 GLY A CA 1
ATOM 2731 C C . GLY A 1 361 ? 2.798 -3.251 -27.371 1.00 97.69 361 GLY A C 1
ATOM 2732 O O . GLY A 1 361 ? 2.238 -2.671 -26.441 1.00 97.69 361 GLY A O 1
ATOM 2733 N N . TRP A 1 362 ? 3.678 -2.633 -28.170 1.00 98.00 362 TRP A N 1
ATOM 2734 C CA . TRP A 1 362 ? 4.298 -1.332 -27.878 1.00 98.00 362 TRP A CA 1
ATOM 2735 C C . TRP A 1 362 ? 3.286 -0.263 -27.453 1.00 98.00 362 TRP A C 1
ATOM 2737 O O . TRP A 1 362 ? 3.393 0.327 -26.376 1.00 98.00 362 TRP A O 1
ATOM 2747 N N . LYS A 1 363 ? 2.262 -0.055 -28.285 1.00 96.88 363 LYS A N 1
ATOM 2748 C CA . LYS A 1 363 ? 1.198 0.916 -28.026 1.00 96.88 363 LYS A CA 1
ATOM 2749 C C . LYS A 1 363 ? 0.072 0.323 -27.183 1.00 96.88 363 LYS A C 1
ATOM 2751 O O . LYS A 1 363 ? -0.346 0.943 -26.213 1.00 96.88 363 LYS A O 1
ATOM 2756 N N . ASP A 1 364 ? -0.415 -0.860 -27.546 1.00 94.88 364 ASP A N 1
ATOM 2757 C CA . ASP A 1 364 ? -1.692 -1.357 -27.024 1.00 94.88 364 ASP A CA 1
ATOM 2758 C C . ASP A 1 364 ? -1.554 -2.078 -25.676 1.00 94.88 364 ASP A C 1
ATOM 2760 O O . ASP A 1 364 ? -2.445 -1.986 -24.837 1.00 94.88 364 ASP A O 1
ATOM 2764 N N . SER A 1 365 ? -0.435 -2.772 -25.443 1.00 96.06 365 SER A N 1
ATOM 2765 C CA . SER A 1 365 ? -0.185 -3.506 -24.191 1.00 96.06 365 SER A CA 1
ATOM 2766 C C . SER A 1 365 ? 0.616 -2.687 -23.183 1.00 96.06 365 SER A C 1
ATOM 2768 O O . SER A 1 365 ? 0.311 -2.704 -21.993 1.00 96.06 365 SER A O 1
ATOM 2770 N N . PHE A 1 366 ? 1.633 -1.954 -23.645 1.00 97.50 366 PHE A N 1
ATOM 2771 C CA . PHE A 1 366 ? 2.540 -1.211 -22.763 1.00 97.50 366 PHE A CA 1
ATOM 2772 C C . PHE A 1 366 ? 2.214 0.278 -22.651 1.00 97.50 366 PHE A C 1
ATOM 2774 O O . PHE A 1 366 ? 2.749 0.948 -21.767 1.00 97.50 366 PHE A O 1
ATOM 2781 N N . ALA A 1 367 ? 1.315 0.790 -23.500 1.00 96.88 367 ALA A N 1
ATOM 2782 C CA . ALA A 1 367 ? 0.935 2.201 -23.547 1.00 96.88 367 ALA A CA 1
ATOM 2783 C C . ALA A 1 367 ? 2.128 3.150 -23.752 1.00 96.88 367 ALA A C 1
ATOM 2785 O O . ALA A 1 367 ? 2.123 4.281 -23.261 1.00 96.88 367 ALA A O 1
ATOM 2786 N N . PHE A 1 368 ? 3.159 2.705 -24.478 1.00 97.19 368 PHE A N 1
ATOM 2787 C CA . PHE A 1 368 ? 4.303 3.550 -24.787 1.00 97.19 368 PHE A CA 1
ATOM 2788 C C . PHE A 1 368 ? 3.974 4.564 -25.878 1.00 97.19 368 PHE A C 1
ATOM 2790 O O . PHE A 1 368 ? 3.214 4.308 -26.817 1.00 97.19 368 PHE A O 1
ATOM 2797 N N . THR A 1 369 ? 4.593 5.733 -25.758 1.00 92.62 369 THR A N 1
ATOM 2798 C CA . THR A 1 369 ? 4.554 6.776 -26.776 1.00 92.62 369 THR A CA 1
ATOM 2799 C C . THR A 1 369 ? 5.697 6.573 -27.778 1.00 92.62 369 THR A C 1
ATOM 2801 O O . THR A 1 369 ? 6.671 5.860 -27.528 1.00 92.62 369 THR A O 1
ATOM 2804 N N . GLY A 1 370 ? 5.575 7.175 -28.961 1.00 91.69 370 GLY A N 1
ATOM 2805 C CA . GLY A 1 370 ? 6.579 7.040 -30.019 1.00 91.69 370 GLY A CA 1
ATOM 2806 C C . GLY A 1 370 ? 6.549 5.690 -30.742 1.00 91.69 370 GLY A C 1
ATOM 2807 O O . GLY A 1 370 ? 5.613 4.903 -30.610 1.00 91.69 370 GLY A O 1
ATOM 2808 N N . LYS A 1 371 ? 7.568 5.458 -31.574 1.00 94.25 371 LYS A N 1
ATOM 2809 C CA . LYS A 1 371 ? 7.700 4.244 -32.390 1.00 94.25 371 LYS A CA 1
ATOM 2810 C C . LYS A 1 371 ? 8.605 3.227 -31.699 1.00 94.25 371 LYS A C 1
ATOM 2812 O O . LYS A 1 371 ? 9.535 3.607 -30.983 1.00 94.25 371 LYS A O 1
ATOM 2817 N N . PHE A 1 372 ? 8.347 1.948 -31.961 1.00 97.31 372 PHE A N 1
ATOM 2818 C CA . PHE A 1 372 ? 9.294 0.883 -31.665 1.00 97.31 372 PHE A CA 1
ATOM 2819 C C . PHE A 1 372 ? 10.568 1.117 -32.490 1.00 97.31 372 PHE A C 1
ATOM 2821 O O . PHE A 1 372 ? 10.522 1.151 -33.719 1.00 97.31 372 PHE A O 1
ATOM 2828 N N . ASP A 1 373 ? 11.688 1.332 -31.806 1.00 97.75 373 ASP A N 1
ATOM 2829 C CA . ASP A 1 373 ? 13.001 1.528 -32.418 1.00 97.75 373 ASP A CA 1
ATOM 2830 C C . ASP A 1 373 ? 14.058 0.901 -31.514 1.00 97.75 373 ASP A C 1
ATOM 2832 O O . ASP A 1 373 ? 14.269 1.332 -30.382 1.00 97.75 373 ASP A O 1
ATOM 2836 N N . LEU A 1 374 ? 14.724 -0.132 -32.022 1.00 97.69 374 LEU A N 1
ATOM 2837 C CA . LEU A 1 374 ? 15.740 -0.884 -31.294 1.00 97.69 374 LEU A CA 1
ATOM 2838 C C . LEU A 1 374 ? 16.964 -0.039 -30.919 1.00 97.69 374 LEU A C 1
ATOM 2840 O O . LEU A 1 374 ? 17.629 -0.355 -29.935 1.00 97.69 374 LEU A O 1
ATOM 2844 N N . LYS A 1 375 ? 17.267 1.017 -31.681 1.00 97.25 375 LYS A N 1
ATOM 2845 C CA . LYS A 1 375 ? 18.472 1.839 -31.491 1.00 97.25 375 LYS A CA 1
ATOM 2846 C C . LYS A 1 375 ? 18.272 2.981 -30.502 1.00 97.25 375 LYS A C 1
ATOM 2848 O O . LYS A 1 375 ? 19.243 3.635 -30.131 1.00 97.25 375 LYS A O 1
ATOM 2853 N N . LYS A 1 376 ? 17.033 3.255 -30.096 1.00 96.94 376 LYS A N 1
ATOM 2854 C CA . LYS A 1 376 ? 16.743 4.369 -29.196 1.00 96.94 376 LYS A CA 1
ATOM 2855 C C . LYS A 1 376 ? 17.216 4.061 -27.778 1.00 96.94 376 LYS A C 1
ATOM 2857 O O . LYS A 1 376 ? 17.119 2.918 -27.326 1.00 96.94 376 LYS A O 1
ATOM 2862 N N . ASN A 1 377 ? 17.632 5.099 -27.055 1.00 97.31 377 ASN A N 1
ATOM 2863 C CA . ASN A 1 377 ? 17.833 5.002 -25.611 1.00 97.31 377 ASN A CA 1
ATOM 2864 C C . ASN A 1 377 ? 16.489 4.768 -24.933 1.00 97.31 377 ASN A C 1
ATOM 2866 O O . ASN A 1 377 ? 15.523 5.488 -25.195 1.00 97.31 377 ASN A O 1
ATOM 2870 N N . ILE A 1 378 ? 16.438 3.760 -24.071 1.00 97.56 378 ILE A N 1
ATOM 2871 C CA . ILE A 1 378 ? 15.209 3.415 -23.374 1.00 97.56 378 ILE A CA 1
ATOM 2872 C C . ILE A 1 378 ? 14.934 4.420 -22.253 1.00 97.56 378 ILE A C 1
ATOM 2874 O O . ILE A 1 378 ? 15.837 4.832 -21.515 1.00 97.56 378 ILE A O 1
ATOM 2878 N N . THR A 1 379 ? 13.675 4.831 -22.125 1.00 97.81 379 THR A N 1
ATOM 2879 C CA . THR A 1 379 ? 13.263 5.697 -21.016 1.00 97.81 379 THR A CA 1
ATOM 2880 C C . THR A 1 379 ? 13.109 4.892 -19.728 1.00 97.81 379 THR A C 1
ATOM 2882 O O . THR A 1 379 ? 12.957 3.666 -19.734 1.00 97.81 379 THR A O 1
ATOM 2885 N N . ARG A 1 380 ? 13.106 5.574 -18.582 1.00 98.00 380 ARG A N 1
ATOM 2886 C CA . ARG A 1 380 ? 12.865 4.940 -17.277 1.00 98.00 380 ARG A CA 1
ATOM 2887 C C . ARG A 1 380 ? 11.496 4.264 -17.218 1.00 98.00 380 ARG A C 1
ATOM 2889 O O . ARG A 1 380 ? 11.394 3.172 -16.663 1.00 98.00 380 ARG A O 1
ATOM 2896 N N . ARG A 1 381 ? 10.466 4.864 -17.828 1.00 98.19 381 ARG A N 1
ATOM 2897 C CA . ARG A 1 381 ? 9.125 4.271 -17.971 1.00 98.19 381 ARG A CA 1
ATOM 2898 C C . ARG A 1 381 ? 9.161 2.982 -18.780 1.00 98.19 381 ARG A C 1
ATOM 2900 O O . ARG A 1 381 ? 8.639 1.966 -18.327 1.00 98.19 381 ARG A O 1
ATOM 2907 N N . GLU A 1 382 ? 9.780 3.023 -19.953 1.00 98.50 382 GLU A N 1
ATOM 2908 C CA . GLU A 1 382 ? 9.857 1.866 -20.843 1.00 98.50 382 GLU A CA 1
ATOM 2909 C C . GLU A 1 382 ? 10.609 0.712 -20.183 1.00 98.50 382 GLU A C 1
ATOM 2911 O O . GLU A 1 382 ? 10.115 -0.416 -20.152 1.00 98.50 382 GLU A O 1
ATOM 2916 N N . PHE A 1 383 ? 11.753 1.003 -19.558 1.00 98.56 383 PHE A N 1
ATOM 2917 C CA . PHE A 1 383 ? 12.496 0.003 -18.801 1.00 98.56 383 PHE A CA 1
ATOM 2918 C C . PHE A 1 383 ? 11.671 -0.561 -17.644 1.00 98.56 383 PHE A C 1
ATOM 2920 O O . PHE A 1 383 ? 11.631 -1.777 -17.476 1.00 98.56 383 PHE A O 1
ATOM 2927 N N . ALA A 1 384 ? 10.986 0.286 -16.866 1.00 98.44 384 ALA A N 1
ATOM 2928 C CA . ALA A 1 384 ? 10.184 -0.170 -15.735 1.00 98.44 384 ALA A CA 1
ATOM 2929 C C . ALA A 1 384 ? 9.081 -1.146 -16.168 1.00 98.44 384 ALA A C 1
ATOM 2931 O O . ALA A 1 384 ? 8.933 -2.211 -15.575 1.00 98.44 384 ALA A O 1
ATOM 2932 N N . VAL A 1 385 ? 8.343 -0.816 -17.227 1.00 98.62 385 VAL A N 1
ATOM 2933 C CA . VAL A 1 385 ? 7.250 -1.657 -17.731 1.00 98.62 385 VAL A CA 1
ATOM 2934 C C . VAL A 1 385 ? 7.770 -2.977 -18.298 1.00 98.62 385 VAL A C 1
ATOM 2936 O O . VAL A 1 385 ? 7.233 -4.034 -17.961 1.00 98.62 385 VAL A O 1
ATOM 2939 N N . LEU A 1 386 ? 8.837 -2.955 -19.105 1.00 98.56 386 LEU A N 1
ATOM 2940 C CA . LEU A 1 386 ? 9.412 -4.183 -19.665 1.00 98.56 386 LEU A CA 1
ATOM 2941 C C . LEU A 1 386 ? 10.042 -5.065 -18.575 1.00 98.56 386 LEU A C 1
ATOM 2943 O O . LEU A 1 386 ? 9.843 -6.281 -18.570 1.00 98.56 386 LEU A O 1
ATOM 2947 N N . ALA A 1 387 ? 10.759 -4.471 -17.618 1.00 98.00 387 ALA A N 1
ATOM 2948 C CA . ALA A 1 387 ? 11.343 -5.201 -16.499 1.00 98.00 387 ALA A CA 1
ATOM 2949 C C . ALA A 1 387 ? 10.262 -5.814 -15.595 1.00 98.00 387 ALA A C 1
ATOM 2951 O O . ALA A 1 387 ? 10.369 -6.986 -15.232 1.00 98.00 387 ALA A O 1
ATOM 2952 N N . ASP A 1 388 ? 9.203 -5.073 -15.258 1.00 98.00 388 ASP A N 1
ATOM 2953 C CA . ASP A 1 388 ? 8.112 -5.604 -14.435 1.00 98.00 388 ASP A CA 1
ATOM 2954 C C . ASP A 1 388 ? 7.387 -6.760 -15.136 1.00 98.00 388 ASP A C 1
ATOM 2956 O O . ASP A 1 388 ? 7.140 -7.801 -14.528 1.00 98.00 388 ASP A O 1
ATOM 2960 N N . THR A 1 389 ? 7.153 -6.627 -16.445 1.00 97.50 389 THR A N 1
ATOM 2961 C CA . THR A 1 389 ? 6.470 -7.643 -17.257 1.00 97.50 389 THR A CA 1
ATOM 2962 C C . THR A 1 389 ? 7.285 -8.931 -17.373 1.00 97.50 389 THR A C 1
ATOM 2964 O O . THR A 1 389 ? 6.770 -10.027 -17.126 1.00 97.50 389 THR A O 1
ATOM 2967 N N . TYR A 1 390 ? 8.563 -8.815 -17.748 1.00 97.12 390 TYR A N 1
ATOM 2968 C CA . TYR A 1 390 ? 9.355 -9.965 -18.188 1.00 97.12 390 TYR A CA 1
ATOM 2969 C C . TYR A 1 390 ? 10.348 -10.487 -17.155 1.00 97.12 390 TYR A C 1
ATOM 2971 O O . TYR A 1 390 ? 10.611 -11.687 -17.123 1.00 97.12 390 TYR A O 1
ATOM 2979 N N . LEU A 1 391 ? 10.891 -9.616 -16.304 1.00 96.06 391 LEU A N 1
ATOM 2980 C CA . LEU A 1 391 ? 11.825 -10.016 -15.250 1.00 96.06 391 LEU A CA 1
ATOM 2981 C C . LEU A 1 391 ? 11.101 -10.285 -13.923 1.00 96.06 391 LEU A C 1
ATOM 2983 O O . LEU A 1 391 ? 11.576 -11.091 -13.120 1.00 96.06 391 LEU A O 1
ATOM 2987 N N . LYS A 1 392 ? 9.956 -9.628 -13.686 1.00 95.44 392 LYS A N 1
ATOM 2988 C CA . LYS A 1 392 ? 9.130 -9.737 -12.467 1.00 95.44 392 LYS A CA 1
ATOM 2989 C C . LYS A 1 392 ? 9.918 -9.556 -11.155 1.00 95.44 392 LYS A C 1
ATOM 2991 O O . LYS A 1 392 ? 9.764 -10.347 -10.219 1.00 95.44 392 LYS A O 1
ATOM 2996 N N . PRO A 1 393 ? 10.755 -8.512 -11.031 1.00 95.50 393 PRO A N 1
ATOM 2997 C CA . PRO A 1 393 ? 11.614 -8.301 -9.866 1.00 95.50 393 PRO A CA 1
ATOM 2998 C C . PRO A 1 393 ? 10.809 -8.104 -8.582 1.00 95.50 393 PRO A C 1
ATOM 3000 O O . PRO A 1 393 ? 11.205 -8.586 -7.524 1.00 95.50 393 PRO A O 1
ATOM 3003 N N . PHE A 1 394 ? 9.639 -7.470 -8.655 1.00 96.50 394 PHE A N 1
ATOM 3004 C CA . PHE A 1 394 ? 8.759 -7.300 -7.501 1.00 96.50 394 PHE A CA 1
ATOM 3005 C C . PHE A 1 394 ? 8.279 -8.636 -6.909 1.00 96.50 394 PHE A C 1
ATOM 3007 O O . PHE A 1 394 ? 8.044 -8.721 -5.709 1.00 96.50 394 PHE A O 1
ATOM 3014 N N . SER A 1 395 ? 8.228 -9.710 -7.705 1.00 94.38 395 SER A N 1
ATOM 3015 C CA . SER A 1 395 ? 7.858 -11.047 -7.218 1.00 94.38 395 SER A CA 1
ATOM 3016 C C . SER A 1 395 ? 8.959 -11.724 -6.389 1.00 94.38 395 SER A C 1
ATOM 3018 O O . SER A 1 395 ? 8.706 -12.756 -5.772 1.00 94.38 395 SER A O 1
ATOM 3020 N N . ARG A 1 396 ? 10.184 -11.176 -6.345 1.00 94.31 396 ARG A N 1
ATOM 3021 C CA . ARG A 1 396 ? 11.241 -11.692 -5.466 1.00 94.31 396 ARG A CA 1
ATOM 3022 C C . ARG A 1 396 ? 10.909 -11.389 -4.005 1.00 94.31 396 ARG A C 1
ATOM 3024 O O . ARG A 1 396 ? 10.632 -10.238 -3.639 1.00 94.31 396 ARG A O 1
ATOM 3031 N N . ALA A 1 397 ? 10.994 -12.425 -3.176 1.00 94.31 397 ALA A N 1
ATOM 3032 C CA . ALA A 1 397 ? 10.745 -12.336 -1.747 1.00 94.31 397 ALA A CA 1
ATOM 3033 C C . ALA A 1 397 ? 11.761 -11.411 -1.060 1.00 94.31 397 ALA A C 1
ATOM 3035 O O . ALA A 1 397 ? 12.952 -11.403 -1.377 1.00 94.31 397 ALA A O 1
ATOM 3036 N N . VAL A 1 398 ? 11.275 -10.632 -0.096 1.00 94.81 398 VAL A N 1
ATOM 3037 C CA . VAL A 1 398 ? 12.090 -9.776 0.770 1.00 94.81 398 VAL A CA 1
ATOM 3038 C C . VAL A 1 398 ? 11.688 -10.008 2.216 1.00 94.81 398 VAL A C 1
ATOM 3040 O O . VAL A 1 398 ? 10.506 -10.170 2.522 1.00 94.81 398 VAL A O 1
ATOM 3043 N N . ASN A 1 399 ? 12.664 -10.019 3.120 1.00 94.25 399 ASN A N 1
ATOM 3044 C CA . ASN A 1 399 ? 12.373 -10.060 4.549 1.00 94.25 399 ASN A CA 1
ATOM 3045 C C . ASN A 1 399 ? 11.961 -8.668 5.068 1.00 94.25 399 ASN A C 1
ATOM 3047 O O . ASN A 1 399 ? 12.060 -7.664 4.363 1.00 94.25 399 ASN A O 1
ATOM 3051 N N . HIS A 1 400 ? 11.548 -8.574 6.335 1.00 92.06 400 HIS A N 1
ATOM 3052 C CA . HIS A 1 400 ? 11.138 -7.305 6.961 1.00 92.06 400 HIS A CA 1
ATOM 3053 C C . HIS A 1 400 ? 12.249 -6.244 7.086 1.00 92.06 400 HIS A C 1
ATOM 3055 O O . HIS A 1 400 ? 11.957 -5.116 7.473 1.00 92.06 400 HIS A O 1
ATOM 3061 N N . LYS A 1 401 ? 13.506 -6.587 6.773 1.00 90.94 401 LYS A N 1
ATOM 3062 C CA . LYS A 1 401 ? 14.637 -5.649 6.698 1.00 90.94 401 LYS A CA 1
ATOM 3063 C C . LYS A 1 401 ? 14.909 -5.170 5.265 1.00 90.94 401 LYS A C 1
ATOM 3065 O O . LYS A 1 401 ? 15.862 -4.436 5.050 1.00 90.94 401 LYS A O 1
ATOM 3070 N N . GLY A 1 402 ? 14.106 -5.597 4.287 1.00 90.81 402 GLY A N 1
ATOM 3071 C CA . GLY A 1 402 ? 14.292 -5.268 2.872 1.00 90.81 402 GLY A CA 1
ATOM 3072 C C . GLY A 1 402 ? 15.370 -6.088 2.169 1.00 90.81 402 GLY A C 1
ATOM 3073 O O . GLY A 1 402 ? 15.671 -5.826 1.010 1.00 90.81 402 GLY A O 1
ATOM 3074 N N . ILE A 1 403 ? 15.931 -7.103 2.823 1.00 92.38 403 ILE A N 1
ATOM 3075 C CA . ILE A 1 403 ? 16.945 -7.969 2.218 1.00 92.38 403 ILE A CA 1
ATOM 3076 C C . ILE A 1 403 ? 16.238 -9.024 1.364 1.00 92.38 403 ILE A C 1
ATOM 3078 O O . ILE A 1 403 ? 15.249 -9.618 1.806 1.00 92.38 403 ILE A O 1
ATOM 3082 N N . LEU A 1 404 ? 16.748 -9.252 0.152 1.00 91.31 404 LEU A N 1
ATOM 3083 C CA . LEU A 1 404 ? 16.261 -10.301 -0.743 1.00 91.31 404 LEU A CA 1
ATOM 3084 C C . LEU A 1 404 ? 16.457 -11.677 -0.108 1.00 91.31 404 LEU A C 1
ATOM 3086 O O . LEU A 1 404 ? 17.509 -11.967 0.462 1.00 91.31 404 LEU A O 1
ATOM 3090 N N . ILE A 1 405 ? 15.430 -12.513 -0.209 1.00 88.06 405 ILE A N 1
ATOM 3091 C CA . ILE A 1 405 ? 15.480 -13.912 0.208 1.00 88.06 405 ILE A CA 1
ATOM 3092 C C . ILE A 1 405 ? 15.674 -14.737 -1.066 1.00 88.06 405 ILE A C 1
ATOM 3094 O O . ILE A 1 405 ? 14.915 -14.566 -2.023 1.00 88.06 405 ILE A O 1
ATOM 3098 N N . ASN A 1 406 ? 16.717 -15.569 -1.077 1.00 65.56 406 ASN A N 1
ATOM 3099 C CA . ASN A 1 406 ? 17.042 -16.450 -2.201 1.00 65.56 406 ASN A CA 1
ATOM 3100 C C . ASN A 1 406 ? 16.060 -17.609 -2.336 1.00 65.56 406 ASN A C 1
ATOM 3102 O O . ASN A 1 406 ? 15.654 -18.149 -1.281 1.00 65.56 406 ASN A O 1
#

Mean predicted aligned error: 6.4 Å

Sequence (406 aa):
MKRLIIVTLLGCLQLTRLQAETIKTGVLVINGNASGVAAAIQSARSGAKTILVESTGKLGTGISKAENIYPAGLYPEFIKQAKAVTKDSLLTHLDEAAVARVIKSITDTVKNLTVKLNTSIASVKKNGKGWMIRLASGTYIKTDVVVDATADHRIIKSAGANVDSTLIRTQTVVPPFSNELYRTSVAIGAASNQPYVVPLGALIITNASNLLTTGNVNVSTPDAMFAGQAAGASAAFCAFFKKTTKELDVRLIQGELLNYRSMLVPYADILPSDTNYIAIQHIGLTGLIPLQYQNNKLLFSPDSPVTIADIKPTMKAYYSRSQIWFLDKKDEQQLTLADVLSLIKYSASRGEELNREVEQGWKDSFAFTGKFDLKKNITRREFAVLADTYLKPFSRAVNHKGILIN

Foldseek 3Di:
DDDDDDPPPPDPPPPPPPDAAEAEWAEEFEAQELLSLLLLLLLLLLPTQYEYEHQAPFHHQLDDDDDPWACWFCNVVLLVLLCVQVVPNVCPDCDRVSSRVSSCVSQVPRHSYHYHHNWAWDAWEDDVCWIWTQIPVRHIYTYNAYEYADLVSVRCVRHVFDLCQQQDNCQWDVVQPPALQLLQFQAWDDDPLAITTGGLSNQDRNVRKRYGYLHNDPSSHNSSSSSSSLNNLLSSCCSVVVHINQPGFSLSSNVSRVVSGGARQQAPPDHSPDPLNVLLRLCSSQQLAPWDQDPSGIHLQQQAFGWCVRRVVSCCLQFVQLVVLCVVCVPGTFQFQLSLLVSLCRRQVDDPVSLVVCQVCVCPPLVHDDHDDRGDGDGSSRSSSSCCVRVVSSPFTADSSSRTDD

pLDDT: mean 90.36, std 12.46, range [39.03, 98.88]